Protein AF-A0A1F4XL28-F1 (afdb_monomer)

Solvent-accessible surface area (backbone atoms only — not comparable to full-atom values): 35900 Å² total; per-residue (Å²): 128,84,72,78,76,81,76,81,87,69,87,81,71,89,65,94,45,48,61,24,63,60,79,40,39,64,68,40,48,54,50,43,50,29,46,75,72,56,77,37,76,48,52,82,63,50,72,69,51,48,52,51,51,51,53,54,46,41,58,53,28,54,57,49,46,64,37,65,68,54,76,74,50,69,48,63,41,37,51,60,40,48,75,36,76,66,34,37,52,51,46,43,65,73,35,75,89,52,84,80,59,91,47,69,70,58,39,51,46,51,54,60,74,44,35,66,55,76,45,34,90,59,34,36,58,56,47,45,69,28,75,68,30,42,56,49,46,35,70,75,51,44,90,73,50,69,87,51,74,85,48,41,66,60,53,48,62,77,39,38,86,76,40,56,69,45,42,60,53,50,55,34,46,52,21,48,51,47,50,53,52,56,52,56,72,39,43,45,72,44,90,88,66,49,71,46,64,91,71,56,79,71,70,48,66,50,63,44,70,47,42,48,59,48,47,42,52,32,55,51,46,47,52,52,52,49,51,52,46,52,53,53,52,56,57,56,72,76,44,80,89,43,57,65,55,50,51,52,47,54,53,47,49,53,50,47,53,35,44,53,34,56,55,41,72,51,44,39,61,56,48,41,51,51,50,46,29,73,72,63,38,68,84,74,48,53,74,45,48,48,55,52,56,75,71,53,84,56,77,90,47,50,60,62,44,39,25,53,34,29,22,56,50,64,12,19,35,79,70,83,80,92,46,60,42,68,74,30,70,69,56,51,54,50,28,48,48,39,54,70,52,46,39,54,52,47,53,67,37,34,57,56,27,18,41,77,65,50,28,29,55,63,44,41,65,66,48,63,40,52,40,66,60,52,40,52,52,45,44,50,45,30,47,76,73,74,36,45,39,91,64,56,49,90,74,66,60,92,81,56,94,40,47,51,97,86,68,23,33,36,54,33,78,32,85,92,42,88,56,70,48,75,37,79,63,41,28,34,38,40,34,25,55,66,62,34,28,47,61,53,45,41,31,44,55,36,29,17,47,41,53,8,47,49,37,10,50,56,34,33,67,67,50,81,54,50,45,40,74,77,79,34,41,58,61,16,68,31,25,60,44,20,27,17,53,49,40,23,33,51,47,36,32,73,72,42,48,34,70,69,79,76,67,36,30,58,55,45,18,50,51,36,20,43,74,26,36,46,58,64,48,12,20,40,35,23,33,62,54,50,45,60,45,53,59,68,67,33,94,57,56,84,39,74,66,46,44,51,50,52,52,50,42,50,57,48,17,52,62,58,39,50,58,42,38,54,70,59,73,67,57,38,82,87,53,65,46,54,50,52,47,37,64,71,73,53,32,58,46,31,16,55,49,40,43,54,54,25,51,77,68,77,44,51,59,62,30,22,32,36,29,30,33,64,70,54,50,40,51,31,36,39,60,66,58,52,65,75,87,75,49,58,68,71,86,55,57,58,53,60,55,42,69,75,52,46,75,82,28,40,50,78,75,80,69,84,83,83,83,129

Structure (mmCIF, N/CA/C/O backbone):
data_AF-A0A1F4XL28-F1
#
_entry.id   AF-A0A1F4XL28-F1
#
loop_
_atom_site.group_PDB
_atom_site.id
_atom_site.type_symbol
_atom_site.label_atom_id
_atom_site.label_alt_id
_atom_site.label_comp_id
_atom_site.label_asym_id
_atom_site.label_entity_id
_atom_site.label_seq_id
_atom_site.pdbx_PDB_ins_code
_atom_site.Cartn_x
_atom_site.Cartn_y
_atom_site.Cartn_z
_atom_site.occupancy
_atom_site.B_iso_or_equiv
_atom_site.auth_seq_id
_atom_site.auth_comp_id
_atom_site.auth_asym_id
_atom_site.auth_atom_id
_atom_site.pdbx_PDB_model_num
ATOM 1 N N . MET A 1 1 ? 12.780 -13.747 19.399 1.00 48.53 1 MET A N 1
ATOM 2 C CA . MET A 1 1 ? 13.390 -12.441 19.099 1.00 48.53 1 MET A CA 1
ATOM 3 C C . MET A 1 1 ? 13.447 -11.708 20.423 1.00 48.53 1 MET A C 1
ATOM 5 O O . MET A 1 1 ? 12.408 -11.658 21.068 1.00 48.53 1 MET A O 1
ATOM 9 N N . GLU A 1 2 ? 14.612 -11.254 20.888 1.00 44.59 2 GLU A N 1
ATOM 10 C CA . GLU A 1 2 ? 14.605 -10.318 22.018 1.00 44.59 2 GLU A CA 1
ATOM 11 C C . GLU A 1 2 ? 13.928 -9.043 21.521 1.00 44.59 2 GLU A C 1
ATOM 13 O O . GLU A 1 2 ? 14.351 -8.456 20.524 1.00 44.59 2 GLU A O 1
ATOM 18 N N . ILE A 1 3 ? 12.801 -8.701 22.144 1.00 50.91 3 ILE A N 1
ATOM 19 C CA . ILE A 1 3 ? 12.078 -7.468 21.850 1.00 50.91 3 ILE A CA 1
ATOM 20 C C . ILE A 1 3 ? 13.065 -6.336 22.134 1.00 50.91 3 ILE A C 1
ATOM 22 O O . ILE A 1 3 ? 13.660 -6.340 23.217 1.00 50.91 3 ILE A O 1
ATOM 26 N N . PRO A 1 4 ? 13.280 -5.391 21.202 1.00 51.88 4 PRO A N 1
ATOM 27 C CA . PRO A 1 4 ? 14.125 -4.243 21.481 1.00 51.88 4 PRO A CA 1
ATOM 28 C C . PRO A 1 4 ? 13.659 -3.589 22.784 1.00 51.88 4 PRO A C 1
ATOM 30 O O . PRO A 1 4 ? 12.471 -3.296 22.936 1.00 51.88 4 PRO A O 1
ATOM 33 N N . SER A 1 5 ? 14.572 -3.407 23.742 1.00 48.22 5 SER A N 1
ATOM 34 C CA . SER A 1 5 ? 14.223 -2.816 25.033 1.00 48.22 5 SER A CA 1
ATOM 35 C C . SER A 1 5 ? 13.508 -1.477 24.821 1.00 48.22 5 SER A C 1
ATOM 37 O O . SER A 1 5 ? 13.985 -0.665 24.022 1.00 48.22 5 SER A O 1
ATOM 39 N N . PRO A 1 6 ? 12.383 -1.220 25.514 1.00 50.22 6 PRO A N 1
ATOM 40 C CA . PRO A 1 6 ? 11.655 0.030 25.364 1.00 50.22 6 PRO A CA 1
ATOM 41 C C . PRO A 1 6 ? 12.573 1.214 25.686 1.00 50.22 6 PRO A C 1
ATOM 43 O O . PRO A 1 6 ? 13.260 1.231 26.710 1.00 50.22 6 PRO A O 1
ATOM 46 N N . ILE A 1 7 ? 12.595 2.203 24.792 1.00 54.12 7 ILE A N 1
ATOM 47 C CA . ILE A 1 7 ? 13.389 3.422 24.966 1.00 54.12 7 ILE A CA 1
ATOM 48 C C . ILE A 1 7 ? 12.857 4.172 26.209 1.00 54.12 7 ILE A C 1
ATOM 50 O O . ILE A 1 7 ? 11.637 4.314 26.349 1.00 54.12 7 ILE A O 1
ATOM 54 N N . PRO A 1 8 ? 13.723 4.660 27.123 1.00 48.41 8 PRO A N 1
ATOM 55 C CA . PRO A 1 8 ? 13.300 5.390 28.320 1.00 48.41 8 PRO A CA 1
ATOM 56 C C . PRO A 1 8 ? 12.377 6.575 27.993 1.00 48.41 8 PRO A C 1
ATOM 58 O O . PRO A 1 8 ? 12.681 7.381 27.112 1.00 48.41 8 PRO A O 1
ATOM 61 N N . LYS A 1 9 ? 11.259 6.713 28.723 1.00 48.59 9 LYS A N 1
ATOM 62 C CA . LYS A 1 9 ? 10.288 7.802 28.514 1.00 48.59 9 LYS A CA 1
ATOM 63 C C . LYS A 1 9 ? 10.898 9.151 28.933 1.00 48.59 9 LYS A C 1
ATOM 65 O O . LYS A 1 9 ? 11.085 9.406 30.120 1.00 48.59 9 LYS A O 1
ATOM 70 N N . SER A 1 10 ? 11.184 10.034 27.976 1.00 50.66 10 SER A N 1
ATOM 71 C CA . SER A 1 10 ? 11.461 11.453 28.248 1.00 50.66 10 SER A CA 1
ATOM 72 C C . SER A 1 10 ? 10.157 12.213 28.546 1.00 50.66 10 SER A C 1
ATOM 74 O O . SER A 1 10 ? 9.120 11.827 28.002 1.00 50.66 10 SER A O 1
ATOM 76 N N . PRO A 1 11 ? 10.165 13.307 29.335 1.00 50.28 11 PRO A N 1
ATOM 77 C CA . PRO A 1 11 ? 8.967 14.119 29.566 1.00 50.28 11 PRO A CA 1
ATOM 78 C C . PRO A 1 11 ? 8.371 14.616 28.237 1.00 50.28 11 PRO A C 1
ATOM 80 O O . PRO A 1 11 ? 9.048 15.285 27.454 1.00 50.28 11 PRO A O 1
ATOM 83 N N . GLU A 1 12 ? 7.111 14.259 27.967 1.00 52.47 12 GLU A N 1
ATOM 84 C CA . GLU A 1 12 ? 6.448 14.538 26.690 1.00 52.47 12 GLU A CA 1
ATOM 85 C C . GLU A 1 12 ? 6.161 16.036 26.529 1.00 52.47 12 GLU A C 1
ATOM 87 O O . GLU A 1 12 ? 5.214 16.582 27.097 1.00 52.47 12 GLU A O 1
ATOM 92 N N . LYS A 1 13 ? 6.943 16.715 25.685 1.00 58.25 13 LYS A N 1
ATOM 93 C CA . LYS A 1 13 ? 6.445 17.917 25.009 1.00 58.25 13 LYS A CA 1
ATOM 94 C C . LYS A 1 13 ? 5.361 17.485 24.019 1.00 58.25 13 LYS A C 1
ATOM 96 O O . LYS A 1 13 ? 5.543 16.511 23.291 1.00 58.25 13 LYS A O 1
ATOM 101 N N . LEU A 1 14 ? 4.247 18.217 23.974 1.00 59.97 14 LEU A N 1
ATOM 102 C CA . LEU A 1 14 ? 3.181 18.019 22.986 1.00 59.97 14 LEU A CA 1
ATOM 103 C C . LEU A 1 14 ? 3.763 18.116 21.565 1.00 59.97 14 LEU A C 1
ATOM 105 O O . LEU A 1 14 ? 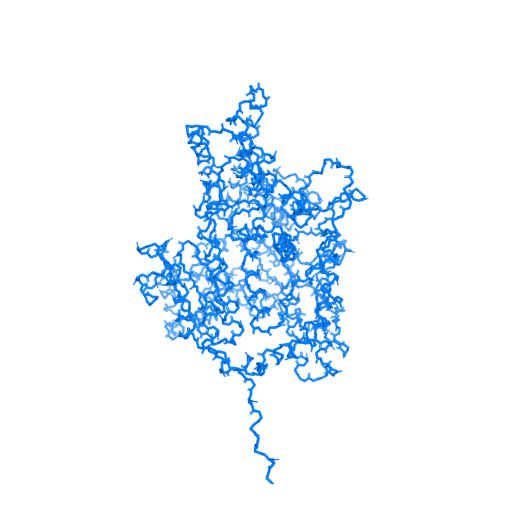4.039 19.208 21.072 1.00 59.97 14 LEU A O 1
ATOM 109 N N . SER A 1 15 ? 3.950 16.965 20.917 1.00 74.25 15 SER A N 1
ATOM 110 C CA . SER A 1 15 ? 4.387 16.887 19.524 1.00 74.25 15 SER A CA 1
ATOM 111 C C . SER A 1 15 ? 3.245 17.286 18.592 1.00 74.25 15 SER A C 1
ATOM 113 O O . SER A 1 15 ? 2.101 16.864 18.767 1.00 74.25 15 SER A O 1
ATOM 115 N N . PHE A 1 16 ? 3.555 18.077 17.564 1.00 81.44 16 PHE A N 1
ATOM 116 C CA . PHE A 1 16 ? 2.593 18.411 16.511 1.00 81.44 16 PHE A CA 1
ATOM 117 C C . PHE A 1 16 ? 2.283 17.210 15.599 1.00 81.44 16 PHE A C 1
ATOM 119 O O . PHE A 1 16 ? 1.210 17.151 14.997 1.00 81.44 16 PHE A O 1
ATOM 126 N N . TYR A 1 17 ? 3.216 16.258 15.490 1.00 89.56 17 TYR A N 1
ATOM 127 C CA . TYR A 1 17 ? 3.076 15.057 14.666 1.00 89.56 17 TYR A CA 1
ATOM 128 C C . TYR A 1 17 ? 2.793 13.830 15.534 1.00 89.56 17 TYR A C 1
ATOM 130 O O . TYR A 1 17 ? 3.357 13.727 16.629 1.00 89.56 17 TYR A O 1
ATOM 138 N N . PRO A 1 18 ? 1.980 12.869 15.063 1.00 90.19 18 PRO A N 1
ATOM 139 C CA . PRO A 1 18 ? 1.772 11.636 15.810 1.00 90.19 18 PRO A CA 1
ATOM 140 C C . PRO A 1 18 ? 3.051 10.787 15.789 1.00 90.19 18 PRO A C 1
ATOM 142 O O . PRO A 1 18 ? 3.706 10.705 14.746 1.00 90.19 18 PRO A O 1
ATOM 145 N N . LYS A 1 19 ? 3.370 10.113 16.901 1.00 91.31 19 LYS A N 1
ATOM 146 C CA . LYS A 1 19 ? 4.449 9.105 16.967 1.00 91.31 19 LYS A CA 1
ATOM 147 C C . LYS A 1 19 ? 4.226 8.020 15.915 1.00 91.31 19 LYS A C 1
ATOM 149 O O . LYS A 1 19 ? 3.070 7.746 15.589 1.00 91.31 19 LYS A O 1
ATOM 154 N N . ARG A 1 20 ? 5.275 7.397 15.372 1.00 91.94 20 ARG A N 1
ATOM 155 C CA . ARG A 1 20 ? 5.093 6.228 14.487 1.00 91.94 20 ARG A CA 1
ATOM 156 C C . ARG A 1 20 ? 4.450 5.063 15.231 1.00 91.94 20 ARG A C 1
ATOM 158 O O . ARG A 1 20 ? 4.524 5.005 16.457 1.00 91.94 20 ARG A O 1
ATOM 165 N N . GLN A 1 21 ? 3.844 4.124 14.501 1.00 91.88 21 GLN A N 1
ATOM 166 C CA . GLN A 1 21 ? 3.223 2.958 15.138 1.00 91.88 21 GLN A CA 1
ATOM 167 C C . GLN A 1 21 ? 4.287 2.093 15.819 1.00 91.88 21 GLN A C 1
ATOM 169 O O . GLN A 1 21 ? 4.078 1.685 16.955 1.00 91.88 21 GLN A O 1
ATOM 174 N N . ALA A 1 22 ? 5.457 1.915 15.195 1.00 92.00 22 ALA A N 1
ATOM 175 C CA . ALA A 1 22 ? 6.585 1.221 15.825 1.00 92.00 22 ALA A CA 1
ATOM 176 C C . ALA A 1 22 ? 7.078 1.878 17.130 1.00 92.00 22 ALA A C 1
ATOM 178 O O . ALA A 1 22 ? 7.536 1.170 18.019 1.00 92.00 22 ALA A O 1
ATOM 179 N N . ASP A 1 23 ? 6.964 3.204 17.268 1.00 91.06 23 ASP A N 1
ATOM 180 C CA . ASP A 1 23 ? 7.424 3.921 18.468 1.00 91.06 23 ASP A CA 1
ATOM 181 C C . ASP A 1 23 ? 6.335 3.984 19.560 1.00 91.06 23 ASP A C 1
ATOM 183 O O . ASP A 1 23 ? 6.637 4.086 20.747 1.00 91.06 23 ASP A O 1
ATOM 187 N N . ALA A 1 24 ? 5.056 3.940 19.170 1.00 91.69 24 ALA A N 1
ATOM 188 C CA . ALA A 1 24 ? 3.898 4.033 20.067 1.00 91.69 24 ALA A CA 1
ATOM 189 C C . ALA A 1 24 ? 3.266 2.673 20.420 1.00 91.69 24 ALA A C 1
ATOM 191 O O . ALA A 1 24 ? 2.279 2.627 21.162 1.00 91.69 24 ALA A O 1
ATOM 192 N N . VAL A 1 25 ? 3.797 1.572 19.876 1.00 94.25 25 VAL A N 1
ATOM 193 C CA . VAL A 1 25 ? 3.201 0.234 20.001 1.00 94.25 25 VAL A CA 1
ATOM 194 C C . VAL A 1 25 ? 3.043 -0.189 21.458 1.00 94.25 25 VAL A C 1
ATOM 196 O O . VAL A 1 25 ? 1.953 -0.609 21.838 1.00 94.25 25 VAL A O 1
ATOM 199 N N . GLN A 1 26 ? 4.071 0.005 22.293 1.00 94.75 26 GLN A N 1
ATOM 200 C CA . GLN A 1 26 ? 4.015 -0.383 23.704 1.00 94.75 26 GLN A CA 1
ATOM 201 C C . GLN A 1 26 ? 2.953 0.417 24.467 1.00 94.75 26 GLN A C 1
ATOM 203 O O . GLN A 1 26 ? 2.123 -0.175 25.145 1.00 94.75 26 GLN A O 1
ATOM 208 N N . ASP A 1 27 ? 2.908 1.744 24.289 1.00 94.62 27 ASP A N 1
ATOM 209 C CA . ASP A 1 27 ? 1.905 2.601 24.942 1.00 94.62 27 ASP A CA 1
ATOM 210 C C . ASP A 1 27 ? 0.467 2.195 24.555 1.00 94.62 27 ASP A C 1
ATOM 212 O O . ASP A 1 27 ? -0.469 2.350 25.341 1.00 94.62 27 ASP A O 1
ATOM 216 N N . SER A 1 28 ? 0.273 1.700 23.330 1.00 95.94 28 SER A N 1
ATOM 217 C CA . SER A 1 28 ? -1.033 1.235 22.851 1.00 95.94 28 SER A CA 1
ATOM 218 C C . SER A 1 28 ? -1.387 -0.147 23.396 1.00 95.94 28 SER A C 1
ATOM 220 O O . SER A 1 28 ? -2.526 -0.370 23.806 1.00 95.94 28 SER A O 1
ATOM 222 N N . ILE A 1 29 ? -0.413 -1.060 23.440 1.00 96.88 29 ILE A N 1
ATOM 223 C CA . ILE A 1 29 ? -0.558 -2.389 24.041 1.00 96.88 29 ILE A CA 1
ATOM 224 C C . ILE A 1 29 ? -0.896 -2.274 25.522 1.00 96.88 29 ILE A C 1
ATOM 226 O O . ILE A 1 29 ? -1.853 -2.904 25.957 1.00 96.88 29 ILE A O 1
ATOM 230 N N . ASP A 1 30 ? -0.191 -1.427 26.273 1.00 97.31 30 ASP A N 1
ATOM 231 C CA . ASP A 1 30 ? -0.439 -1.231 27.704 1.00 97.31 30 ASP A CA 1
ATOM 232 C C . ASP A 1 30 ? -1.899 -0.816 27.958 1.00 97.31 30 ASP A C 1
ATOM 234 O O . ASP A 1 30 ? -2.553 -1.342 28.859 1.00 97.31 30 ASP A O 1
ATOM 238 N N . LYS A 1 31 ? -2.452 0.068 27.115 1.00 97.69 31 LYS A N 1
ATOM 239 C CA . LYS A 1 31 ? -3.867 0.479 27.181 1.00 97.69 31 LYS A CA 1
ATOM 240 C C . LYS A 1 31 ? -4.824 -0.656 26.823 1.00 97.69 31 LYS A C 1
ATOM 242 O O . LYS A 1 31 ? -5.835 -0.837 27.495 1.00 97.69 31 LYS A O 1
ATOM 247 N N . ILE A 1 32 ? -4.521 -1.429 25.781 1.00 97.31 32 ILE A N 1
ATOM 248 C CA . ILE A 1 32 ? -5.330 -2.591 25.378 1.00 97.31 32 ILE A CA 1
ATOM 249 C C . ILE A 1 32 ? -5.346 -3.648 26.490 1.00 97.31 32 ILE A C 1
ATOM 251 O O . ILE A 1 32 ? -6.406 -4.186 26.819 1.00 97.31 32 ILE A O 1
ATOM 255 N N . VAL A 1 33 ? -4.195 -3.924 27.105 1.00 97.25 33 VAL A N 1
ATOM 256 C CA . VAL A 1 33 ? -4.074 -4.838 28.247 1.00 97.25 33 VAL A CA 1
ATOM 257 C C . VAL A 1 33 ? -4.858 -4.295 29.439 1.00 97.25 33 VAL A C 1
ATOM 259 O O . VAL A 1 33 ? -5.650 -5.030 30.023 1.00 97.25 33 VAL A O 1
ATOM 262 N N . ALA A 1 34 ? -4.727 -3.008 29.767 1.00 97.62 34 ALA A N 1
ATOM 263 C CA . ALA A 1 34 ? -5.477 -2.401 30.864 1.00 97.62 34 ALA A CA 1
ATOM 264 C C . ALA A 1 34 ? -7.000 -2.503 30.657 1.00 97.62 34 ALA A C 1
ATOM 266 O O . ALA A 1 34 ? -7.719 -2.864 31.588 1.00 97.62 34 ALA A O 1
ATOM 267 N N . LEU A 1 35 ? -7.489 -2.255 29.438 1.00 96.88 35 LEU A N 1
ATOM 268 C CA . LEU A 1 35 ? -8.908 -2.379 29.085 1.00 96.88 35 LEU A CA 1
ATOM 269 C C . LEU A 1 35 ? -9.397 -3.837 29.103 1.00 96.88 35 LEU A C 1
ATOM 271 O O . LEU A 1 35 ? -10.484 -4.113 29.604 1.00 96.88 35 LEU A O 1
ATOM 275 N N . SER A 1 36 ? -8.609 -4.783 28.581 1.00 94.56 36 SER A N 1
ATOM 276 C CA . SER A 1 36 ? -8.991 -6.208 28.515 1.00 94.56 36 SER A CA 1
ATOM 277 C C . SER A 1 36 ? -8.938 -6.924 29.867 1.00 94.56 36 SER A C 1
ATOM 279 O O . SER A 1 36 ? -9.720 -7.841 30.104 1.00 94.56 36 SER A O 1
ATOM 281 N N . THR A 1 37 ? -8.054 -6.493 30.768 1.00 95.00 37 THR A N 1
ATOM 282 C CA . THR A 1 37 ? -7.928 -7.030 32.136 1.00 95.00 37 THR A CA 1
ATOM 283 C C . THR A 1 37 ? -8.831 -6.319 33.147 1.00 95.00 37 THR A C 1
ATOM 285 O O . THR A 1 37 ? -8.890 -6.718 34.309 1.00 95.00 37 THR A O 1
ATOM 288 N N . GLY A 1 38 ? -9.548 -5.271 32.726 1.00 94.69 38 GLY A N 1
ATOM 289 C CA . GLY A 1 38 ? -10.447 -4.492 33.581 1.00 94.69 38 GLY A CA 1
ATOM 290 C C . GLY A 1 38 ? -9.748 -3.508 34.526 1.00 94.69 38 GLY A C 1
ATOM 291 O O . GLY A 1 38 ? -10.413 -2.936 35.394 1.00 94.69 38 GLY A O 1
ATOM 292 N N . VAL A 1 39 ? -8.437 -3.288 34.366 1.00 97.06 39 VAL A N 1
ATOM 293 C CA . VAL A 1 39 ? -7.681 -2.237 35.072 1.00 97.06 39 VAL A CA 1
ATOM 294 C C . VAL A 1 39 ? -8.198 -0.853 34.673 1.00 97.06 39 VAL A C 1
ATOM 296 O O . VAL A 1 39 ? -8.433 -0.007 35.534 1.00 97.06 39 VAL A O 1
ATOM 299 N N . GLU A 1 40 ? -8.433 -0.636 33.378 1.00 96.38 40 GLU A N 1
ATOM 300 C CA . GLU A 1 40 ? -9.186 0.506 32.861 1.00 96.38 40 GLU A CA 1
ATOM 301 C C . GLU A 1 40 ? -10.587 0.029 32.466 1.00 96.38 40 GLU A C 1
ATOM 303 O O . GLU A 1 40 ? -10.747 -0.995 31.804 1.00 96.38 40 GLU A O 1
ATOM 308 N N . ARG A 1 41 ? -11.627 0.755 32.889 1.00 95.00 41 ARG A N 1
ATOM 309 C CA . ARG A 1 41 ? -13.013 0.390 32.572 1.00 95.00 41 ARG A CA 1
ATOM 310 C C . ARG A 1 41 ? -13.439 1.034 31.248 1.00 95.00 41 ARG A C 1
ATOM 312 O O . ARG A 1 41 ? -13.306 2.254 31.124 1.00 95.00 41 ARG A O 1
ATOM 319 N N . PRO A 1 42 ? -14.006 0.267 30.297 1.00 95.81 42 PRO A N 1
ATOM 320 C CA . PRO A 1 42 ? -14.685 0.835 29.138 1.00 95.81 42 PRO A CA 1
ATOM 321 C C . PRO A 1 42 ? -15.822 1.776 29.552 1.00 95.81 42 PRO A C 1
ATOM 323 O O . PRO A 1 42 ? -16.394 1.632 30.642 1.00 95.81 42 PRO A O 1
ATOM 326 N N . LEU A 1 43 ? -16.180 2.698 28.656 1.00 96.44 43 LEU A N 1
ATOM 327 C CA . LEU A 1 43 ? -17.336 3.570 28.837 1.00 96.44 43 LEU A CA 1
ATOM 328 C C . LEU A 1 43 ? -18.607 2.729 28.996 1.00 96.44 43 LEU A C 1
ATOM 330 O O . LEU A 1 43 ? -18.841 1.777 28.247 1.00 96.44 43 LEU A O 1
ATOM 334 N N . GLN A 1 44 ? -19.433 3.090 29.973 1.00 96.56 44 GLN A N 1
ATOM 335 C CA . GLN A 1 44 ? -20.662 2.363 30.292 1.00 96.56 44 GLN A CA 1
ATOM 336 C C . GLN A 1 44 ? -21.828 2.951 29.496 1.00 96.56 44 GLN A C 1
ATOM 338 O O . GLN A 1 44 ? -22.650 3.689 30.029 1.00 96.56 44 GLN A O 1
ATOM 343 N N . LEU A 1 45 ? -21.859 2.652 28.196 1.00 96.31 45 LEU A N 1
ATOM 344 C CA . LEU A 1 45 ? -22.934 3.075 27.300 1.00 96.31 45 LEU A CA 1
ATOM 345 C C . LEU A 1 45 ? -24.106 2.092 27.371 1.00 96.31 45 LEU A C 1
ATOM 347 O O . LEU A 1 45 ? -23.924 0.886 27.173 1.00 96.31 45 LEU A O 1
ATOM 351 N N . SER A 1 46 ? -25.312 2.610 27.587 1.00 96.38 46 SER A N 1
ATOM 352 C CA . SER A 1 46 ? -26.551 1.857 27.371 1.00 96.38 46 SER A CA 1
ATOM 353 C C . SER A 1 46 ? -26.711 1.465 25.897 1.00 96.38 46 SER A C 1
ATOM 355 O O . SER A 1 46 ? -26.126 2.085 25.010 1.00 96.38 46 SER A O 1
ATOM 357 N N . GLU A 1 47 ? -27.538 0.459 25.603 1.00 95.69 47 GLU A N 1
ATOM 358 C CA . GLU A 1 47 ? -27.811 0.062 24.211 1.00 95.69 47 GLU A CA 1
ATOM 359 C C . GLU A 1 47 ? -28.403 1.218 23.386 1.00 95.69 47 GLU A C 1
ATOM 361 O O . GLU A 1 47 ? -28.022 1.414 22.234 1.00 95.69 47 GLU A O 1
ATOM 366 N N . THR A 1 48 ? -29.245 2.058 23.998 1.00 97.50 48 THR A N 1
ATOM 367 C CA . THR A 1 48 ? -29.771 3.277 23.365 1.00 97.50 48 THR A CA 1
ATOM 368 C C . THR A 1 48 ? -28.661 4.275 23.030 1.00 97.50 48 THR A C 1
ATOM 370 O O . THR A 1 48 ? -28.656 4.850 21.944 1.00 97.50 48 THR A O 1
ATOM 373 N N . GLU A 1 49 ? -27.699 4.482 23.934 1.00 97.12 49 GLU A N 1
ATOM 374 C CA . GLU A 1 49 ? -26.555 5.366 23.679 1.00 97.12 49 GLU A CA 1
ATOM 375 C C . GLU A 1 49 ? -25.619 4.794 22.611 1.00 97.12 49 GLU A C 1
ATOM 377 O O . GLU A 1 49 ? -25.116 5.553 21.783 1.00 97.12 49 GLU A O 1
ATOM 382 N N . LYS A 1 50 ? -25.406 3.472 22.577 1.00 96.44 50 LYS A N 1
ATOM 383 C CA . LYS A 1 50 ? -24.638 2.816 21.506 1.00 96.44 50 LYS A CA 1
ATOM 384 C C . LYS A 1 50 ? -25.305 3.019 20.149 1.00 96.44 50 LYS A C 1
ATOM 386 O O . LYS A 1 50 ? -24.628 3.424 19.209 1.00 96.44 50 LYS A O 1
ATOM 391 N N . GLU A 1 51 ? -26.615 2.809 20.055 1.00 96.94 51 GLU A N 1
ATOM 392 C CA . GLU A 1 51 ? -27.369 3.020 18.814 1.00 96.94 51 GLU A CA 1
ATOM 393 C C . GLU A 1 51 ? -27.329 4.488 18.367 1.00 96.94 51 GLU A C 1
ATOM 395 O O . GLU A 1 51 ? -27.132 4.790 17.186 1.00 96.94 51 GLU A O 1
ATOM 400 N N . GLN A 1 52 ? -27.432 5.421 19.318 1.00 97.50 52 GLN A N 1
ATOM 401 C CA . GLN A 1 52 ? -27.284 6.848 19.047 1.00 97.50 52 GLN A CA 1
ATOM 402 C C . GLN A 1 52 ? -25.895 7.177 18.489 1.00 97.50 52 GLN A C 1
ATOM 404 O O . GLN A 1 52 ? -25.777 7.871 17.478 1.00 97.50 52 GLN A O 1
ATOM 409 N N . VAL A 1 53 ? -24.848 6.643 19.117 1.00 96.94 53 VAL A N 1
ATOM 410 C CA . VAL A 1 53 ? -23.465 6.798 18.667 1.00 96.94 53 VAL A CA 1
ATOM 411 C C . VAL A 1 53 ? -23.274 6.250 17.248 1.00 96.94 53 VAL A C 1
ATOM 413 O O . VAL A 1 53 ? -22.666 6.920 16.414 1.00 96.94 53 VAL A O 1
ATOM 416 N N . LEU A 1 54 ? -23.809 5.065 16.950 1.00 97.50 54 LEU A N 1
ATOM 417 C CA . LEU A 1 54 ? -23.707 4.449 15.624 1.00 97.50 54 LEU A CA 1
ATOM 418 C C . LEU A 1 54 ? -24.494 5.220 14.562 1.00 97.50 54 LEU A C 1
ATOM 420 O O . LEU A 1 54 ? -24.027 5.367 13.434 1.00 97.50 54 LEU A O 1
ATOM 424 N N . THR A 1 55 ? -25.657 5.763 14.913 1.00 98.06 55 THR A N 1
ATOM 425 C CA . THR A 1 55 ? -26.448 6.610 14.010 1.00 98.06 55 THR A CA 1
ATOM 426 C C . THR A 1 55 ? -25.684 7.879 13.628 1.00 98.06 55 THR A C 1
ATOM 428 O O . THR A 1 55 ? -25.612 8.235 12.449 1.00 98.06 55 THR A O 1
ATOM 431 N N . GLU A 1 56 ? -25.075 8.551 14.605 1.00 97.31 56 GLU A N 1
ATOM 432 C CA . GLU A 1 56 ? -24.261 9.750 14.374 1.00 97.31 56 GLU A CA 1
ATOM 433 C C . GLU A 1 56 ? -22.996 9.439 13.569 1.00 97.31 56 GLU A C 1
ATOM 435 O O . GLU A 1 56 ? -22.663 10.159 12.621 1.00 97.31 56 GLU A O 1
ATOM 440 N N . GLU A 1 57 ? -22.318 8.339 13.900 1.00 97.38 57 GLU A N 1
ATOM 441 C CA . GLU A 1 57 ? -21.143 7.868 13.171 1.00 97.38 57 GLU A CA 1
ATOM 442 C C . GLU A 1 57 ? -21.481 7.560 11.708 1.00 97.38 57 GLU A C 1
ATOM 444 O O . GLU A 1 57 ? -20.762 8.011 10.815 1.00 97.38 57 GLU A O 1
ATOM 449 N N . ASN A 1 58 ? -22.612 6.901 11.443 1.00 98.12 58 ASN A N 1
ATOM 450 C CA . ASN A 1 58 ? -23.073 6.602 10.089 1.00 98.12 58 ASN A CA 1
ATOM 451 C C . ASN A 1 58 ? -23.301 7.871 9.258 1.00 98.12 58 ASN A C 1
ATOM 453 O O . ASN A 1 58 ? -22.853 7.944 8.111 1.00 98.12 58 ASN A O 1
ATOM 457 N N . GLN A 1 59 ? -23.948 8.892 9.829 1.00 98.12 59 GLN A N 1
ATOM 458 C CA . GLN A 1 59 ? -24.179 10.168 9.141 1.00 98.12 59 GLN A CA 1
ATOM 459 C C . GLN A 1 59 ? -22.865 10.877 8.794 1.00 98.12 59 GLN A C 1
ATOM 461 O O . GLN A 1 59 ? -22.724 11.451 7.708 1.00 98.12 59 GLN A O 1
ATOM 466 N N . LEU A 1 60 ? -21.892 10.850 9.708 1.00 97.69 60 LEU A N 1
ATOM 467 C CA . LEU A 1 60 ? -20.578 11.434 9.466 1.00 97.69 60 LEU A CA 1
ATOM 468 C C . LEU A 1 60 ? -19.797 10.636 8.412 1.00 97.69 60 LEU A C 1
ATOM 470 O O . LEU A 1 60 ? -19.200 11.227 7.505 1.00 97.69 60 LEU A O 1
ATOM 474 N N . GLY A 1 61 ? -19.870 9.307 8.485 1.00 97.94 61 GLY A N 1
ATOM 475 C CA . GLY A 1 61 ? -19.297 8.378 7.520 1.00 97.94 61 GLY A CA 1
ATOM 476 C C . GLY A 1 61 ? -19.823 8.610 6.109 1.00 97.94 61 GLY A C 1
ATOM 477 O O . GLY A 1 61 ? -19.030 8.770 5.187 1.00 97.94 61 GLY A O 1
ATOM 478 N N . GLU A 1 62 ? -21.137 8.738 5.925 1.00 98.31 62 GLU A N 1
ATOM 479 C CA . GLU A 1 62 ? -21.745 9.014 4.616 1.00 98.31 62 GLU A CA 1
ATOM 480 C C . GLU A 1 62 ? -21.261 10.324 3.994 1.00 98.31 62 GLU A C 1
ATOM 482 O O . GLU A 1 62 ? -20.988 10.393 2.791 1.00 98.31 62 GLU A O 1
ATOM 487 N N . LYS A 1 63 ? -21.142 11.380 4.804 1.00 98.25 63 LYS A N 1
ATOM 488 C CA . LYS A 1 63 ? -20.612 12.661 4.332 1.00 98.25 63 LYS A CA 1
ATOM 489 C C . LYS A 1 63 ? -19.152 12.531 3.908 1.00 98.25 63 LYS A C 1
ATOM 491 O O . LYS A 1 63 ? -18.782 13.045 2.853 1.00 98.25 63 LYS A O 1
ATOM 496 N N . LEU A 1 64 ? -18.338 11.837 4.704 1.00 98.12 64 LEU A N 1
ATOM 497 C CA . LEU A 1 64 ? -16.931 11.615 4.387 1.00 98.12 64 LEU A CA 1
ATOM 498 C C . LEU A 1 64 ? -16.765 10.763 3.125 1.00 98.12 64 LEU A C 1
ATOM 500 O O . LEU A 1 64 ? -15.962 11.113 2.263 1.00 98.12 64 LEU A O 1
ATOM 504 N N . GLU A 1 65 ? -17.545 9.692 2.978 1.00 97.69 65 GLU A N 1
ATOM 505 C CA . GLU A 1 65 ? -17.515 8.803 1.814 1.00 97.69 65 GLU A CA 1
ATOM 506 C C . GLU A 1 65 ? -17.825 9.538 0.509 1.00 97.69 65 GLU A C 1
ATOM 508 O O . GLU A 1 65 ? -17.106 9.352 -0.471 1.00 97.69 65 GLU A O 1
ATOM 513 N N . LYS A 1 66 ? -18.827 10.429 0.504 1.00 98.00 66 LYS A N 1
ATOM 514 C CA . LYS A 1 66 ? -19.164 11.253 -0.673 1.00 98.00 66 LYS A CA 1
ATOM 515 C C . LYS A 1 66 ? -17.967 12.063 -1.174 1.00 98.00 66 LYS A C 1
ATOM 517 O O . LYS A 1 66 ? -17.774 12.184 -2.381 1.00 98.00 66 LYS A O 1
ATOM 522 N N . VAL A 1 67 ? -17.161 12.606 -0.259 1.00 98.06 67 VAL A N 1
ATOM 523 C CA . VAL A 1 67 ? -15.941 13.352 -0.603 1.00 98.06 67 VAL A CA 1
ATOM 524 C C . VAL A 1 67 ? -14.806 12.393 -0.975 1.00 98.06 67 VAL A C 1
ATOM 526 O O . VAL A 1 67 ? -14.092 12.622 -1.951 1.00 98.06 67 VAL A O 1
ATOM 529 N N . PHE A 1 68 ? -14.650 11.295 -0.234 1.00 96.88 68 PHE A N 1
ATOM 530 C CA . PHE A 1 68 ? -13.611 10.289 -0.449 1.00 96.88 68 PHE A CA 1
ATOM 531 C C . PHE A 1 68 ? -13.692 9.637 -1.836 1.00 96.88 68 PHE A C 1
ATOM 533 O O . PHE A 1 68 ? -12.657 9.479 -2.493 1.00 96.88 68 PHE A O 1
ATOM 540 N N . ASP A 1 69 ? -14.907 9.352 -2.310 1.00 96.50 69 ASP A N 1
ATOM 541 C CA . ASP A 1 69 ? -15.198 8.717 -3.601 1.00 96.50 69 ASP A CA 1
ATOM 542 C C . ASP A 1 69 ? -14.873 9.584 -4.822 1.00 96.50 69 ASP A C 1
ATOM 544 O O . ASP A 1 69 ? -14.824 9.076 -5.948 1.00 96.50 69 ASP A O 1
ATOM 548 N N . LEU A 1 70 ? -14.622 10.882 -4.629 1.00 96.38 70 LEU A N 1
ATOM 549 C CA . LEU A 1 70 ? -14.157 11.758 -5.699 1.00 96.38 70 LEU A CA 1
ATOM 550 C C . LEU A 1 70 ? -12.772 11.290 -6.168 1.00 96.38 70 LEU A C 1
ATOM 552 O O . LEU A 1 70 ? -11.766 11.456 -5.473 1.00 96.38 70 LEU A O 1
ATOM 556 N N . LYS A 1 71 ? -12.712 10.676 -7.351 1.00 93.88 71 LYS A N 1
ATOM 557 C CA . LYS A 1 71 ? -11.468 10.152 -7.926 1.00 93.88 71 LYS A CA 1
ATOM 558 C C . LYS A 1 71 ? -10.635 11.284 -8.504 1.00 93.88 71 LYS A C 1
ATOM 560 O O . LYS A 1 71 ? -11.079 11.970 -9.419 1.00 93.88 71 LYS A O 1
ATOM 565 N N . ILE A 1 72 ? -9.425 11.450 -7.992 1.00 91.56 72 ILE A N 1
ATOM 566 C CA . ILE A 1 72 ? -8.430 12.344 -8.580 1.00 91.56 72 ILE A CA 1
ATOM 567 C C . ILE A 1 72 ? -7.607 11.529 -9.565 1.00 91.56 72 ILE A C 1
ATOM 569 O O . ILE A 1 72 ? -7.162 10.430 -9.237 1.00 91.56 72 ILE A O 1
ATOM 573 N N . ASN A 1 73 ? -7.435 12.068 -10.766 1.00 90.56 73 ASN A N 1
ATOM 574 C CA . ASN A 1 73 ? -6.671 11.437 -11.824 1.00 90.56 73 ASN A CA 1
ATOM 575 C C . ASN A 1 73 ? -5.481 12.330 -12.158 1.00 90.56 73 ASN A C 1
ATOM 577 O O . ASN A 1 73 ? -5.644 13.520 -12.426 1.00 90.56 73 ASN A O 1
ATOM 581 N N . ASN A 1 74 ? -4.299 11.737 -12.189 1.00 91.38 74 ASN A N 1
ATOM 582 C CA . ASN A 1 74 ? -3.084 12.366 -12.672 1.00 91.38 74 ASN A CA 1
ATOM 583 C C . ASN A 1 74 ? -2.320 11.366 -13.547 1.00 91.38 74 ASN A C 1
ATOM 585 O O . ASN A 1 74 ? -2.554 10.155 -13.494 1.00 91.38 74 ASN A O 1
ATOM 589 N N . VAL A 1 75 ? -1.408 11.878 -14.364 1.00 90.81 75 VAL A N 1
ATOM 590 C CA . VAL A 1 75 ? -0.466 11.057 -15.120 1.00 90.81 75 VAL A CA 1
ATOM 591 C C . VAL A 1 75 ? 0.932 11.637 -14.984 1.00 90.81 75 VAL A C 1
ATOM 593 O O . VAL A 1 75 ? 1.148 12.816 -15.245 1.00 90.81 75 VAL A O 1
ATOM 596 N N . THR A 1 76 ? 1.882 10.804 -14.567 1.00 90.81 76 THR A N 1
ATOM 597 C CA . THR A 1 76 ? 3.309 11.135 -14.589 1.00 90.81 76 THR A CA 1
ATOM 598 C C . THR A 1 76 ? 3.924 10.554 -15.852 1.00 90.81 76 THR A C 1
ATOM 600 O O . THR A 1 76 ? 3.820 9.348 -16.077 1.00 90.81 76 THR A O 1
ATOM 603 N N . LEU A 1 77 ? 4.555 11.406 -16.653 1.00 92.25 77 LEU A N 1
ATOM 604 C CA . LEU A 1 77 ? 5.238 11.059 -17.893 1.00 92.25 77 LEU A CA 1
ATOM 605 C C . LEU A 1 77 ? 6.739 11.314 -17.748 1.00 92.25 77 LEU A C 1
ATOM 607 O O . LEU A 1 77 ? 7.151 12.286 -17.109 1.00 92.25 77 LEU A O 1
ATOM 611 N N . TYR A 1 78 ? 7.540 10.454 -18.370 1.00 92.00 78 TYR A N 1
ATOM 612 C CA . TYR A 1 78 ? 8.997 10.578 -18.429 1.00 92.00 78 TYR A CA 1
ATOM 613 C C . TYR A 1 78 ? 9.388 11.221 -19.759 1.00 92.00 78 TYR A C 1
ATOM 615 O O . TYR A 1 78 ? 9.209 10.623 -20.818 1.00 92.00 78 TYR A O 1
ATOM 623 N N . VAL A 1 79 ? 9.843 12.471 -19.700 1.00 93.06 79 VAL A N 1
ATOM 624 C CA . VAL A 1 79 ? 9.871 13.403 -20.834 1.00 93.06 79 VAL A CA 1
ATOM 625 C C . VAL A 1 79 ? 10.892 12.987 -21.890 1.00 93.06 79 VAL A C 1
ATOM 627 O O . VAL A 1 79 ? 10.605 13.093 -23.080 1.00 93.06 79 VAL A O 1
ATOM 630 N N . ASP A 1 80 ? 12.032 12.433 -21.477 1.00 91.75 80 ASP A N 1
ATOM 631 C CA . ASP A 1 80 ? 13.090 11.953 -22.374 1.00 91.75 80 ASP A CA 1
ATOM 632 C C . ASP A 1 80 ? 12.595 10.905 -23.380 1.00 91.75 80 ASP A C 1
ATOM 634 O O . ASP A 1 80 ? 13.086 10.848 -24.507 1.00 91.75 80 ASP A O 1
ATOM 638 N N . PHE A 1 81 ? 11.562 10.127 -23.030 1.00 94.69 81 PHE A N 1
ATOM 639 C CA . PHE A 1 81 ? 10.950 9.182 -23.965 1.00 94.69 81 PHE A CA 1
ATOM 640 C C . PHE A 1 81 ? 10.468 9.878 -25.245 1.00 94.69 81 PHE A C 1
ATOM 642 O O . PHE A 1 81 ? 10.637 9.335 -26.337 1.00 94.69 81 PHE A O 1
ATOM 649 N N . PHE A 1 82 ? 9.930 11.096 -25.138 1.00 94.75 82 PHE A N 1
ATOM 650 C CA . PHE A 1 82 ? 9.422 11.863 -26.280 1.00 94.75 82 PHE A CA 1
ATOM 651 C C . PHE A 1 82 ? 10.523 12.417 -27.186 1.00 94.75 82 PHE A C 1
ATOM 653 O O . PHE A 1 82 ? 10.224 12.876 -28.283 1.00 94.75 82 PHE A O 1
ATOM 660 N N . LEU A 1 83 ? 11.789 12.334 -26.773 1.00 93.69 83 LEU A N 1
ATOM 661 C CA . LEU A 1 83 ? 12.937 12.663 -27.618 1.00 93.69 83 LEU A CA 1
ATOM 662 C C . LEU A 1 83 ? 13.399 11.474 -28.471 1.00 93.69 83 LEU A C 1
ATOM 664 O O . LEU A 1 83 ? 14.126 11.668 -29.449 1.00 93.69 83 LEU A O 1
ATOM 668 N N . THR A 1 84 ? 12.960 10.254 -28.145 1.00 94.44 84 THR A N 1
ATOM 669 C CA . THR A 1 84 ? 13.248 9.055 -28.943 1.00 94.44 84 THR A CA 1
ATOM 670 C C . THR A 1 84 ? 12.455 9.055 -30.257 1.00 94.44 84 THR A C 1
ATOM 672 O O . THR A 1 84 ? 11.384 9.663 -30.318 1.00 94.44 84 THR A O 1
ATOM 675 N N . PRO A 1 85 ? 12.897 8.330 -31.303 1.00 94.81 85 PRO A N 1
ATOM 676 C CA . PRO A 1 85 ? 12.122 8.198 -32.541 1.00 94.81 85 PRO A CA 1
ATOM 677 C C . PRO A 1 85 ? 10.697 7.677 -32.307 1.00 94.81 85 PRO A C 1
ATOM 679 O O . PRO A 1 85 ? 9.747 8.168 -32.909 1.00 94.81 85 PRO A O 1
ATOM 682 N N . GLN A 1 86 ? 10.539 6.717 -31.390 1.00 93.00 86 GLN A N 1
ATOM 683 C CA . GLN A 1 86 ? 9.234 6.164 -31.038 1.00 93.00 86 GLN A CA 1
ATOM 684 C C . GLN A 1 86 ? 8.347 7.204 -30.343 1.00 93.00 86 GLN A C 1
ATOM 686 O O . GLN A 1 86 ? 7.183 7.360 -30.707 1.00 93.00 86 GLN A O 1
ATOM 691 N N . GLY A 1 87 ? 8.884 7.921 -29.355 1.00 93.62 87 GLY A N 1
ATOM 692 C CA . GLY A 1 87 ? 8.138 8.943 -28.628 1.00 93.62 87 GLY A CA 1
ATOM 693 C C . GLY A 1 87 ? 7.749 10.129 -29.508 1.00 93.62 87 GLY A C 1
ATOM 694 O O . GLY A 1 87 ? 6.601 10.562 -29.443 1.00 93.62 87 GLY A O 1
ATOM 695 N N . LYS A 1 88 ? 8.652 10.596 -30.383 1.00 94.50 88 LYS A N 1
ATOM 696 C CA . LYS A 1 88 ? 8.356 11.645 -31.374 1.00 94.50 88 LYS A CA 1
ATOM 697 C C . LYS A 1 88 ? 7.212 11.242 -32.292 1.00 94.50 88 LYS A C 1
ATOM 699 O O . LYS A 1 88 ? 6.251 11.990 -32.401 1.00 94.50 88 LYS A O 1
ATOM 704 N N . LYS A 1 89 ? 7.259 10.023 -32.838 1.00 93.81 89 LYS A N 1
ATOM 705 C CA . LYS A 1 89 ? 6.192 9.493 -33.693 1.00 93.81 89 LYS A CA 1
ATOM 706 C C . LYS A 1 89 ? 4.831 9.489 -32.990 1.00 93.81 89 LYS A C 1
ATOM 708 O O . LYS A 1 89 ? 3.838 9.907 -33.570 1.00 93.81 89 LYS A O 1
ATOM 713 N N . ILE A 1 90 ? 4.779 9.062 -31.725 1.00 91.62 90 ILE A N 1
ATOM 714 C CA . ILE A 1 90 ? 3.533 9.107 -30.943 1.00 91.62 90 ILE A CA 1
ATOM 715 C C . ILE A 1 90 ? 3.048 10.552 -30.769 1.00 91.62 90 ILE A C 1
ATOM 717 O O . ILE A 1 90 ? 1.856 10.813 -30.894 1.00 91.62 90 ILE A O 1
ATOM 721 N N . MET A 1 91 ? 3.951 11.490 -30.475 1.00 93.44 91 MET A N 1
ATOM 722 C CA . MET A 1 91 ? 3.602 12.902 -30.295 1.00 93.44 91 MET A CA 1
ATOM 723 C C . MET A 1 91 ? 3.097 13.542 -31.592 1.00 93.44 91 MET A C 1
ATOM 725 O O . MET A 1 91 ? 2.106 14.260 -31.545 1.00 93.44 91 MET A O 1
ATOM 729 N N . GLU A 1 92 ? 3.725 13.255 -32.731 1.00 94.06 92 GLU A N 1
ATOM 730 C CA . GLU A 1 92 ? 3.305 13.723 -34.060 1.00 94.06 92 GLU A CA 1
ATOM 731 C C . GLU A 1 92 ? 1.915 13.187 -34.430 1.00 94.06 92 GLU A C 1
ATOM 733 O O . GLU A 1 92 ? 1.069 13.929 -34.918 1.00 94.06 92 GLU A O 1
ATOM 738 N N . GLU A 1 93 ? 1.636 11.914 -34.137 1.00 92.25 93 GLU A N 1
ATOM 739 C CA . GLU A 1 93 ? 0.328 11.306 -34.409 1.00 92.25 93 GLU A CA 1
ATOM 740 C C . GLU A 1 93 ? -0.764 11.794 -33.431 1.00 92.25 93 GLU A C 1
ATOM 742 O O . GLU A 1 93 ? -1.926 11.934 -33.817 1.00 92.25 93 GLU A O 1
ATOM 747 N N . LEU A 1 94 ? -0.420 12.087 -32.169 1.00 89.44 94 LEU A N 1
ATOM 748 C CA . LEU A 1 94 ? -1.359 12.646 -31.182 1.00 89.44 94 LEU A CA 1
ATOM 749 C C . LEU A 1 94 ? -1.606 14.150 -31.371 1.00 89.44 94 LEU A C 1
ATOM 751 O O . LEU A 1 94 ? -2.689 14.641 -31.034 1.00 89.44 94 LEU A O 1
ATOM 755 N N . PHE A 1 95 ? -0.609 14.880 -31.869 1.00 92.44 95 PHE A N 1
ATOM 756 C CA . PHE A 1 95 ? -0.601 16.336 -31.997 1.00 92.44 95 PHE A CA 1
ATOM 757 C C . PHE A 1 95 ? -0.113 16.766 -33.394 1.00 92.44 95 PHE A C 1
ATOM 759 O O . PHE A 1 95 ? 0.904 17.450 -33.495 1.00 92.44 95 PHE A O 1
ATOM 766 N N . PRO A 1 96 ? -0.844 16.424 -34.472 1.00 91.44 96 PRO A N 1
ATOM 767 C CA . PRO A 1 96 ? -0.383 16.640 -35.851 1.00 91.44 96 PRO A CA 1
ATOM 768 C C . PRO A 1 96 ? -0.174 18.115 -36.220 1.00 91.44 96 PRO A C 1
ATOM 770 O O . PRO A 1 96 ? 0.577 18.423 -37.136 1.00 91.44 96 PRO A O 1
ATOM 773 N N . GLU A 1 97 ? -0.821 19.026 -35.492 1.00 93.38 97 GLU A N 1
ATOM 774 C CA . GLU A 1 97 ? -0.731 20.479 -35.693 1.00 93.38 97 GLU A CA 1
ATOM 775 C C . GLU A 1 97 ? 0.411 21.138 -34.897 1.00 93.38 97 GLU A C 1
ATOM 777 O O . GLU A 1 97 ? 0.596 22.352 -34.959 1.00 93.38 97 GLU A O 1
ATOM 782 N N . GLU A 1 98 ? 1.143 20.380 -34.076 1.00 93.12 98 GLU A N 1
ATOM 783 C CA . GLU A 1 98 ? 2.172 20.925 -33.189 1.00 93.12 98 GLU A CA 1
ATOM 784 C C . GLU A 1 98 ? 3.574 20.587 -33.694 1.00 93.12 98 GLU A C 1
ATOM 786 O O . GLU A 1 98 ? 3.879 19.454 -34.063 1.00 93.12 98 GLU A O 1
ATOM 791 N N . VAL A 1 99 ? 4.475 21.565 -33.625 1.00 93.56 99 VAL A N 1
ATOM 792 C CA . VAL A 1 99 ? 5.906 21.315 -33.807 1.00 93.56 99 VAL A CA 1
ATOM 793 C C . VAL A 1 99 ? 6.438 20.710 -32.516 1.00 93.56 99 VAL A C 1
ATOM 795 O O . VAL A 1 99 ? 6.462 21.386 -31.488 1.00 93.56 99 VAL A O 1
ATOM 798 N N . ILE A 1 100 ? 6.863 19.445 -32.559 1.00 94.75 100 ILE A N 1
ATOM 799 C CA . ILE A 1 100 ? 7.374 18.742 -31.378 1.00 94.75 100 ILE A CA 1
ATOM 800 C C . ILE A 1 100 ? 8.742 19.324 -30.987 1.00 94.75 100 ILE A C 1
ATOM 802 O O . ILE A 1 100 ? 9.705 19.171 -31.746 1.00 94.75 100 ILE A O 1
ATOM 806 N N . PRO A 1 101 ? 8.867 19.983 -29.819 1.00 95.12 101 PRO A N 1
ATOM 807 C CA . PRO A 1 101 ? 10.127 20.584 -29.412 1.00 95.12 101 PRO A CA 1
ATOM 808 C C . PRO A 1 101 ? 11.204 19.520 -29.181 1.00 95.12 101 PRO A C 1
ATOM 810 O O . PRO A 1 101 ? 10.931 18.425 -28.693 1.00 95.12 101 PRO A O 1
ATOM 813 N N . SER A 1 102 ? 12.453 19.859 -29.492 1.00 93.69 102 SER A N 1
ATOM 814 C CA . SER A 1 102 ? 13.620 19.047 -29.122 1.00 93.69 102 SER A CA 1
ATOM 815 C C . SER A 1 102 ? 14.150 19.361 -27.721 1.00 93.69 102 SER A C 1
ATOM 817 O O . SER A 1 102 ? 15.013 18.645 -27.222 1.00 93.69 102 SER A O 1
ATOM 819 N N . ASP A 1 103 ? 13.668 20.444 -27.111 1.00 94.69 103 ASP A N 1
ATOM 820 C CA . ASP A 1 103 ? 14.036 20.883 -25.769 1.00 94.69 103 ASP A CA 1
ATOM 821 C C . ASP A 1 103 ? 13.067 20.317 -24.715 1.00 94.69 103 ASP A C 1
ATOM 823 O O . ASP A 1 103 ? 11.849 20.306 -24.906 1.00 94.69 103 ASP A O 1
ATOM 827 N N . ILE A 1 104 ? 13.612 19.850 -23.587 1.00 92.38 104 ILE A N 1
ATOM 828 C CA . ILE A 1 104 ? 12.837 19.211 -22.512 1.00 92.38 104 ILE A CA 1
ATOM 829 C C . ILE A 1 104 ? 11.870 20.197 -21.847 1.00 92.38 104 ILE A C 1
ATOM 831 O O . ILE A 1 104 ? 10.741 19.818 -21.521 1.00 92.38 104 ILE A O 1
ATOM 835 N N . LEU A 1 105 ? 12.284 21.446 -21.618 1.00 93.31 105 LEU A N 1
ATOM 836 C CA . LEU A 1 105 ? 11.445 22.448 -20.965 1.00 93.31 105 LEU A CA 1
ATOM 837 C C . LEU A 1 105 ? 10.251 22.808 -21.856 1.00 93.31 105 LEU A C 1
ATOM 839 O O . LEU A 1 105 ? 9.112 22.835 -21.379 1.00 93.31 105 LEU A O 1
ATOM 843 N N . GLU A 1 106 ? 10.488 23.012 -23.148 1.00 95.75 106 GLU A N 1
ATOM 844 C CA . GLU A 1 106 ? 9.421 23.274 -24.117 1.00 95.75 106 GLU A CA 1
ATOM 845 C C . GLU A 1 106 ? 8.501 22.057 -24.310 1.00 95.75 106 GLU A C 1
ATOM 847 O O . GLU A 1 106 ? 7.279 22.217 -24.371 1.00 95.75 106 GLU A O 1
ATOM 852 N N . LEU A 1 107 ? 9.033 20.828 -24.280 1.00 95.44 107 LEU A N 1
ATOM 853 C CA . LEU A 1 107 ? 8.210 19.611 -24.258 1.00 95.44 107 LEU A CA 1
ATOM 854 C C . LEU A 1 107 ? 7.303 19.539 -23.025 1.00 95.44 107 LEU A C 1
ATOM 856 O O . LEU A 1 107 ? 6.117 19.228 -23.154 1.00 95.44 107 LEU A O 1
ATOM 860 N N . LYS A 1 108 ? 7.817 19.855 -21.829 1.00 94.94 108 LYS A N 1
ATOM 861 C CA . LYS A 1 108 ? 7.000 19.902 -20.602 1.00 94.94 108 LYS A CA 1
ATOM 862 C C . LYS A 1 108 ? 5.856 20.907 -20.738 1.00 94.94 108 LYS A C 1
ATOM 864 O O . LYS A 1 108 ? 4.717 20.578 -20.400 1.00 94.94 108 LYS A O 1
ATOM 869 N N . LYS A 1 109 ? 6.133 22.107 -21.259 1.00 95.56 109 LYS A N 1
ATOM 870 C CA . LYS A 1 109 ? 5.108 23.134 -21.509 1.00 95.56 109 LYS A CA 1
ATOM 871 C C . LYS A 1 109 ? 4.065 22.658 -22.519 1.00 95.56 109 LYS A C 1
ATOM 873 O O . LYS A 1 109 ? 2.872 22.831 -22.266 1.00 95.56 109 LYS A O 1
ATOM 878 N N . LEU A 1 110 ? 4.487 22.021 -23.615 1.00 95.38 110 LEU A N 1
ATOM 879 C CA . LEU A 1 110 ? 3.577 21.449 -24.610 1.00 95.38 110 LEU A CA 1
ATOM 880 C C . LEU A 1 110 ? 2.651 20.402 -23.975 1.00 95.38 110 LEU A C 1
ATOM 882 O O . LEU A 1 110 ? 1.432 20.498 -24.115 1.00 95.38 110 LEU A O 1
ATOM 886 N N . LEU A 1 111 ? 3.203 19.448 -23.222 1.00 94.94 111 LEU A N 1
ATOM 887 C CA . LEU A 1 111 ? 2.425 18.401 -22.551 1.00 94.94 111 LEU A CA 1
ATOM 888 C C . LEU A 1 111 ? 1.394 18.984 -21.571 1.00 94.94 111 LEU A C 1
ATOM 890 O O . LEU A 1 111 ? 0.240 18.556 -21.565 1.00 94.94 111 LEU A O 1
ATOM 894 N N . LEU A 1 112 ? 1.772 20.002 -20.792 1.00 94.69 112 LEU A N 1
ATOM 895 C CA . LEU A 1 112 ? 0.850 20.693 -19.885 1.00 94.69 112 LEU A CA 1
ATOM 896 C C . LEU A 1 112 ? -0.232 21.485 -20.639 1.00 94.69 112 LEU A C 1
ATOM 898 O O . LEU A 1 112 ? -1.398 21.448 -20.248 1.00 94.69 112 LEU A O 1
ATOM 902 N N . LYS A 1 113 ? 0.111 22.150 -21.751 1.00 93.75 113 LYS A N 1
ATOM 903 C CA . LYS A 1 113 ? -0.860 22.838 -22.625 1.00 93.75 113 LYS A CA 1
ATOM 904 C C . LYS A 1 113 ? -1.870 21.856 -23.231 1.00 93.75 113 LYS A C 1
ATOM 906 O O . LYS A 1 113 ? -3.026 22.215 -23.444 1.00 93.75 113 LYS A O 1
ATOM 911 N N . LYS A 1 114 ? -1.455 20.610 -23.476 1.00 93.75 114 LYS A N 1
ATOM 912 C CA . LYS A 1 114 ? -2.297 19.522 -24.000 1.00 93.75 114 LYS A CA 1
ATOM 913 C C . LYS A 1 114 ? -2.970 18.667 -22.914 1.00 93.75 114 LYS A C 1
ATOM 915 O O . LYS A 1 114 ? -3.552 17.635 -23.239 1.00 93.75 114 LYS A O 1
ATOM 920 N N . GLN A 1 115 ? -2.982 19.106 -21.651 1.00 92.88 115 GLN A N 1
ATOM 921 C CA . GLN A 1 115 ? -3.655 18.431 -20.525 1.00 92.88 115 GLN A CA 1
ATOM 922 C C . GLN A 1 115 ? -5.088 17.974 -20.841 1.00 92.88 115 GLN A C 1
ATOM 924 O O . GLN A 1 115 ? -5.470 16.866 -20.468 1.00 92.88 115 GLN A O 1
ATOM 929 N N . SER A 1 116 ? -5.876 18.790 -21.550 1.00 88.56 116 SER A N 1
ATOM 930 C CA . SER A 1 116 ? -7.262 18.456 -21.908 1.00 88.56 116 SER A CA 1
ATOM 931 C C . SER A 1 116 ? -7.378 17.225 -22.808 1.00 88.56 116 SER A C 1
ATOM 933 O O . SER A 1 116 ? -8.381 16.524 -22.731 1.00 88.56 116 SER A O 1
ATOM 935 N N . ILE A 1 117 ? -6.357 16.922 -23.616 1.00 87.69 117 ILE A N 1
ATOM 936 C CA . ILE A 1 117 ? -6.329 15.731 -24.473 1.00 87.69 117 ILE A CA 1
ATOM 937 C C . ILE A 1 117 ? -6.088 14.475 -23.637 1.00 87.69 117 ILE A C 1
ATOM 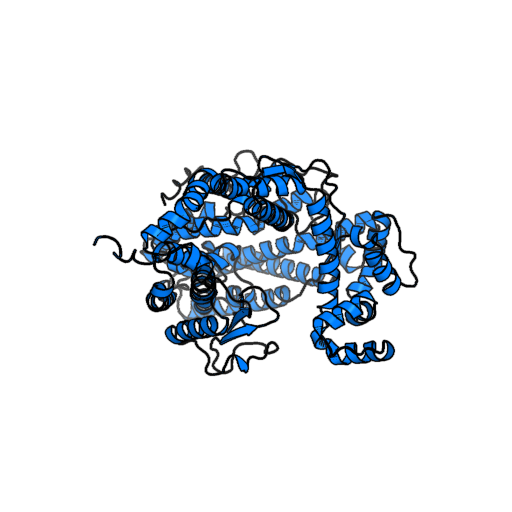939 O O . ILE A 1 117 ? -6.717 13.456 -23.889 1.00 87.69 117 ILE A O 1
ATOM 943 N N . PHE A 1 118 ? -5.236 14.541 -22.611 1.00 87.06 118 PHE A N 1
ATOM 944 C CA . PHE A 1 118 ? -5.033 13.419 -21.685 1.00 87.06 118 PHE A CA 1
ATOM 945 C C . PHE A 1 118 ? -6.238 13.196 -20.761 1.00 87.06 118 PHE A C 1
ATOM 947 O O . PHE A 1 118 ? -6.492 12.073 -20.331 1.00 87.06 118 PHE A O 1
ATOM 954 N N . ALA A 1 119 ? -6.982 14.263 -20.456 1.00 85.38 119 ALA A N 1
ATOM 955 C CA . ALA A 1 119 ? -8.230 14.206 -19.697 1.00 85.38 119 ALA A CA 1
ATOM 956 C C . ALA A 1 119 ? -9.444 13.799 -20.555 1.00 85.38 119 ALA A C 1
ATOM 958 O O . ALA A 1 119 ? -10.515 13.514 -20.012 1.00 85.38 119 ALA A O 1
ATOM 959 N N . ASP A 1 120 ? -9.287 13.788 -21.881 1.00 84.56 120 ASP A N 1
ATOM 960 C CA . ASP A 1 120 ? -10.337 13.451 -22.829 1.00 84.56 120 ASP A CA 1
ATOM 961 C C . ASP A 1 120 ? -10.801 12.009 -22.603 1.00 84.56 120 ASP A C 1
ATOM 963 O O . ASP A 1 120 ? -10.006 11.064 -22.563 1.00 84.56 120 ASP A O 1
ATOM 967 N N . LYS A 1 121 ? -12.120 11.825 -22.491 1.00 79.25 121 LYS A N 1
ATOM 968 C CA . LYS A 1 121 ? -12.713 10.492 -22.365 1.00 79.25 121 LYS A CA 1
ATOM 969 C C . LYS A 1 121 ? -12.394 9.624 -23.578 1.00 79.25 121 LYS A C 1
ATOM 971 O O . LYS A 1 121 ? -12.359 8.409 -23.403 1.00 79.25 121 LYS A O 1
ATOM 976 N N . ASP A 1 122 ? -12.108 10.231 -24.730 1.00 82.94 122 ASP A N 1
ATOM 977 C CA . ASP A 1 122 ? -11.743 9.579 -25.987 1.00 82.94 122 ASP A CA 1
ATOM 978 C C . ASP A 1 122 ? -10.228 9.538 -26.248 1.00 82.94 122 ASP A C 1
ATOM 980 O O . ASP A 1 122 ? -9.804 9.152 -27.341 1.00 82.94 122 ASP A O 1
ATOM 984 N N . PHE A 1 123 ? -9.381 9.850 -25.252 1.00 85.31 123 PHE A N 1
ATOM 985 C CA . PHE A 1 123 ? -7.922 9.698 -25.374 1.00 85.31 123 PHE A CA 1
ATOM 986 C C . PHE A 1 123 ? -7.530 8.302 -25.870 1.00 85.31 123 PHE A C 1
ATOM 988 O O . PHE A 1 123 ? -6.636 8.161 -26.700 1.00 85.31 123 PHE A O 1
ATOM 995 N N . TYR A 1 124 ? -8.243 7.264 -25.422 1.00 81.88 124 TYR A N 1
ATOM 996 C CA . TYR A 1 124 ? -7.987 5.896 -25.861 1.00 81.88 124 TYR A CA 1
ATOM 997 C C . TYR A 1 124 ? -8.183 5.705 -27.369 1.00 81.88 124 TYR A C 1
ATOM 999 O O . TYR A 1 124 ? -7.412 4.966 -27.974 1.00 81.88 124 TYR A O 1
ATOM 1007 N N . ARG A 1 125 ? -9.145 6.400 -27.997 1.00 85.75 125 ARG A N 1
ATOM 1008 C CA . ARG A 1 125 ? -9.339 6.351 -29.454 1.00 85.75 125 ARG A CA 1
ATOM 1009 C C . ARG A 1 125 ? -8.156 6.972 -30.177 1.00 85.75 125 ARG A C 1
ATOM 1011 O O . ARG A 1 125 ? -7.621 6.361 -31.097 1.00 85.75 125 ARG A O 1
ATOM 1018 N N . LYS A 1 126 ? -7.714 8.142 -29.713 1.00 85.38 126 LYS A N 1
ATOM 1019 C CA . LYS A 1 126 ? -6.559 8.858 -30.271 1.00 85.38 126 LYS A CA 1
ATOM 1020 C C . LYS A 1 126 ? -5.286 8.019 -30.141 1.00 85.38 126 LYS A C 1
ATOM 1022 O O . LYS A 1 126 ? -4.647 7.732 -31.145 1.00 85.38 126 LYS A O 1
ATOM 1027 N N . TYR A 1 127 ? -4.978 7.535 -28.936 1.00 87.06 127 TYR A N 1
ATOM 1028 C CA . TYR A 1 127 ? -3.783 6.728 -28.684 1.00 87.06 127 TYR A CA 1
ATOM 1029 C C . TYR A 1 127 ? -3.789 5.412 -29.462 1.00 87.06 127 TYR A C 1
ATOM 1031 O O . TYR A 1 127 ? -2.816 5.115 -30.142 1.00 87.06 127 TYR A O 1
ATOM 1039 N N . PHE A 1 128 ? -4.865 4.625 -29.428 1.00 86.88 128 PHE A N 1
ATOM 1040 C CA . PHE A 1 128 ? -4.874 3.334 -30.123 1.00 86.88 128 PHE A CA 1
ATOM 1041 C C . PHE A 1 128 ? -4.973 3.440 -31.653 1.00 86.88 128 PHE A C 1
ATOM 1043 O O . PHE A 1 128 ? -4.743 2.445 -32.335 1.00 86.88 128 PHE A O 1
ATOM 1050 N N . SER A 1 129 ? -5.246 4.633 -32.190 1.00 86.38 129 SER A N 1
ATOM 1051 C CA . SER A 1 129 ? -5.138 4.910 -33.628 1.00 86.38 129 SER A CA 1
ATOM 1052 C C . SER A 1 129 ? -3.697 5.192 -34.074 1.00 86.38 129 SER A C 1
ATOM 1054 O O . SER A 1 129 ? -3.409 5.048 -35.259 1.00 86.38 129 SER A O 1
ATOM 1056 N N . THR A 1 130 ? -2.790 5.541 -33.150 1.00 88.31 130 THR A N 1
ATOM 1057 C CA . THR A 1 130 ? -1.348 5.709 -33.427 1.00 88.31 130 THR A CA 1
ATOM 1058 C C . THR A 1 130 ? -0.720 4.390 -33.871 1.00 88.31 130 THR A C 1
ATOM 1060 O O . THR A 1 130 ? -1.161 3.322 -33.441 1.00 88.31 130 THR A O 1
ATOM 1063 N N . THR A 1 131 ? 0.352 4.427 -34.663 1.00 87.44 131 THR A N 1
ATOM 1064 C CA . THR A 1 131 ? 1.044 3.203 -35.103 1.00 87.44 131 THR A CA 1
ATOM 1065 C C . THR A 1 131 ? 1.465 2.349 -33.900 1.00 87.44 131 THR A C 1
ATOM 1067 O O . THR A 1 131 ? 1.249 1.139 -33.875 1.00 87.44 131 THR A O 1
ATOM 1070 N N . VAL A 1 132 ? 2.015 2.986 -32.861 1.00 86.88 132 VAL A N 1
ATOM 1071 C CA . VAL A 1 132 ? 2.440 2.293 -31.633 1.00 86.88 132 VAL A CA 1
ATOM 1072 C C . VAL A 1 132 ? 1.235 1.739 -30.870 1.00 86.88 132 VAL A C 1
ATOM 1074 O O . VAL A 1 132 ? 1.264 0.604 -30.395 1.00 86.88 132 VAL A O 1
ATOM 1077 N N . GLY A 1 133 ? 0.148 2.505 -30.780 1.00 85.94 133 GLY A N 1
ATOM 1078 C CA . GLY A 1 133 ? -1.096 2.059 -30.162 1.00 85.94 133 GLY A CA 1
ATOM 1079 C C . GLY A 1 133 ? -1.685 0.828 -30.854 1.00 85.94 133 GLY A C 1
ATOM 1080 O O . GLY A 1 133 ? -2.104 -0.111 -30.177 1.00 85.94 133 GLY A O 1
ATOM 1081 N N . GLN A 1 134 ? -1.640 0.766 -32.183 1.00 88.12 134 GLN A N 1
ATOM 1082 C CA . GLN A 1 134 ? -2.097 -0.398 -32.945 1.00 88.12 134 GLN A CA 1
ATOM 1083 C C . GLN A 1 134 ? -1.255 -1.652 -32.652 1.00 88.12 134 GLN A C 1
ATOM 1085 O O . GLN A 1 134 ? -1.802 -2.745 -32.498 1.00 88.12 134 GLN A O 1
ATOM 1090 N N . GLU A 1 135 ? 0.066 -1.522 -32.489 1.00 88.06 135 GLU A N 1
ATOM 1091 C CA . GLU A 1 135 ? 0.921 -2.637 -32.051 1.00 88.06 135 GLU A CA 1
ATOM 1092 C C . GLU A 1 135 ? 0.550 -3.134 -30.645 1.00 88.06 135 GLU A C 1
ATOM 1094 O O . GLU A 1 135 ? 0.574 -4.339 -30.370 1.00 88.06 135 GLU A O 1
ATOM 1099 N N . LYS A 1 136 ? 0.171 -2.222 -29.742 1.00 86.00 136 LYS A N 1
ATOM 1100 C CA . LYS A 1 136 ? -0.318 -2.578 -28.402 1.00 86.00 136 LYS A CA 1
ATOM 1101 C C . LYS A 1 136 ? -1.678 -3.255 -28.447 1.00 86.00 136 LYS A C 1
ATOM 1103 O O . LYS A 1 136 ? -1.858 -4.257 -27.757 1.00 86.00 136 LYS A O 1
ATOM 1108 N N . LEU A 1 137 ? -2.603 -2.776 -29.280 1.00 85.56 137 LEU A N 1
ATOM 1109 C CA . LEU A 1 137 ? -3.878 -3.456 -29.511 1.00 85.56 137 LEU A CA 1
ATOM 1110 C C . LEU A 1 137 ? -3.642 -4.902 -29.943 1.00 85.56 137 LEU A C 1
ATOM 1112 O O . LEU A 1 137 ? -4.240 -5.806 -29.362 1.00 85.56 137 LEU A O 1
ATOM 1116 N N . LYS A 1 138 ? -2.728 -5.136 -30.894 1.00 87.69 138 LYS A N 1
ATOM 1117 C CA . LYS A 1 138 ? -2.381 -6.491 -31.358 1.00 87.69 138 LYS A CA 1
ATOM 1118 C C . LYS A 1 138 ? -1.857 -7.369 -30.222 1.00 87.69 138 LYS A C 1
ATOM 1120 O O . LYS A 1 138 ? -2.214 -8.536 -30.138 1.00 87.69 138 LYS A O 1
ATOM 1125 N N . LYS A 1 139 ? -1.080 -6.821 -29.283 1.00 85.06 139 LYS A N 1
ATOM 1126 C CA . LYS A 1 139 ? -0.646 -7.566 -28.085 1.00 85.06 139 LYS A CA 1
ATOM 1127 C C . LYS A 1 139 ? -1.800 -7.869 -27.124 1.00 85.06 139 LYS A C 1
ATOM 1129 O O . LYS A 1 139 ? -1.840 -8.957 -26.558 1.00 85.06 139 LYS A O 1
ATOM 1134 N N . LEU A 1 140 ? -2.721 -6.924 -26.941 1.00 82.19 140 LEU A N 1
ATOM 1135 C CA . LEU A 1 140 ? -3.847 -7.054 -26.011 1.00 82.19 140 LEU A CA 1
ATOM 1136 C C . LEU A 1 140 ? -4.926 -8.022 -26.513 1.00 82.19 140 LEU A C 1
ATOM 1138 O O . LEU A 1 140 ? -5.479 -8.782 -25.723 1.00 82.19 140 LEU A O 1
ATOM 1142 N N . PHE A 1 141 ? -5.219 -8.001 -27.812 1.00 82.88 141 PHE A N 1
ATOM 1143 C CA . PHE A 1 141 ? -6.329 -8.747 -28.416 1.00 82.88 141 PHE A CA 1
ATOM 1144 C C . PHE A 1 141 ? -5.873 -9.881 -29.341 1.00 82.88 141 PHE A C 1
ATOM 1146 O O . PHE A 1 141 ? -6.720 -10.608 -29.864 1.00 82.88 141 PHE A O 1
ATOM 1153 N N . LYS A 1 142 ? -4.555 -10.074 -29.496 1.00 86.25 142 LYS A N 1
ATOM 1154 C CA . LYS A 1 142 ? -3.946 -11.084 -30.373 1.00 86.25 142 LYS A CA 1
ATOM 1155 C C . LYS A 1 142 ? -4.528 -10.967 -31.790 1.00 86.25 142 LYS A C 1
ATOM 1157 O O . LYS A 1 142 ? -4.633 -9.862 -32.322 1.00 86.25 142 LYS A O 1
ATOM 1162 N N . ASP A 1 143 ? -4.974 -12.081 -32.358 1.00 82.88 143 ASP A N 1
ATOM 1163 C CA . ASP A 1 143 ? -5.464 -12.190 -33.737 1.00 82.88 143 ASP A CA 1
ATOM 1164 C C . ASP A 1 143 ? -6.845 -11.548 -33.967 1.00 82.88 143 ASP A C 1
ATOM 1166 O O . ASP A 1 143 ? -7.378 -11.600 -35.069 1.00 82.88 143 ASP A O 1
ATOM 1170 N N . LYS A 1 144 ? -7.454 -10.940 -32.937 1.00 86.56 144 LYS A N 1
ATOM 1171 C CA . LYS A 1 144 ? -8.776 -10.299 -33.042 1.00 86.56 144 LYS A CA 1
ATOM 1172 C C . LYS A 1 144 ? -8.724 -8.857 -33.550 1.00 86.56 144 LYS A C 1
ATOM 1174 O O . LYS A 1 144 ? -9.779 -8.272 -33.772 1.00 86.56 144 LYS A O 1
ATOM 1179 N N . VAL A 1 145 ? -7.537 -8.260 -33.672 1.00 86.94 145 VAL A N 1
ATOM 1180 C CA . VAL A 1 145 ? -7.393 -6.885 -34.173 1.00 86.94 145 VAL A CA 1
ATOM 1181 C C . VAL A 1 145 ? -7.425 -6.893 -35.700 1.00 86.94 145 VAL A C 1
ATOM 1183 O O . VAL A 1 145 ? -6.636 -7.634 -36.291 1.00 86.94 145 VAL A O 1
ATOM 1186 N N . PRO A 1 146 ? -8.263 -6.061 -36.344 1.00 86.62 146 PRO A N 1
ATOM 1187 C CA . PRO A 1 146 ? -8.272 -5.938 -37.794 1.00 86.62 146 PRO A CA 1
ATOM 1188 C C . PRO A 1 146 ? -6.890 -5.624 -38.364 1.00 86.62 146 PRO A C 1
ATOM 1190 O O . PRO A 1 146 ? -6.121 -4.839 -37.800 1.00 86.62 146 PRO A O 1
ATOM 1193 N N . THR A 1 147 ? -6.573 -6.238 -39.502 1.00 86.31 147 THR A N 1
ATOM 1194 C CA . THR A 1 147 ? -5.357 -5.925 -40.260 1.00 86.31 147 THR A CA 1
ATOM 1195 C C . THR A 1 147 ? -5.515 -4.665 -41.103 1.00 86.31 147 THR A C 1
ATOM 1197 O O . THR A 1 147 ? -4.515 -4.001 -41.366 1.00 86.31 147 THR A O 1
ATOM 1200 N N . ASP A 1 148 ? -6.745 -4.335 -41.511 1.00 87.44 148 ASP A N 1
ATOM 1201 C CA . ASP A 1 148 ? -7.055 -3.095 -42.219 1.00 87.44 148 ASP A CA 1
ATOM 1202 C C . ASP A 1 148 ? -7.126 -1.920 -41.233 1.00 87.44 148 ASP A C 1
ATOM 1204 O O . ASP A 1 148 ? -7.918 -1.916 -40.287 1.00 87.44 148 ASP A O 1
ATOM 1208 N N . VAL A 1 149 ? -6.301 -0.900 -41.477 1.00 83.50 149 VAL A N 1
ATOM 1209 C CA . VAL A 1 149 ? -6.243 0.328 -40.677 1.00 83.50 149 VAL A CA 1
ATOM 1210 C C . VAL A 1 149 ? -7.588 1.063 -40.684 1.00 83.50 149 VAL A C 1
ATOM 1212 O O . VAL A 1 149 ? -7.944 1.682 -39.679 1.00 83.50 149 VAL A O 1
ATOM 1215 N N . ALA A 1 150 ? -8.371 0.954 -41.764 1.00 85.94 150 ALA A N 1
ATOM 1216 C CA . ALA A 1 150 ? -9.691 1.576 -41.867 1.00 85.94 150 ALA A CA 1
ATOM 1217 C C . ALA A 1 150 ? -10.722 0.975 -40.890 1.00 85.94 150 ALA A C 1
ATOM 1219 O O . ALA A 1 150 ? -11.659 1.663 -40.483 1.00 85.94 150 ALA A O 1
ATOM 1220 N N . GLU A 1 151 ? -10.537 -0.277 -40.461 1.00 88.12 151 GLU A N 1
ATOM 1221 C CA . GLU A 1 151 ? -11.447 -0.972 -39.541 1.00 88.12 151 GLU A CA 1
ATOM 1222 C C . GLU A 1 151 ? -11.101 -0.744 -38.057 1.00 88.12 151 GLU A C 1
ATOM 1224 O O . GLU A 1 151 ? -11.922 -0.994 -37.166 1.00 88.12 151 GLU A O 1
ATOM 1229 N N . ILE A 1 152 ? -9.903 -0.225 -37.765 1.00 85.19 152 ILE A N 1
ATOM 1230 C CA . ILE A 1 152 ? -9.404 -0.017 -36.397 1.00 85.19 152 ILE A CA 1
ATOM 1231 C C . ILE A 1 152 ? -10.298 0.925 -35.570 1.00 85.19 152 ILE A C 1
ATOM 1233 O O . ILE A 1 152 ? -10.593 0.576 -34.423 1.00 85.19 152 ILE A O 1
ATOM 1237 N N . PRO A 1 153 ? -10.799 2.067 -36.086 1.00 86.62 153 PRO A N 1
ATOM 1238 C CA . PRO A 1 153 ? -11.711 2.923 -35.325 1.00 86.62 153 PRO A CA 1
ATOM 1239 C C . PRO A 1 153 ? -12.988 2.196 -34.879 1.00 86.62 153 PRO A C 1
ATOM 1241 O O . PRO A 1 153 ? -13.407 2.328 -33.726 1.00 86.62 153 PRO A O 1
ATOM 1244 N N . THR A 1 154 ? -13.572 1.376 -35.758 1.00 87.38 154 THR A N 1
ATOM 1245 C CA . THR A 1 154 ? -14.765 0.566 -35.460 1.00 87.38 154 THR A CA 1
ATOM 1246 C C . THR A 1 154 ? -14.458 -0.501 -34.412 1.00 87.38 154 THR A C 1
ATOM 1248 O O . THR A 1 154 ? -15.244 -0.707 -33.480 1.00 87.38 154 THR A O 1
ATOM 1251 N N . PHE A 1 155 ? -13.286 -1.137 -34.501 1.00 88.38 155 PHE A N 1
ATOM 1252 C CA . PHE A 1 155 ? -12.823 -2.093 -33.497 1.00 88.38 155 PHE A CA 1
ATOM 1253 C C . PHE A 1 155 ? -12.628 -1.439 -32.124 1.00 88.38 155 PHE A C 1
ATOM 1255 O O . PHE A 1 155 ? -13.089 -1.976 -31.114 1.00 88.38 155 PHE A O 1
ATOM 1262 N N . ILE A 1 156 ? -11.995 -0.263 -32.074 1.00 86.25 156 ILE A N 1
ATOM 1263 C CA . ILE A 1 156 ? -11.801 0.502 -30.836 1.00 86.25 156 ILE A CA 1
ATOM 1264 C C . ILE A 1 156 ? -13.153 0.872 -30.217 1.00 86.25 156 ILE A C 1
ATOM 1266 O O . ILE A 1 156 ? -13.334 0.696 -29.012 1.00 86.25 156 ILE A O 1
ATOM 1270 N N . ALA A 1 157 ? -14.108 1.350 -31.022 1.00 84.62 157 ALA A N 1
ATOM 1271 C CA . ALA A 1 157 ? -15.449 1.695 -30.551 1.00 84.62 157 ALA A CA 1
ATOM 1272 C C . ALA A 1 157 ? -16.178 0.471 -29.971 1.00 84.62 157 ALA A C 1
ATOM 1274 O O . ALA A 1 157 ? -16.736 0.540 -28.876 1.00 84.62 157 ALA A O 1
ATOM 1275 N N . SER A 1 158 ? -16.087 -0.675 -30.650 1.00 86.12 158 SER A N 1
ATOM 1276 C CA . SER A 1 158 ? -16.699 -1.937 -30.207 1.00 86.12 158 SER A CA 1
ATOM 1277 C C . SER A 1 158 ? -16.075 -2.491 -28.918 1.00 86.12 158 SER A C 1
ATOM 1279 O O . SER A 1 158 ? -16.718 -3.244 -28.190 1.00 86.12 158 SER A O 1
ATOM 1281 N N . ASN A 1 159 ? -14.838 -2.093 -28.601 1.00 83.62 159 ASN A N 1
ATOM 1282 C CA . ASN A 1 159 ? -14.100 -2.521 -27.411 1.00 83.62 159 ASN A CA 1
ATOM 1283 C C . ASN A 1 159 ? -13.900 -1.395 -26.379 1.00 83.62 159 ASN A C 1
ATOM 1285 O O . ASN A 1 159 ? -13.078 -1.545 -25.469 1.00 83.62 159 ASN A O 1
ATOM 1289 N N . GLU A 1 160 ? -14.653 -0.288 -26.462 1.00 81.94 160 GLU A N 1
ATOM 1290 C CA . GLU A 1 160 ? -14.460 0.905 -25.618 1.00 81.94 160 GLU A CA 1
ATOM 1291 C C . GLU A 1 160 ? -14.342 0.550 -24.129 1.00 81.94 160 GLU A C 1
ATOM 1293 O O . GLU A 1 160 ? -13.400 0.977 -23.462 1.00 81.94 160 GLU A O 1
ATOM 1298 N N . LYS A 1 161 ? -15.259 -0.274 -23.606 1.00 78.50 161 LYS A N 1
ATOM 1299 C CA . LYS A 1 161 ? -15.294 -0.636 -22.179 1.00 78.50 161 LYS A CA 1
ATOM 1300 C C . LYS A 1 161 ? -13.983 -1.275 -21.699 1.00 78.50 161 LYS A C 1
ATOM 1302 O O . LYS A 1 161 ? -13.605 -1.076 -20.549 1.00 78.50 161 LYS A O 1
ATOM 1307 N N . GLN A 1 162 ? -13.294 -2.021 -22.565 1.00 77.31 162 GLN A N 1
ATOM 1308 C CA . GLN A 1 162 ? -12.029 -2.682 -22.238 1.00 77.31 162 GLN A CA 1
ATOM 1309 C C . GLN A 1 162 ? -10.811 -1.773 -22.431 1.00 77.31 162 GLN A C 1
ATOM 1311 O O . GLN A 1 162 ? -9.797 -1.988 -21.770 1.00 77.31 162 GLN A O 1
ATOM 1316 N N . LEU A 1 163 ? -10.890 -0.799 -23.341 1.00 76.56 163 LEU A N 1
ATOM 1317 C CA . LEU A 1 163 ? -9.785 0.097 -23.706 1.00 76.56 163 LEU A CA 1
ATOM 1318 C C . LEU A 1 163 ? -9.737 1.372 -22.857 1.00 76.56 163 LEU A C 1
ATOM 1320 O O . LEU A 1 163 ? -8.669 1.965 -22.674 1.00 76.56 163 LEU A O 1
ATOM 1324 N N . LYS A 1 164 ? -10.885 1.796 -22.326 1.00 77.44 164 LYS A N 1
ATOM 1325 C CA . LYS A 1 164 ? -11.014 2.983 -21.481 1.00 77.44 164 LYS A CA 1
ATOM 1326 C C . LYS A 1 164 ? -10.150 2.843 -20.226 1.00 77.44 164 LYS A C 1
ATOM 1328 O O . LYS A 1 164 ? -10.197 1.831 -19.535 1.00 77.44 164 LYS A O 1
ATOM 1333 N N . GLY A 1 165 ? -9.333 3.857 -19.947 1.00 73.12 165 GLY A N 1
ATOM 1334 C CA . GLY A 1 165 ? -8.327 3.827 -18.876 1.00 73.12 165 GLY A CA 1
ATOM 1335 C C . GLY A 1 165 ? -7.021 3.127 -19.273 1.00 73.12 165 GLY A C 1
ATOM 1336 O O . GLY A 1 165 ? -5.955 3.689 -19.042 1.00 73.12 165 GLY A O 1
ATOM 1337 N N . LYS A 1 166 ? -7.084 1.987 -19.983 1.00 80.00 166 LYS A N 1
ATOM 1338 C CA . LYS A 1 166 ? -5.885 1.227 -20.392 1.00 80.00 166 LYS A CA 1
ATOM 1339 C C . LYS A 1 166 ? -4.942 2.004 -21.302 1.00 80.00 166 LYS A C 1
ATOM 1341 O O . LYS A 1 166 ? -3.737 1.842 -21.187 1.00 80.00 166 LYS A O 1
ATOM 1346 N N . ALA A 1 167 ? -5.467 2.836 -22.203 1.00 82.38 167 ALA A N 1
ATOM 1347 C CA . ALA A 1 167 ? -4.623 3.617 -23.111 1.00 82.38 167 ALA A CA 1
ATOM 1348 C C . ALA A 1 167 ? -3.632 4.517 -22.364 1.00 82.38 167 ALA A C 1
ATOM 1350 O O . ALA A 1 167 ? -2.456 4.570 -22.708 1.00 82.38 167 ALA A O 1
ATOM 1351 N N . LEU A 1 168 ? -4.108 5.207 -21.326 1.00 84.31 168 LEU A N 1
ATOM 1352 C CA . LEU A 1 168 ? -3.267 6.090 -20.530 1.00 84.31 168 LEU A CA 1
ATOM 1353 C C . LEU A 1 168 ? -2.265 5.289 -19.689 1.00 84.31 168 LEU A C 1
ATOM 1355 O O . LEU A 1 168 ? -1.112 5.699 -19.576 1.00 84.31 168 LEU A O 1
ATOM 1359 N N . ASP A 1 169 ? -2.680 4.139 -19.152 1.00 85.81 169 ASP A N 1
ATOM 1360 C CA . ASP A 1 169 ? -1.801 3.238 -18.402 1.00 85.81 169 ASP A CA 1
ATOM 1361 C C . ASP A 1 169 ? -0.695 2.633 -19.284 1.00 85.81 169 ASP A C 1
ATOM 1363 O O . ASP A 1 169 ? 0.462 2.594 -18.866 1.00 85.81 169 ASP A O 1
ATOM 1367 N N . GLU A 1 170 ? -1.014 2.215 -20.513 1.00 86.31 170 GLU A N 1
ATOM 1368 C CA . GLU A 1 170 ? -0.041 1.731 -21.504 1.00 86.31 170 GLU A CA 1
ATOM 1369 C C . GLU A 1 170 ? 0.925 2.841 -21.922 1.00 86.31 170 GLU A C 1
ATOM 1371 O O . GLU A 1 170 ? 2.141 2.650 -21.873 1.00 86.31 170 GLU A O 1
ATOM 1376 N N . PHE A 1 171 ? 0.395 4.020 -22.259 1.00 86.44 171 PHE A N 1
ATOM 1377 C CA . PHE A 1 171 ? 1.195 5.187 -22.625 1.00 86.44 171 PHE A CA 1
ATOM 1378 C C . PHE A 1 171 ? 2.166 5.581 -21.501 1.00 86.44 171 PHE A C 1
ATOM 1380 O O . PHE A 1 171 ? 3.370 5.726 -21.725 1.00 86.44 171 PHE A O 1
ATOM 1387 N N . LYS A 1 172 ? 1.675 5.660 -20.259 1.00 89.38 172 LYS A N 1
ATOM 1388 C CA . LYS A 1 172 ? 2.500 5.869 -19.063 1.00 89.38 172 LYS A CA 1
ATOM 1389 C C . LYS A 1 172 ? 3.533 4.753 -18.894 1.00 89.38 172 LYS A C 1
ATOM 1391 O O . LYS A 1 172 ? 4.698 5.035 -18.615 1.00 89.38 172 LYS A O 1
ATOM 1396 N N . GLY A 1 173 ? 3.120 3.500 -19.063 1.00 89.00 173 GLY A N 1
ATOM 1397 C CA . GLY A 1 173 ? 3.971 2.323 -18.927 1.00 89.00 173 GLY A CA 1
ATOM 1398 C C . GLY A 1 173 ? 5.156 2.324 -19.890 1.00 89.00 173 GLY A C 1
ATOM 1399 O O . GLY A 1 173 ? 6.254 1.940 -19.492 1.00 89.00 173 GLY A O 1
ATOM 1400 N N . ASP A 1 174 ? 4.969 2.797 -21.121 1.00 88.00 174 ASP A N 1
ATOM 1401 C CA . ASP A 1 174 ? 6.050 2.902 -22.105 1.00 88.00 174 ASP A CA 1
ATOM 1402 C C . ASP A 1 174 ? 7.077 3.967 -21.708 1.00 88.00 174 ASP A C 1
ATOM 1404 O O . ASP A 1 174 ? 8.279 3.683 -21.691 1.00 88.00 174 ASP A O 1
ATOM 1408 N N . THR A 1 175 ? 6.616 5.146 -21.273 1.00 91.88 175 THR A N 1
ATOM 1409 C CA . THR A 1 175 ? 7.520 6.194 -20.765 1.00 91.88 175 THR A CA 1
ATOM 1410 C C . THR A 1 175 ? 8.313 5.712 -19.539 1.00 91.88 175 THR A C 1
ATOM 1412 O O . THR A 1 175 ? 9.517 5.949 -19.444 1.00 91.88 175 THR A O 1
ATOM 1415 N N . LEU A 1 176 ? 7.673 4.958 -18.632 1.00 89.88 176 LEU A N 1
ATOM 1416 C CA . LEU A 1 176 ? 8.302 4.388 -17.436 1.00 89.88 176 LEU A CA 1
ATOM 1417 C C . LEU A 1 176 ? 9.345 3.315 -17.774 1.00 89.88 176 LEU A C 1
ATOM 1419 O O . LEU A 1 176 ? 10.442 3.332 -17.221 1.00 89.88 176 LEU A O 1
ATOM 1423 N N . LYS A 1 177 ? 9.030 2.395 -18.691 1.00 90.19 177 LYS A N 1
ATOM 1424 C CA . LYS A 1 177 ? 9.969 1.346 -19.122 1.00 90.19 177 LYS A CA 1
ATOM 1425 C C . LYS A 1 177 ? 11.214 1.936 -19.768 1.00 90.19 177 LYS A C 1
ATOM 1427 O O . LYS A 1 177 ? 12.315 1.457 -19.506 1.00 90.19 177 LYS A O 1
ATOM 1432 N N . HIS A 1 178 ? 11.039 2.969 -20.593 1.00 89.88 178 HIS A N 1
ATOM 1433 C CA . HIS A 1 178 ? 12.164 3.691 -21.171 1.00 89.88 178 HIS A CA 1
ATOM 1434 C C . HIS A 1 178 ? 13.041 4.297 -20.071 1.00 89.88 178 HIS A C 1
ATOM 1436 O O . HIS A 1 178 ? 14.239 4.030 -20.042 1.00 89.88 178 HIS A O 1
ATOM 1442 N N . TYR A 1 179 ? 12.436 5.007 -19.113 1.00 89.44 179 TYR A N 1
ATOM 1443 C CA . TYR A 1 179 ? 13.151 5.548 -17.956 1.00 89.44 179 TYR A CA 1
ATOM 1444 C C . TYR A 1 179 ? 13.960 4.477 -17.210 1.00 89.44 179 TYR A C 1
ATOM 1446 O O . TYR A 1 179 ? 15.143 4.676 -16.935 1.00 89.44 179 TYR A O 1
ATOM 1454 N N . ASP A 1 180 ? 13.335 3.344 -16.875 1.00 89.25 180 ASP A N 1
ATOM 1455 C CA . ASP A 1 180 ? 13.983 2.276 -16.104 1.00 89.25 180 ASP A CA 1
ATOM 1456 C C . ASP A 1 180 ? 15.165 1.664 -16.842 1.00 89.25 180 ASP A C 1
ATOM 1458 O O . ASP A 1 180 ? 16.230 1.472 -16.255 1.00 89.25 180 ASP A O 1
ATOM 1462 N N . SER A 1 181 ? 14.998 1.425 -18.141 1.00 89.44 181 SER A N 1
ATOM 1463 C CA . SER A 1 181 ? 16.072 0.962 -19.014 1.00 89.44 181 SER A CA 1
ATOM 1464 C C . SER A 1 181 ? 17.234 1.957 -19.052 1.00 89.44 181 SER A C 1
ATOM 1466 O O . SER A 1 181 ? 18.387 1.555 -18.915 1.00 89.44 181 SER A O 1
ATOM 1468 N N . GLU A 1 182 ? 16.960 3.251 -19.225 1.00 88.88 182 GLU A N 1
ATOM 1469 C CA . GLU A 1 182 ? 18.014 4.265 -19.327 1.00 88.88 182 GLU A CA 1
ATOM 1470 C C . GLU A 1 182 ? 18.772 4.461 -18.012 1.00 88.88 182 GLU A C 1
ATOM 1472 O O . GLU A 1 182 ? 19.998 4.549 -18.029 1.00 88.88 182 GLU A O 1
ATOM 1477 N N . ILE A 1 183 ? 18.089 4.458 -16.863 1.00 89.56 183 ILE A N 1
ATOM 1478 C CA . ILE A 1 183 ? 18.777 4.474 -15.565 1.00 89.56 183 ILE A CA 1
ATOM 1479 C C . ILE A 1 183 ? 19.610 3.203 -15.378 1.00 89.56 183 ILE A C 1
ATOM 1481 O O . ILE A 1 183 ? 20.780 3.297 -15.017 1.00 89.56 183 ILE A O 1
ATOM 1485 N N . ALA A 1 184 ? 19.053 2.020 -15.654 1.00 90.69 184 ALA A N 1
ATOM 1486 C CA . ALA A 1 184 ? 19.764 0.757 -15.459 1.00 90.69 184 ALA A CA 1
ATOM 1487 C C . ALA A 1 184 ? 21.046 0.647 -16.303 1.00 90.69 184 ALA A C 1
ATOM 1489 O O . ALA A 1 184 ? 22.020 0.061 -15.833 1.00 90.69 184 ALA A O 1
ATOM 1490 N N . LYS A 1 185 ? 21.064 1.232 -17.511 1.00 89.25 185 LYS A N 1
ATOM 1491 C CA . LYS A 1 185 ? 22.257 1.316 -18.375 1.00 89.25 185 LYS A CA 1
ATOM 1492 C C . LYS A 1 185 ? 23.341 2.242 -17.821 1.00 89.25 185 LYS A C 1
ATOM 1494 O O . LYS A 1 185 ? 24.516 1.988 -18.054 1.00 89.25 185 LYS A O 1
ATOM 1499 N N . LYS A 1 186 ? 22.954 3.312 -17.119 1.00 87.69 186 LYS A N 1
ATOM 1500 C CA . LYS A 1 186 ? 23.887 4.295 -16.535 1.00 87.69 186 LYS A CA 1
ATOM 1501 C C . LYS A 1 186 ? 24.496 3.835 -15.211 1.00 87.69 186 LYS A C 1
ATOM 1503 O O . LYS A 1 186 ? 25.486 4.405 -14.768 1.00 87.69 186 LYS A O 1
ATOM 1508 N N . LEU A 1 187 ? 23.894 2.840 -14.562 1.00 91.62 187 LEU A N 1
ATOM 1509 C CA . LEU A 1 187 ? 24.370 2.291 -13.298 1.00 91.62 187 LEU A CA 1
ATOM 1510 C C . LEU A 1 187 ? 25.211 1.035 -13.543 1.00 91.62 187 LEU A C 1
ATOM 1512 O O . LEU A 1 187 ? 24.723 0.047 -14.102 1.00 91.62 187 LEU A O 1
ATOM 1516 N N . ALA A 1 188 ? 26.461 1.066 -13.086 1.00 92.25 188 ALA A N 1
ATOM 1517 C CA . ALA A 1 188 ? 27.399 -0.044 -13.218 1.00 92.25 188 ALA A CA 1
ATOM 1518 C C . ALA A 1 188 ? 27.564 -0.787 -11.888 1.00 92.25 188 ALA A C 1
ATOM 1520 O O . ALA A 1 188 ? 27.682 -0.164 -10.833 1.00 92.25 188 ALA A O 1
ATOM 1521 N N . VAL A 1 189 ? 27.591 -2.120 -11.949 1.00 94.50 189 VAL A N 1
ATOM 1522 C CA . VAL A 1 189 ? 27.968 -2.973 -10.816 1.00 94.50 189 VAL A CA 1
ATOM 1523 C C . VAL A 1 189 ? 29.474 -3.220 -10.896 1.00 94.50 189 VAL A C 1
ATOM 1525 O O . VAL A 1 189 ? 29.969 -3.732 -11.900 1.00 94.50 189 VAL A O 1
ATOM 1528 N N . ASN A 1 190 ? 30.199 -2.820 -9.856 1.00 94.31 190 ASN A N 1
ATOM 1529 C CA . ASN A 1 190 ? 31.645 -2.979 -9.743 1.00 94.31 190 ASN A CA 1
ATOM 1530 C C . ASN A 1 190 ? 32.031 -4.449 -9.502 1.00 94.31 190 ASN A C 1
ATOM 1532 O O . ASN A 1 190 ? 31.191 -5.291 -9.187 1.00 94.31 190 ASN A O 1
ATOM 1536 N N . ALA A 1 191 ? 33.326 -4.766 -9.614 1.00 92.69 191 ALA A N 1
ATOM 1537 C CA . ALA A 1 191 ? 33.835 -6.126 -9.400 1.00 92.69 191 ALA A CA 1
ATOM 1538 C C . ALA A 1 191 ? 33.602 -6.651 -7.969 1.00 92.69 191 ALA A C 1
ATOM 1540 O O . ALA A 1 191 ? 33.427 -7.850 -7.776 1.00 92.69 191 ALA A O 1
ATOM 1541 N N . ASP A 1 192 ? 33.556 -5.755 -6.981 1.00 93.12 192 ASP A N 1
ATOM 1542 C CA . ASP A 1 192 ? 33.212 -6.058 -5.585 1.00 93.12 192 ASP A CA 1
ATOM 1543 C C . ASP A 1 192 ? 31.691 -6.130 -5.335 1.00 93.12 192 ASP A C 1
ATOM 1545 O O . ASP A 1 192 ? 31.240 -6.278 -4.199 1.00 93.12 192 ASP A O 1
ATOM 1549 N N . GLY A 1 193 ? 30.890 -6.004 -6.395 1.00 94.00 193 GLY A N 1
ATOM 1550 C CA . GLY A 1 193 ? 29.437 -6.013 -6.356 1.00 94.00 193 GLY A CA 1
ATOM 1551 C C . GLY A 1 193 ? 28.797 -4.682 -5.971 1.00 94.00 193 GLY A C 1
ATOM 1552 O O . GLY A 1 193 ? 27.574 -4.595 -6.043 1.00 94.00 193 GLY A O 1
ATOM 1553 N N . THR A 1 194 ? 29.557 -3.648 -5.590 1.00 95.69 194 THR A N 1
ATOM 1554 C CA . THR A 1 194 ? 29.007 -2.324 -5.237 1.00 95.69 194 THR A CA 1
ATOM 1555 C C . THR A 1 194 ? 28.445 -1.587 -6.456 1.00 95.69 194 THR A C 1
ATOM 1557 O O . THR A 1 194 ? 28.782 -1.895 -7.599 1.00 95.69 194 THR A O 1
ATOM 1560 N N . LEU A 1 195 ? 27.566 -0.604 -6.229 1.00 95.06 195 LEU A N 1
ATOM 1561 C CA . LEU A 1 195 ? 26.909 0.142 -7.307 1.00 95.06 195 LEU A CA 1
ATOM 1562 C C . LEU A 1 195 ? 27.585 1.501 -7.549 1.00 95.06 195 LEU A C 1
ATOM 1564 O O . LEU A 1 195 ? 27.655 2.346 -6.648 1.00 95.06 195 LEU A O 1
ATOM 1568 N N . SER A 1 196 ? 28.034 1.741 -8.781 1.00 93.81 196 SER A N 1
ATOM 1569 C CA . SER A 1 196 ? 28.517 3.045 -9.241 1.00 93.81 196 SER A CA 1
ATOM 1570 C C . SER A 1 196 ? 27.380 3.892 -9.817 1.00 93.81 196 SER A C 1
ATOM 1572 O O . SER A 1 196 ? 26.548 3.398 -10.581 1.00 93.81 196 SER A O 1
ATOM 1574 N N . ILE A 1 197 ? 27.365 5.181 -9.458 1.00 90.44 197 ILE A N 1
ATOM 1575 C CA . ILE A 1 197 ? 26.340 6.165 -9.853 1.00 90.44 197 ILE A CA 1
ATOM 1576 C C . ILE A 1 197 ? 26.920 7.391 -10.588 1.00 90.44 197 ILE A C 1
ATOM 1578 O O . ILE A 1 197 ? 26.218 8.385 -10.754 1.00 90.44 197 ILE A O 1
ATOM 1582 N N . THR A 1 198 ? 28.194 7.354 -10.998 1.00 79.44 198 THR A N 1
ATOM 1583 C CA . THR A 1 198 ? 28.969 8.523 -11.471 1.00 79.44 198 THR A CA 1
ATOM 1584 C C . THR A 1 198 ? 28.425 9.198 -12.731 1.00 79.44 198 THR A C 1
ATOM 1586 O O . THR A 1 198 ? 28.561 10.409 -12.862 1.00 79.44 198 THR A O 1
ATOM 1589 N N . ASP A 1 199 ? 27.761 8.453 -13.617 1.00 67.88 199 ASP A N 1
ATOM 1590 C CA . ASP A 1 199 ? 27.343 8.934 -14.947 1.00 67.88 199 ASP A CA 1
ATOM 1591 C C . ASP A 1 199 ? 25.815 9.092 -15.089 1.00 67.88 199 ASP A C 1
ATOM 1593 O O . ASP A 1 199 ? 25.254 9.229 -16.183 1.00 67.88 199 ASP A O 1
ATOM 1597 N N . GLY A 1 200 ? 25.095 9.050 -13.967 1.00 68.00 200 GLY A N 1
ATOM 1598 C CA . GLY A 1 200 ? 23.640 9.035 -13.958 1.00 68.00 200 GLY A CA 1
ATOM 1599 C C . GLY A 1 200 ? 23.011 10.428 -13.958 1.00 68.00 200 GLY A C 1
ATOM 1600 O O . GLY A 1 200 ? 22.717 10.968 -12.899 1.00 68.00 200 GLY A O 1
ATOM 1601 N N . LYS A 1 201 ? 22.682 10.986 -15.132 1.00 77.75 201 LYS A N 1
ATOM 1602 C CA . LYS A 1 201 ? 21.647 12.038 -15.191 1.00 77.75 201 LYS A CA 1
ATOM 1603 C C . LYS A 1 201 ? 20.271 11.397 -15.027 1.00 77.75 201 LYS A C 1
ATOM 1605 O O . LYS A 1 201 ? 19.925 10.500 -15.811 1.00 77.75 201 LYS A O 1
ATOM 1610 N N . ILE A 1 202 ? 19.503 11.873 -14.052 1.00 82.19 202 ILE A N 1
ATOM 1611 C CA . ILE A 1 202 ? 18.123 11.447 -13.822 1.00 82.19 202 ILE A CA 1
ATOM 1612 C C . ILE A 1 202 ? 17.247 12.012 -14.961 1.00 82.19 202 ILE A C 1
ATOM 1614 O O . ILE A 1 202 ? 17.308 13.214 -15.236 1.00 82.19 202 ILE A O 1
ATOM 1618 N N . PRO A 1 203 ? 16.496 11.167 -15.693 1.00 80.81 203 PRO A N 1
ATOM 1619 C CA . PRO A 1 203 ? 15.597 11.640 -16.735 1.00 80.81 203 PRO A CA 1
ATOM 1620 C C . PRO A 1 203 ? 14.468 12.502 -16.165 1.00 80.81 203 PRO A C 1
ATOM 1622 O O . PRO A 1 203 ? 13.960 12.262 -15.067 1.00 80.81 203 PRO A O 1
ATOM 1625 N N . ASP A 1 204 ? 14.044 13.482 -16.950 1.00 85.88 204 ASP A N 1
ATOM 1626 C CA . ASP A 1 204 ? 13.032 14.454 -16.578 1.00 85.88 204 ASP A CA 1
ATOM 1627 C C . ASP A 1 204 ? 11.630 13.849 -16.509 1.00 85.88 204 ASP A C 1
ATOM 1629 O O . ASP A 1 204 ? 11.207 13.051 -17.345 1.00 85.88 204 ASP A O 1
ATOM 1633 N N . THR A 1 205 ? 10.861 14.292 -15.516 1.00 89.31 205 THR A N 1
ATOM 1634 C CA . THR A 1 205 ? 9.451 13.925 -15.361 1.00 89.31 205 THR A CA 1
ATOM 1635 C C . THR A 1 205 ? 8.541 15.136 -15.447 1.00 89.31 205 THR A C 1
ATOM 1637 O O . THR A 1 205 ? 8.948 16.266 -15.168 1.00 89.31 205 THR A O 1
ATOM 1640 N N . ILE A 1 206 ? 7.282 14.886 -15.791 1.00 91.31 206 ILE A N 1
ATOM 1641 C CA . ILE A 1 206 ? 6.186 15.832 -15.596 1.00 91.31 206 ILE A CA 1
ATOM 1642 C C . ILE A 1 206 ? 4.950 15.092 -15.094 1.00 91.31 206 ILE A C 1
ATOM 1644 O O . ILE A 1 206 ? 4.632 14.015 -15.590 1.00 91.31 206 ILE A O 1
ATOM 1648 N N . THR A 1 207 ? 4.250 15.660 -14.111 1.00 91.44 207 THR A N 1
ATOM 1649 C CA . THR A 1 207 ? 2.945 15.147 -13.672 1.00 91.44 207 THR A CA 1
ATOM 1650 C C . THR A 1 207 ? 1.842 16.113 -14.071 1.00 91.44 207 THR A C 1
ATOM 1652 O O . THR A 1 207 ? 1.913 17.305 -13.783 1.00 91.44 207 THR A O 1
ATOM 1655 N N . ILE A 1 208 ? 0.825 15.581 -14.741 1.00 9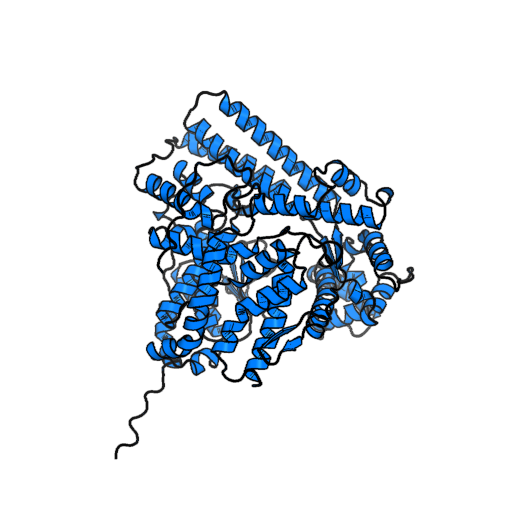1.00 208 ILE A N 1
ATOM 1656 C CA . ILE A 1 208 ? -0.311 16.321 -15.283 1.00 91.00 208 ILE A CA 1
ATOM 1657 C C . ILE A 1 208 ? -1.553 15.910 -14.490 1.00 91.00 208 ILE A C 1
ATOM 1659 O O . ILE A 1 208 ? -1.964 14.750 -14.542 1.00 91.00 208 ILE A O 1
ATOM 1663 N N . GLY A 1 209 ? -2.158 16.848 -13.759 1.00 91.81 209 GLY A N 1
ATOM 1664 C CA . GLY A 1 209 ? -3.465 16.631 -13.132 1.00 91.81 209 GLY A CA 1
ATOM 1665 C C . GLY A 1 209 ? -4.557 16.627 -14.200 1.00 91.81 209 GLY A C 1
ATOM 1666 O O . GLY A 1 209 ? -4.590 17.515 -15.036 1.00 91.81 209 GLY A O 1
ATOM 1667 N N . LEU A 1 210 ? -5.453 15.647 -14.223 1.00 91.38 210 LEU A N 1
ATOM 1668 C CA . LEU A 1 210 ? -6.423 15.487 -15.319 1.00 91.38 210 LEU A CA 1
ATOM 1669 C C . LEU A 1 210 ? -7.806 16.059 -14.991 1.00 91.38 210 LEU A C 1
ATOM 1671 O O . LEU A 1 210 ? -8.599 16.308 -15.893 1.00 91.38 210 LEU A O 1
ATOM 1675 N N . ASN A 1 211 ? -8.116 16.279 -13.714 1.00 93.81 211 ASN A N 1
ATOM 1676 C CA . ASN A 1 211 ? -9.428 16.759 -13.277 1.00 93.81 211 ASN A CA 1
ATOM 1677 C C . ASN A 1 211 ? -9.353 17.736 -12.085 1.00 93.81 211 ASN A C 1
ATOM 1679 O O . ASN A 1 211 ? -9.871 17.440 -11.002 1.00 93.81 211 ASN A O 1
ATOM 1683 N N . PRO A 1 212 ? -8.758 18.929 -12.267 1.00 93.44 212 PRO A N 1
ATOM 1684 C CA . PRO A 1 212 ? -8.536 19.881 -11.176 1.00 93.44 212 PRO A CA 1
ATOM 1685 C C . PRO A 1 212 ? -9.828 20.367 -10.495 1.00 93.44 212 PRO A C 1
ATOM 1687 O O . PRO A 1 212 ? -9.813 20.611 -9.291 1.00 93.44 212 PRO A O 1
ATOM 1690 N N . ASP A 1 213 ? -10.970 20.411 -11.192 1.00 95.25 213 ASP A N 1
ATOM 1691 C CA . ASP A 1 213 ? -12.278 20.680 -10.567 1.00 95.25 213 ASP A CA 1
ATOM 1692 C C . ASP A 1 213 ? -12.648 19.636 -9.504 1.00 95.25 213 ASP A C 1
ATOM 1694 O O . ASP A 1 213 ? -13.228 19.953 -8.466 1.00 95.25 213 ASP A O 1
ATOM 1698 N N . THR A 1 214 ? -12.319 18.365 -9.755 1.00 95.50 214 THR A N 1
ATOM 1699 C CA . THR A 1 214 ? -12.582 17.277 -8.804 1.00 95.50 214 THR A CA 1
ATOM 1700 C C . THR A 1 214 ? -11.639 17.370 -7.609 1.00 95.50 214 THR A C 1
ATOM 1702 O O . THR A 1 214 ? -12.088 17.183 -6.479 1.00 95.50 214 THR A O 1
ATOM 1705 N N . VAL A 1 215 ? -10.368 17.724 -7.837 1.00 94.06 215 VAL A N 1
ATOM 1706 C CA . VAL A 1 215 ? -9.394 18.003 -6.765 1.00 94.06 215 VAL A CA 1
ATOM 1707 C C . VAL A 1 215 ? -9.902 19.130 -5.862 1.00 94.06 215 VAL A C 1
ATOM 1709 O O . VAL A 1 215 ? -9.936 18.969 -4.642 1.00 94.06 215 VAL A O 1
ATOM 1712 N N . LEU A 1 216 ? -10.366 20.237 -6.452 1.00 94.31 216 LEU A N 1
ATOM 1713 C CA . LEU A 1 216 ? -10.913 21.382 -5.723 1.00 94.31 216 LEU A CA 1
ATOM 1714 C C . LEU A 1 216 ? -12.131 20.999 -4.879 1.00 94.31 216 LEU A C 1
ATOM 1716 O O . LEU A 1 216 ? -12.128 21.240 -3.670 1.00 94.31 216 LEU A O 1
ATOM 1720 N N . LYS A 1 217 ? -13.129 20.338 -5.483 1.00 96.44 217 LYS A N 1
ATOM 1721 C CA . LYS A 1 217 ? -14.326 19.856 -4.771 1.00 96.44 217 LYS A CA 1
ATOM 1722 C C . LYS A 1 217 ? -13.964 18.927 -3.613 1.00 96.44 217 LYS A C 1
ATOM 1724 O O . LYS A 1 217 ? -14.517 19.057 -2.523 1.00 96.44 217 LYS A O 1
ATOM 1729 N N . LYS A 1 218 ? -13.008 18.017 -3.827 1.00 96.06 218 LYS A N 1
ATOM 1730 C CA . LYS A 1 218 ? -12.544 17.084 -2.796 1.00 96.06 218 LYS A CA 1
ATOM 1731 C C . LYS A 1 218 ? -11.877 17.814 -1.630 1.00 96.06 218 LYS A C 1
ATOM 1733 O O . LYS A 1 218 ? -12.208 17.569 -0.471 1.00 96.06 218 LYS A O 1
ATOM 1738 N N . TYR A 1 219 ? -10.984 18.754 -1.928 1.00 93.38 219 TYR A N 1
ATOM 1739 C CA . TYR A 1 219 ? -10.286 19.546 -0.918 1.00 93.38 219 TYR A CA 1
ATOM 1740 C C . TYR A 1 219 ? -11.241 20.433 -0.102 1.00 93.38 219 TYR A C 1
ATOM 1742 O O . TYR A 1 219 ? -11.145 20.477 1.127 1.00 93.38 219 TYR A O 1
ATOM 1750 N N . GLN A 1 22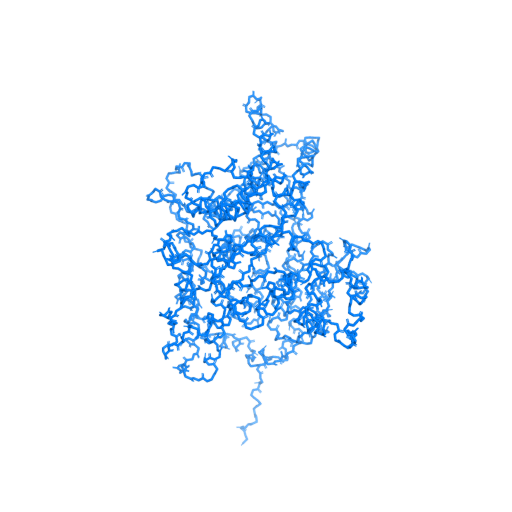0 ? -12.190 21.102 -0.764 1.00 94.19 220 GLN A N 1
ATOM 1751 C CA . GLN A 1 220 ? -13.226 21.905 -0.105 1.00 94.19 220 GLN A CA 1
ATOM 1752 C C . GLN A 1 220 ? -14.106 21.041 0.805 1.00 94.19 220 GLN A C 1
ATOM 1754 O O . GLN A 1 220 ? -14.229 21.354 1.990 1.00 94.19 220 GLN A O 1
ATOM 1759 N N . GLY A 1 221 ? -14.595 19.901 0.305 1.00 96.69 221 GLY A N 1
ATOM 1760 C CA . GLY A 1 221 ? -15.416 18.974 1.085 1.00 96.69 221 GLY A CA 1
ATOM 1761 C C . GLY A 1 221 ? -14.722 18.488 2.362 1.00 96.69 221 GLY A C 1
ATOM 1762 O O . GLY A 1 221 ? -15.316 18.500 3.440 1.00 96.69 221 GLY A O 1
ATOM 1763 N N . TYR A 1 222 ? -13.431 18.144 2.300 1.00 96.56 222 TYR A N 1
ATOM 1764 C CA . TYR A 1 222 ? -12.691 17.770 3.509 1.00 96.56 222 TYR A CA 1
ATOM 1765 C C . TYR A 1 222 ? -12.519 18.934 4.493 1.00 96.56 222 TYR A C 1
ATOM 1767 O O . TYR A 1 222 ? -12.617 18.731 5.706 1.00 96.56 222 TYR A O 1
ATOM 1775 N N . ARG A 1 223 ? -12.274 20.160 4.013 1.00 94.62 223 ARG A N 1
ATOM 1776 C CA . ARG A 1 223 ? -12.144 21.342 4.886 1.00 94.62 223 ARG A CA 1
ATOM 1777 C C . ARG A 1 223 ? -13.457 21.692 5.581 1.00 94.62 223 ARG A C 1
ATOM 1779 O O . ARG A 1 223 ? -13.426 22.059 6.758 1.00 94.62 223 ARG A O 1
ATOM 1786 N N . GLU A 1 224 ? -14.577 21.563 4.884 1.00 97.00 224 GLU A N 1
ATOM 1787 C CA . GLU A 1 224 ? -15.916 21.765 5.438 1.00 97.00 224 GLU A CA 1
ATOM 1788 C C . GLU A 1 224 ? -16.210 20.751 6.546 1.00 97.00 224 GLU A C 1
ATOM 1790 O O . GLU A 1 224 ? -16.518 21.156 7.670 1.00 97.00 224 GLU A O 1
ATOM 1795 N N . LEU A 1 225 ? -15.994 19.455 6.288 1.00 98.12 225 LEU A N 1
ATOM 1796 C CA . LEU A 1 225 ? -16.181 18.399 7.291 1.00 98.12 225 LEU A CA 1
ATOM 1797 C C . LEU A 1 225 ? -15.271 18.586 8.506 1.00 98.12 225 LEU A C 1
ATOM 1799 O O . LEU A 1 225 ? -15.721 18.497 9.648 1.00 98.12 225 LEU A O 1
ATOM 1803 N N . ARG A 1 226 ? -14.000 18.931 8.279 1.00 97.69 226 ARG A N 1
ATOM 1804 C CA . ARG A 1 226 ? -13.056 19.261 9.355 1.00 97.69 226 ARG A CA 1
ATOM 1805 C C . ARG A 1 226 ? -13.568 20.413 10.225 1.00 97.69 226 ARG A C 1
ATOM 1807 O O . ARG A 1 226 ? -13.418 20.375 11.445 1.00 97.69 226 ARG A O 1
ATOM 1814 N N . SER A 1 227 ? -14.117 21.457 9.604 1.00 97.38 227 SER A N 1
ATOM 1815 C CA . SER A 1 227 ? -14.668 22.624 10.302 1.00 97.38 227 SER A CA 1
ATOM 1816 C C . SER A 1 227 ? -15.907 22.250 11.116 1.00 97.38 227 SER A C 1
ATOM 1818 O O . SER A 1 227 ? -15.993 22.623 12.287 1.00 97.38 227 SER A O 1
ATOM 1820 N N . GLN A 1 228 ? -16.815 21.458 10.533 1.00 97.94 228 GLN A N 1
ATOM 1821 C CA . GLN A 1 228 ? -17.990 20.912 11.215 1.00 97.94 228 GLN A CA 1
ATOM 1822 C C . GLN A 1 228 ? -17.586 20.135 12.478 1.00 97.94 228 GLN A C 1
ATOM 1824 O O . GLN A 1 228 ? -17.996 20.506 13.576 1.00 97.94 228 GLN A O 1
ATOM 1829 N N . ILE A 1 229 ? -16.701 19.144 12.346 1.00 98.00 229 ILE A N 1
ATOM 1830 C CA . ILE A 1 229 ? -16.255 18.307 13.472 1.00 98.00 229 ILE A CA 1
ATOM 1831 C C . ILE A 1 229 ? -15.595 19.143 14.575 1.00 98.00 229 ILE A C 1
ATOM 1833 O O . ILE A 1 229 ? -15.827 18.913 15.759 1.00 98.00 229 ILE A O 1
ATOM 1837 N N . LYS A 1 230 ? -14.778 20.144 14.220 1.00 97.50 230 LYS A N 1
ATOM 1838 C CA . LYS A 1 230 ? -14.155 21.034 15.215 1.00 97.50 230 LYS A CA 1
ATOM 1839 C C . LYS A 1 230 ? -15.184 21.843 16.004 1.00 97.50 230 LYS A C 1
ATOM 1841 O O . LYS A 1 230 ? -14.997 22.037 17.205 1.00 97.50 230 LYS A O 1
ATOM 1846 N N . LYS A 1 231 ? -16.240 22.332 15.346 1.00 97.12 231 LYS A N 1
ATOM 1847 C CA . LYS A 1 231 ? -17.333 23.051 16.017 1.00 97.12 231 LYS A CA 1
ATOM 1848 C C . LYS A 1 231 ? -18.075 22.126 16.979 1.00 97.12 231 LYS A C 1
ATOM 1850 O O . LYS A 1 231 ? -18.261 22.498 18.134 1.00 97.12 231 LYS A O 1
ATOM 1855 N N . GLU A 1 232 ? -18.403 20.914 16.537 1.00 96.62 232 GLU A N 1
ATOM 1856 C CA . GLU A 1 232 ? -19.060 19.898 17.369 1.00 96.62 232 GLU A CA 1
ATOM 1857 C C . GLU A 1 232 ? -18.196 19.516 18.583 1.00 96.62 232 GLU A C 1
ATOM 1859 O O . GLU A 1 232 ? -18.664 19.594 19.718 1.00 96.62 232 GLU A O 1
ATOM 1864 N N . LEU A 1 233 ? -16.900 19.244 18.391 1.00 96.12 233 LEU A N 1
ATOM 1865 C CA . LEU A 1 233 ? -15.960 18.984 19.491 1.00 96.12 233 LEU A CA 1
ATOM 1866 C C . LEU A 1 233 ? -15.899 20.126 20.509 1.00 96.12 233 LEU A C 1
ATOM 1868 O O . LEU A 1 233 ? -15.825 19.877 21.709 1.00 96.12 233 LEU A O 1
ATOM 1872 N N . ASN A 1 234 ? -15.909 21.380 20.054 1.00 94.88 234 ASN A N 1
ATOM 1873 C CA . ASN A 1 234 ? -15.899 22.525 20.962 1.00 94.88 234 ASN A CA 1
ATOM 1874 C C . ASN A 1 234 ? -17.217 22.654 21.737 1.00 94.88 234 ASN A C 1
ATOM 1876 O O . ASN A 1 234 ? -17.171 22.994 22.914 1.00 94.88 234 ASN A O 1
ATOM 1880 N N . SER A 1 235 ? -18.357 22.329 21.120 1.00 94.56 235 SER A N 1
ATOM 1881 C CA . SER A 1 235 ? -19.656 22.322 21.806 1.00 94.56 235 SER A CA 1
ATOM 1882 C C . SER A 1 235 ? -19.741 21.256 22.908 1.00 94.56 235 SER A C 1
ATOM 1884 O O . SER A 1 235 ? -20.341 21.494 23.954 1.00 94.56 235 SER A O 1
ATOM 1886 N N . LEU A 1 236 ? -19.066 20.114 22.724 1.00 94.25 236 LEU A N 1
ATOM 1887 C CA . LEU A 1 236 ? -19.003 19.048 23.728 1.00 94.25 236 LEU A CA 1
ATOM 1888 C C . LEU A 1 236 ? -18.096 19.395 24.915 1.00 94.25 236 LEU A C 1
ATOM 1890 O O . LEU A 1 236 ? -18.348 18.923 26.016 1.00 94.25 236 LEU A O 1
ATOM 1894 N N . LYS A 1 237 ? -17.074 20.245 24.732 1.00 90.12 237 LYS A N 1
ATOM 1895 C CA . LYS A 1 237 ? -16.195 20.690 25.835 1.00 90.12 237 LYS A CA 1
ATOM 1896 C C . LYS A 1 237 ? -16.918 21.543 26.876 1.00 90.12 237 LYS A C 1
ATOM 1898 O O . LYS A 1 237 ? -16.484 21.581 28.020 1.00 90.12 237 LYS A O 1
ATOM 1903 N N . SER A 1 238 ? -17.963 22.259 26.468 1.00 82.44 238 SER A N 1
ATOM 1904 C CA . SER A 1 238 ? -18.788 23.084 27.356 1.00 82.44 238 SER A CA 1
ATOM 1905 C C . SER A 1 238 ? -19.942 22.322 28.009 1.00 82.44 238 SER A C 1
ATOM 1907 O O . SER A 1 238 ? -20.597 22.874 28.887 1.00 82.44 238 SER A O 1
ATOM 1909 N N . ALA A 1 239 ? -20.220 21.091 27.571 1.00 81.25 239 ALA A N 1
ATOM 1910 C CA . ALA A 1 239 ? -21.290 20.266 28.118 1.00 81.25 239 ALA A CA 1
ATOM 1911 C C . ALA A 1 239 ? -20.809 19.464 29.339 1.00 81.25 239 ALA A C 1
ATOM 1913 O O . ALA A 1 239 ? -19.619 19.179 29.482 1.00 81.25 239 ALA A O 1
ATOM 1914 N N . GLU A 1 240 ? -21.742 19.060 30.202 1.00 82.69 240 GLU A N 1
ATOM 1915 C CA . GLU A 1 240 ? -21.450 18.121 31.287 1.00 82.69 240 GLU A CA 1
ATOM 1916 C C . GLU A 1 240 ? -20.939 16.780 30.721 1.00 82.69 240 GLU A C 1
ATOM 1918 O O . GLU A 1 240 ? -21.420 16.273 29.699 1.00 82.69 240 GLU A O 1
ATOM 1923 N N . ALA A 1 241 ? -19.914 16.211 31.360 1.00 86.50 241 ALA A N 1
ATOM 1924 C CA . ALA A 1 241 ? -19.185 15.052 30.852 1.00 86.50 241 ALA A CA 1
ATOM 1925 C C . ALA A 1 241 ? -19.933 13.726 31.103 1.00 86.50 241 ALA A C 1
ATOM 1927 O O . ALA A 1 241 ? -19.519 12.926 31.944 1.00 86.50 241 ALA A O 1
ATOM 1928 N N . SER A 1 242 ? -21.015 13.476 30.360 1.00 94.38 242 SER A N 1
ATOM 1929 C CA . SER A 1 242 ? -21.674 12.165 30.292 1.00 94.38 242 SER A CA 1
ATOM 1930 C C . SER A 1 242 ? -20.840 11.118 29.535 1.00 94.38 242 SER A C 1
ATOM 1932 O O . SER A 1 242 ? -19.940 11.443 28.758 1.00 94.38 242 SER A O 1
ATOM 1934 N N . GLU A 1 243 ? -21.143 9.833 29.732 1.00 95.56 243 GLU A N 1
ATOM 1935 C CA . GLU A 1 243 ? -20.501 8.738 28.985 1.00 95.56 243 GLU A CA 1
ATOM 1936 C C . GLU A 1 243 ? -20.745 8.872 27.473 1.00 95.56 243 GLU A C 1
ATOM 1938 O O . GLU A 1 243 ? -19.807 8.766 26.679 1.00 95.56 243 GLU A O 1
ATOM 1943 N N . LEU A 1 244 ? -21.969 9.236 27.074 1.00 96.25 244 LEU A N 1
ATOM 1944 C CA . LEU A 1 244 ? -22.309 9.552 25.687 1.00 96.25 244 LEU A CA 1
ATOM 1945 C C . LEU A 1 244 ? -21.469 10.711 25.118 1.00 96.25 244 LEU A C 1
ATOM 1947 O O . LEU A 1 244 ? -20.982 10.622 23.988 1.00 96.25 244 LEU A O 1
ATOM 1951 N N . SER A 1 245 ? -21.258 11.801 25.870 1.00 96.06 245 SER A N 1
ATOM 1952 C CA . SER A 1 245 ? -20.468 12.940 25.374 1.00 96.06 245 SER A CA 1
ATOM 1953 C C . SER A 1 245 ? -18.977 12.602 25.239 1.00 96.06 245 SER A C 1
ATOM 1955 O O . SER A 1 245 ? -18.325 13.046 24.283 1.00 96.06 245 SER A O 1
ATOM 1957 N N . LYS A 1 246 ? -18.445 11.738 26.116 1.00 96.19 246 LYS A N 1
ATOM 1958 C CA . LYS A 1 246 ? -17.102 11.150 25.973 1.00 96.19 246 LYS A CA 1
ATOM 1959 C C . LYS A 1 246 ? -17.015 10.263 24.730 1.00 96.19 246 LYS A C 1
ATOM 1961 O O . LYS A 1 246 ? -16.080 10.432 23.948 1.00 96.19 246 LYS A O 1
ATOM 1966 N N . ALA A 1 247 ? -17.994 9.386 24.502 1.00 97.25 247 ALA A N 1
ATOM 1967 C CA . ALA A 1 247 ? -18.024 8.503 23.335 1.00 97.25 247 ALA A CA 1
ATOM 1968 C C . ALA A 1 247 ? -18.040 9.288 22.013 1.00 97.25 247 ALA A C 1
ATOM 1970 O O . ALA A 1 247 ? -17.201 9.059 21.138 1.00 97.25 247 ALA A O 1
ATOM 1971 N N . ARG A 1 248 ? -18.915 10.298 21.912 1.00 97.25 248 ARG A N 1
ATOM 1972 C CA . ARG A 1 248 ? -18.951 11.240 20.780 1.00 97.25 248 ARG A CA 1
ATOM 1973 C C . ARG A 1 248 ? -17.612 11.938 20.568 1.00 97.25 248 ARG A C 1
ATOM 1975 O O . ARG A 1 248 ? -17.144 12.061 19.439 1.00 97.25 248 ARG A O 1
ATOM 1982 N N . THR A 1 249 ? -16.973 12.374 21.652 1.00 96.88 249 THR A N 1
ATOM 1983 C CA . THR A 1 249 ? -15.665 13.034 21.588 1.00 96.88 249 THR A CA 1
ATOM 1984 C C . THR A 1 249 ? -14.599 12.122 20.979 1.00 96.88 249 THR A C 1
ATOM 1986 O O . THR A 1 249 ? -13.817 12.586 20.148 1.00 96.88 249 THR A O 1
ATOM 1989 N N . GLU A 1 250 ? -14.557 10.841 21.353 1.00 96.44 250 GLU A N 1
ATOM 1990 C CA . GLU A 1 250 ? -13.595 9.885 20.790 1.00 96.44 250 GLU A CA 1
ATOM 1991 C C . GLU A 1 250 ? -13.820 9.656 19.286 1.00 96.44 250 GLU A C 1
ATOM 1993 O O . GLU A 1 250 ? -12.868 9.693 18.502 1.00 96.44 250 GLU A O 1
ATOM 1998 N N . ILE A 1 251 ? -15.074 9.517 18.851 1.00 96.81 251 ILE A N 1
ATOM 1999 C CA . ILE A 1 251 ? -15.415 9.327 17.431 1.00 96.81 251 ILE A CA 1
ATOM 2000 C C . ILE A 1 251 ? -15.073 10.566 16.609 1.00 96.81 251 ILE A C 1
ATOM 2002 O O . ILE A 1 251 ? -14.409 10.468 15.575 1.00 96.81 251 ILE A O 1
ATOM 2006 N N . LEU A 1 252 ? -15.451 11.751 17.087 1.00 97.38 252 LEU A N 1
ATOM 2007 C CA . LEU A 1 252 ? -15.136 13.003 16.406 1.00 97.38 252 LEU A CA 1
ATOM 2008 C C . LEU A 1 252 ? -13.622 13.235 16.313 1.00 97.38 252 LEU A C 1
ATOM 2010 O O . LEU A 1 252 ? -13.141 13.709 15.284 1.00 97.38 252 LEU A O 1
ATOM 2014 N N . LYS A 1 253 ? -12.844 12.869 17.341 1.00 95.88 253 LYS A N 1
ATOM 2015 C CA . LYS A 1 253 ? -11.372 12.907 17.280 1.00 95.88 253 LYS A CA 1
ATOM 2016 C C . LYS A 1 253 ? -10.828 11.947 16.225 1.00 95.88 253 LYS A C 1
ATOM 2018 O O . LYS A 1 253 ? -9.967 12.348 15.444 1.00 95.88 253 LYS A O 1
ATOM 2023 N N . MET A 1 254 ? -11.345 10.723 16.169 1.00 95.31 254 MET A N 1
ATOM 2024 C CA . MET A 1 254 ? -10.946 9.720 15.181 1.00 95.31 254 MET A CA 1
ATOM 2025 C C . MET A 1 254 ? -11.172 10.217 13.746 1.00 95.31 254 MET A C 1
ATOM 2027 O O . MET A 1 254 ? -10.253 10.195 12.923 1.00 95.31 254 MET A O 1
ATOM 2031 N N . TYR A 1 255 ? -12.360 10.758 13.467 1.00 97.06 255 TYR A N 1
ATOM 2032 C CA . TYR A 1 255 ? -12.690 11.357 12.174 1.00 97.06 255 TYR A CA 1
ATOM 2033 C C . TYR A 1 255 ? -11.860 12.606 11.873 1.00 97.06 255 TYR A C 1
ATOM 2035 O O . TYR A 1 255 ? -11.392 12.774 10.746 1.00 97.06 255 TYR A O 1
ATOM 2043 N N . LEU A 1 256 ? -11.637 13.477 12.862 1.00 95.88 256 LEU A N 1
ATOM 2044 C CA . LEU A 1 256 ? -10.804 14.666 12.691 1.00 95.88 256 LEU A CA 1
ATOM 2045 C C . LEU A 1 256 ? -9.377 14.287 12.288 1.00 95.88 256 LEU A C 1
ATOM 2047 O O . LEU A 1 256 ? -8.828 14.896 11.367 1.00 95.88 256 LEU A O 1
ATOM 2051 N N . THR A 1 257 ? -8.789 13.291 12.954 1.00 93.50 257 THR A N 1
ATOM 2052 C CA . THR A 1 257 ? -7.471 12.749 12.604 1.00 93.50 257 THR A CA 1
ATOM 2053 C C . THR A 1 257 ? -7.477 12.234 11.171 1.00 93.50 257 THR A C 1
ATOM 2055 O O . THR A 1 257 ? -6.678 12.708 10.363 1.00 93.50 257 THR A O 1
ATOM 2058 N N . ARG A 1 258 ? -8.436 11.370 10.809 1.00 94.88 258 ARG A N 1
ATOM 2059 C CA . ARG A 1 258 ? -8.490 10.794 9.461 1.00 94.88 258 ARG A CA 1
ATOM 2060 C C . ARG A 1 258 ? -8.693 11.844 8.368 1.00 94.88 258 ARG A C 1
ATOM 2062 O O . ARG A 1 258 ? -8.042 11.788 7.333 1.00 94.88 258 ARG A O 1
ATOM 2069 N N . ILE A 1 259 ? -9.544 12.844 8.590 1.00 96.12 259 ILE A N 1
ATOM 2070 C CA . ILE A 1 259 ? -9.748 13.939 7.630 1.00 96.12 259 ILE A CA 1
ATOM 2071 C C . ILE A 1 259 ? -8.482 14.786 7.474 1.00 96.12 259 ILE A C 1
ATOM 2073 O O . ILE A 1 259 ? -8.163 15.197 6.361 1.00 96.12 259 ILE A O 1
ATOM 2077 N N . ASN A 1 260 ? -7.739 15.047 8.554 1.00 93.81 260 ASN A N 1
ATOM 2078 C CA . ASN A 1 260 ? -6.468 15.771 8.453 1.00 93.81 260 ASN A CA 1
ATOM 2079 C C . ASN A 1 260 ? -5.448 14.999 7.602 1.00 93.81 260 ASN A C 1
ATOM 2081 O O . ASN A 1 260 ? -4.769 15.613 6.780 1.00 93.81 260 ASN A O 1
ATOM 2085 N N . GLU A 1 261 ? -5.367 13.678 7.768 1.00 93.38 261 GLU A N 1
ATOM 2086 C CA . GLU A 1 261 ? -4.534 12.817 6.923 1.00 93.38 261 GLU A CA 1
ATOM 2087 C C . GLU A 1 261 ? -4.999 12.848 5.468 1.00 93.38 261 GLU A C 1
ATOM 2089 O O . GLU A 1 261 ? -4.186 13.089 4.587 1.00 93.38 261 GLU A O 1
ATOM 2094 N N . LEU A 1 262 ? -6.301 12.702 5.201 1.00 94.69 262 LEU A N 1
ATOM 2095 C CA . LEU A 1 262 ? -6.848 12.757 3.841 1.00 94.69 262 LEU A CA 1
ATOM 2096 C C . LEU A 1 262 ? -6.569 14.106 3.162 1.00 94.69 262 LEU A C 1
ATOM 2098 O O . LEU A 1 262 ? -6.279 14.150 1.970 1.00 94.69 262 LEU A O 1
ATOM 2102 N N . ILE A 1 263 ? -6.617 15.221 3.895 1.00 92.44 263 ILE A N 1
ATOM 2103 C CA . ILE A 1 263 ? -6.211 16.534 3.369 1.00 92.44 263 ILE A CA 1
ATOM 2104 C C . ILE A 1 263 ? -4.721 16.528 3.005 1.00 92.44 263 ILE A C 1
ATOM 2106 O O . ILE A 1 263 ? -4.356 17.001 1.929 1.00 92.44 263 ILE A O 1
ATOM 2110 N N . ALA A 1 264 ? -3.872 15.986 3.880 1.00 91.31 264 ALA A N 1
ATOM 2111 C CA . ALA A 1 264 ? -2.432 15.894 3.667 1.00 91.31 264 ALA A CA 1
ATOM 2112 C C . ALA A 1 264 ? -2.069 14.974 2.484 1.00 91.31 264 ALA A C 1
ATOM 2114 O O . ALA A 1 264 ? -1.218 15.335 1.675 1.00 91.31 264 ALA A O 1
ATOM 2115 N N . GLU A 1 265 ? -2.762 13.842 2.328 1.00 90.38 265 GLU A N 1
ATOM 2116 C CA . GLU A 1 265 ? -2.601 12.887 1.220 1.00 90.38 265 GLU A CA 1
ATOM 2117 C C . GLU A 1 265 ? -2.883 13.530 -0.152 1.00 90.38 265 GLU A C 1
ATOM 2119 O O . GLU A 1 265 ? -2.311 13.106 -1.152 1.00 90.38 265 GLU A O 1
ATOM 2124 N N . ASN A 1 266 ? -3.724 14.572 -0.213 1.00 89.38 266 ASN A N 1
ATOM 2125 C CA . ASN A 1 266 ? -4.033 15.302 -1.452 1.00 89.38 266 ASN A CA 1
ATOM 2126 C C . ASN A 1 266 ? -3.094 16.487 -1.727 1.00 89.38 266 ASN A C 1
ATOM 2128 O O . ASN A 1 266 ? -3.192 17.116 -2.779 1.00 89.38 266 ASN A O 1
ATOM 2132 N N . TYR A 1 267 ? -2.177 16.812 -0.814 1.00 87.88 267 TYR A N 1
ATOM 2133 C CA . TYR A 1 267 ? -1.261 17.939 -0.994 1.00 87.88 267 TYR A CA 1
ATOM 2134 C C . TYR A 1 267 ? -0.299 17.804 -2.196 1.00 87.88 267 TYR A C 1
ATOM 2136 O O . TYR A 1 267 ? -0.015 18.831 -2.818 1.00 87.88 267 TYR A O 1
ATOM 2144 N N . PRO A 1 268 ? 0.176 16.602 -2.595 1.00 87.12 268 PRO A N 1
ATOM 2145 C CA . PRO A 1 268 ? 0.982 16.444 -3.810 1.00 87.12 268 PRO A CA 1
ATOM 2146 C C . PRO A 1 268 ? 0.313 16.986 -5.082 1.00 87.12 268 PRO A C 1
ATOM 2148 O O . PRO A 1 268 ? 0.991 17.539 -5.943 1.00 87.12 268 PRO A O 1
ATOM 2151 N N . GLU A 1 269 ? -1.018 16.931 -5.181 1.00 88.56 269 GLU A N 1
ATOM 2152 C CA . GLU A 1 269 ? -1.740 17.517 -6.320 1.00 88.56 269 GLU A CA 1
ATOM 2153 C C . GLU A 1 269 ? -1.533 19.029 -6.404 1.00 88.56 269 GLU A C 1
ATOM 2155 O O . GLU A 1 269 ? -1.314 19.593 -7.474 1.00 88.56 269 GLU A O 1
ATOM 2160 N N . LEU A 1 270 ? -1.528 19.694 -5.252 1.00 86.38 270 LEU A N 1
ATOM 2161 C CA . LEU A 1 270 ? -1.329 21.136 -5.165 1.00 86.38 270 LEU A CA 1
ATOM 2162 C C . LEU A 1 270 ? 0.110 21.531 -5.530 1.00 86.38 270 LEU A C 1
ATOM 2164 O O . LEU A 1 270 ? 0.340 22.598 -6.112 1.00 86.38 270 LEU A O 1
ATOM 2168 N N . TYR A 1 271 ? 1.077 20.652 -5.245 1.00 86.31 271 TYR A N 1
ATOM 2169 C CA . TYR A 1 271 ? 2.451 20.801 -5.720 1.00 86.31 271 TYR A CA 1
ATOM 2170 C C . TYR A 1 271 ? 2.523 20.779 -7.248 1.00 86.31 271 TYR A C 1
ATOM 2172 O O . TYR A 1 271 ? 3.140 21.673 -7.829 1.00 86.31 271 TYR A O 1
ATOM 2180 N N . TYR A 1 272 ? 1.858 19.825 -7.905 1.00 88.25 272 TYR A N 1
ATOM 2181 C CA . TYR A 1 272 ? 1.873 19.732 -9.367 1.00 88.25 272 TYR A CA 1
ATOM 2182 C C . TYR A 1 272 ? 1.276 20.970 -10.034 1.00 88.25 272 TYR A C 1
ATOM 2184 O O . TYR A 1 272 ? 1.835 21.474 -11.008 1.00 88.25 272 TYR A O 1
ATOM 2192 N N . ILE A 1 273 ? 0.204 21.529 -9.469 1.00 90.31 273 ILE A N 1
ATOM 2193 C CA . ILE A 1 273 ? -0.384 22.775 -9.976 1.00 90.31 273 ILE A CA 1
ATOM 2194 C C . ILE A 1 273 ? 0.584 23.951 -9.769 1.00 90.31 273 ILE A C 1
ATOM 2196 O O . ILE A 1 273 ? 0.772 24.764 -10.672 1.00 90.31 273 ILE A O 1
ATOM 2200 N N . THR A 1 274 ? 1.266 24.020 -8.621 1.00 88.44 274 THR A N 1
ATOM 2201 C CA . THR A 1 274 ? 2.286 25.055 -8.362 1.00 88.44 274 THR A CA 1
ATOM 2202 C C . THR A 1 274 ? 3.452 24.948 -9.350 1.00 88.44 274 THR A C 1
ATOM 2204 O O . THR A 1 274 ? 3.911 25.960 -9.877 1.00 88.44 274 THR A O 1
ATOM 2207 N N . LYS A 1 275 ? 3.908 23.729 -9.661 1.00 87.50 275 LYS A N 1
ATOM 2208 C CA . LYS A 1 275 ? 4.936 23.480 -10.682 1.00 87.50 275 LYS A CA 1
ATOM 2209 C C . LYS A 1 275 ? 4.472 23.870 -12.077 1.00 87.50 275 LYS A C 1
ATOM 2211 O O . LYS A 1 275 ? 5.215 24.534 -12.795 1.00 87.50 275 LYS A O 1
ATOM 2216 N N . LYS A 1 276 ? 3.232 23.543 -12.439 1.00 92.12 276 LYS A N 1
ATOM 2217 C CA . LYS A 1 276 ? 2.618 24.013 -13.684 1.00 92.12 276 LYS A CA 1
ATOM 2218 C C . LYS A 1 276 ? 2.634 25.543 -13.760 1.00 92.12 276 LYS A C 1
ATOM 2220 O O . LYS A 1 276 ? 3.041 26.084 -14.782 1.00 92.12 276 LYS A O 1
ATOM 2225 N N . ALA A 1 277 ? 2.280 26.232 -12.675 1.00 92.38 277 ALA A N 1
ATOM 2226 C CA . ALA A 1 277 ? 2.314 27.692 -12.599 1.00 92.38 277 ALA A CA 1
ATOM 2227 C C . ALA A 1 277 ? 3.730 28.261 -12.789 1.00 92.38 277 ALA A C 1
ATOM 2229 O O . ALA A 1 277 ? 3.897 29.264 -13.472 1.00 92.38 277 ALA A O 1
ATOM 2230 N N . GLN A 1 278 ? 4.752 27.610 -12.221 1.00 90.12 278 GLN A N 1
ATOM 2231 C CA . GLN A 1 278 ? 6.158 27.996 -12.405 1.00 90.12 278 GLN A CA 1
ATOM 2232 C C . GLN A 1 278 ? 6.632 27.810 -13.853 1.00 90.12 278 GLN A C 1
ATOM 2234 O O . GLN A 1 278 ? 7.405 28.622 -14.348 1.00 90.12 278 GLN A O 1
ATOM 2239 N N . LEU A 1 279 ? 6.174 26.752 -14.529 1.00 92.06 279 LEU A N 1
ATOM 2240 C CA . LEU A 1 279 ? 6.584 26.422 -15.897 1.00 92.06 279 LEU A CA 1
ATOM 2241 C C . LEU A 1 279 ? 5.841 27.232 -16.967 1.00 92.06 279 LEU A C 1
ATOM 2243 O O . LEU A 1 279 ? 6.431 27.577 -17.990 1.00 92.06 279 LEU A O 1
ATOM 2247 N N . MET A 1 280 ? 4.547 27.489 -16.760 1.00 94.25 280 MET A N 1
ATOM 2248 C CA . MET A 1 280 ? 3.661 28.095 -17.760 1.00 94.25 280 MET A CA 1
ATOM 2249 C C . MET A 1 280 ? 3.228 29.524 -17.431 1.00 94.25 280 MET A C 1
ATOM 2251 O O . MET A 1 280 ? 2.665 30.174 -18.299 1.00 94.25 280 MET A O 1
ATOM 2255 N N . GLY A 1 281 ? 3.437 30.001 -16.205 1.00 93.94 281 GLY A N 1
ATOM 2256 C CA . GLY A 1 281 ? 2.849 31.244 -15.705 1.00 93.94 281 GLY A CA 1
ATOM 2257 C C . GLY A 1 281 ? 1.456 31.032 -15.077 1.00 93.94 281 GLY A C 1
ATOM 2258 O O . GLY A 1 281 ? 0.674 30.195 -15.547 1.00 93.94 281 GLY A O 1
ATOM 2259 N N . PRO A 1 282 ? 1.118 31.753 -13.988 1.00 92.19 282 PRO A N 1
ATOM 2260 C CA . PRO A 1 282 ? -0.160 31.611 -13.282 1.00 92.19 282 PRO A CA 1
ATOM 2261 C C . PRO A 1 282 ? -1.382 31.975 -14.141 1.00 92.19 282 PRO A C 1
ATOM 2263 O O . PRO A 1 282 ? -2.475 31.453 -13.920 1.00 92.19 282 PRO A O 1
ATOM 2266 N N . GLU A 1 283 ? -1.226 32.845 -15.136 1.00 93.50 283 GLU A N 1
ATOM 2267 C CA . GLU A 1 283 ? -2.271 33.247 -16.076 1.00 93.50 283 GLU A CA 1
ATOM 2268 C C . GLU A 1 283 ? -2.780 32.075 -16.925 1.00 93.50 283 GLU A C 1
ATOM 2270 O O . GLU A 1 283 ? -3.984 32.013 -17.194 1.00 93.50 283 GLU A O 1
ATOM 2275 N N . ASN A 1 284 ? -1.902 31.111 -17.228 1.00 93.69 284 ASN A N 1
ATOM 2276 C CA . ASN A 1 284 ? -2.174 29.921 -18.039 1.00 93.69 284 ASN A CA 1
ATOM 2277 C C . ASN A 1 284 ? -2.773 28.747 -17.240 1.00 93.69 284 ASN A C 1
ATOM 2279 O O . ASN A 1 284 ? -2.980 27.656 -17.776 1.00 93.69 284 ASN A O 1
ATOM 2283 N N . LEU A 1 285 ? -3.065 28.955 -15.954 1.00 94.19 285 LEU A N 1
ATOM 2284 C CA . LEU A 1 285 ? -3.788 27.990 -15.133 1.00 94.19 285 LEU A CA 1
ATOM 2285 C C . LEU A 1 285 ? -5.299 28.042 -15.386 1.00 94.19 285 LEU A C 1
ATOM 2287 O O . LEU A 1 285 ? -5.887 29.106 -15.614 1.00 94.19 285 LEU A O 1
ATOM 2291 N N . LEU A 1 286 ? -5.942 26.885 -15.242 1.00 93.62 286 LEU A N 1
ATOM 2292 C CA . LEU A 1 286 ? -7.397 26.754 -15.226 1.00 93.62 286 LEU A CA 1
ATOM 2293 C C . LEU A 1 286 ? -7.994 27.467 -13.999 1.00 93.62 286 LEU A C 1
ATOM 2295 O O . LEU A 1 286 ? -7.333 27.635 -12.975 1.00 93.62 286 LEU A O 1
ATOM 2299 N N . GLY A 1 287 ? -9.270 27.858 -14.066 1.00 95.00 287 GLY A N 1
ATOM 2300 C CA . GLY A 1 287 ? -9.936 28.562 -12.958 1.00 95.00 287 GLY A CA 1
ATOM 2301 C C . GLY A 1 287 ? -9.885 27.791 -11.632 1.00 95.00 287 GLY A C 1
ATOM 2302 O O . GLY A 1 287 ? -9.554 28.359 -10.594 1.00 95.00 287 GLY A O 1
ATOM 2303 N N . SER A 1 288 ? -10.115 26.477 -11.674 1.00 94.31 288 SER A N 1
ATOM 2304 C CA . SER A 1 288 ? -10.002 25.595 -10.508 1.00 94.31 288 SER A CA 1
ATOM 2305 C C . SER A 1 288 ? -8.572 25.472 -9.976 1.00 94.31 288 SER A C 1
ATOM 2307 O O . SER A 1 288 ? -8.367 25.377 -8.771 1.00 94.31 288 SER A O 1
ATOM 2309 N N . GLU A 1 289 ? -7.573 25.488 -10.861 1.00 94.81 289 GLU A N 1
ATOM 2310 C CA . GLU A 1 289 ? -6.152 25.439 -10.500 1.00 94.81 289 GLU A CA 1
ATOM 2311 C C . GLU A 1 289 ? -5.715 26.725 -9.784 1.00 94.81 289 GLU A C 1
ATOM 2313 O O . GLU A 1 289 ? -5.025 26.654 -8.766 1.00 94.81 289 GLU A O 1
ATOM 2318 N N . LYS A 1 290 ? -6.182 27.889 -10.258 1.00 94.19 290 LYS A N 1
ATOM 2319 C CA . LYS A 1 290 ? -5.962 29.190 -9.602 1.00 94.19 290 LYS A CA 1
ATOM 2320 C C . LYS A 1 290 ? -6.527 29.191 -8.180 1.00 94.19 290 LYS A C 1
ATOM 2322 O O . LYS A 1 290 ? -5.790 29.463 -7.236 1.00 94.19 290 LYS A O 1
ATOM 2327 N N . GLN A 1 291 ? -7.783 28.768 -8.013 1.00 92.56 291 GLN A N 1
ATOM 2328 C CA . GLN A 1 291 ? -8.425 28.678 -6.693 1.00 92.56 291 GLN A CA 1
ATOM 2329 C C . GLN A 1 291 ? -7.702 27.716 -5.740 1.00 92.56 291 GLN A C 1
ATOM 2331 O O . GLN A 1 291 ? -7.571 27.992 -4.546 1.00 92.56 291 GLN A O 1
ATOM 2336 N N . LEU A 1 292 ? -7.213 26.584 -6.257 1.00 90.56 292 LEU A N 1
ATOM 2337 C CA . LEU A 1 292 ? -6.439 25.624 -5.470 1.00 90.56 292 LEU A CA 1
ATOM 2338 C C . LEU A 1 292 ? -5.140 26.241 -4.936 1.00 90.56 292 LEU A C 1
ATOM 2340 O O . LEU A 1 292 ? -4.811 26.015 -3.771 1.00 90.56 292 LEU A O 1
ATOM 2344 N N . ILE A 1 293 ? -4.433 27.041 -5.743 1.00 86.75 293 ILE A N 1
ATOM 2345 C CA . ILE A 1 293 ? -3.196 27.711 -5.318 1.00 86.75 293 ILE A CA 1
ATOM 2346 C C . ILE A 1 293 ? -3.464 28.887 -4.374 1.00 86.75 293 ILE A C 1
ATOM 2348 O O . ILE A 1 293 ? -2.727 29.057 -3.407 1.00 86.75 293 ILE A O 1
ATOM 2352 N N . GLU A 1 294 ? -4.505 29.687 -4.595 1.00 84.62 294 GLU A N 1
ATOM 2353 C CA . GLU A 1 294 ? -4.846 30.806 -3.698 1.00 84.62 294 GLU A CA 1
ATOM 2354 C C . GLU A 1 294 ? -5.120 30.332 -2.261 1.00 84.62 294 GLU A C 1
ATOM 2356 O O . GLU A 1 294 ? -4.783 31.008 -1.288 1.00 84.62 294 GLU A O 1
ATOM 2361 N N . GLY A 1 295 ? -5.678 29.127 -2.112 1.00 72.00 295 GLY A N 1
ATOM 2362 C CA . GLY A 1 295 ? -5.941 28.498 -0.820 1.00 72.00 295 GLY A CA 1
ATOM 2363 C C . GLY A 1 295 ? -4.745 27.792 -0.165 1.00 72.00 295 GLY A C 1
ATOM 2364 O O . GLY A 1 295 ? -4.928 27.203 0.911 1.00 72.00 295 GLY A O 1
ATOM 2365 N N . LEU A 1 296 ? -3.556 27.794 -0.786 1.00 72.69 296 LEU A N 1
ATOM 2366 C CA . LEU A 1 296 ? -2.378 27.063 -0.309 1.00 72.69 296 LEU A CA 1
ATOM 2367 C C . LEU A 1 296 ? -1.604 27.815 0.772 1.00 72.69 296 LEU A C 1
ATOM 2369 O O . LEU A 1 296 ? -1.006 28.865 0.551 1.00 72.69 296 LEU A O 1
ATOM 2373 N N . VAL A 1 297 ? -1.480 27.175 1.931 1.00 66.56 297 VAL A N 1
ATOM 2374 C CA . VAL A 1 297 ? -0.486 27.544 2.941 1.00 66.56 297 VAL A CA 1
ATOM 2375 C C . VAL A 1 297 ? 0.802 26.760 2.660 1.00 66.56 297 VAL A C 1
ATOM 2377 O O . VAL A 1 297 ? 0.752 25.547 2.461 1.00 66.56 297 VAL A O 1
ATOM 2380 N N . GLY A 1 298 ? 1.959 27.433 2.664 1.00 66.62 298 GLY A N 1
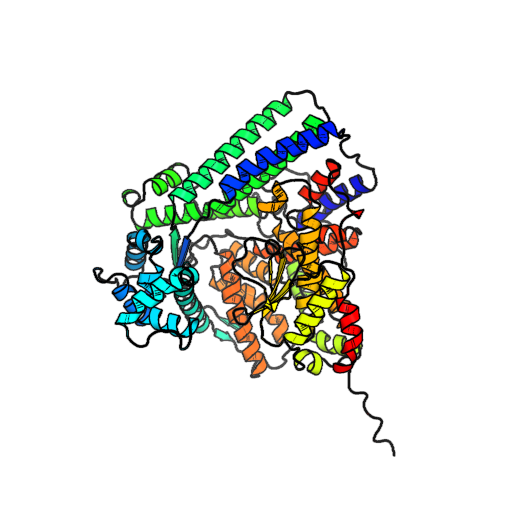ATOM 2381 C CA . GLY A 1 298 ? 3.278 26.781 2.566 1.00 66.62 298 GLY A CA 1
ATOM 2382 C C . GLY A 1 298 ? 3.897 26.671 1.164 1.00 66.62 298 GLY A C 1
ATOM 2383 O O . GLY A 1 298 ? 4.956 26.063 1.027 1.00 66.62 298 GLY A O 1
ATOM 2384 N N . SER A 1 299 ? 3.320 27.312 0.142 1.00 66.75 299 SER A N 1
ATOM 2385 C CA . SER A 1 299 ? 3.796 27.254 -1.256 1.00 66.75 299 SER A CA 1
ATOM 2386 C C . SER A 1 299 ? 5.243 27.731 -1.478 1.00 66.75 299 SER A C 1
ATOM 2388 O O . SER A 1 299 ? 5.862 27.364 -2.472 1.00 66.75 299 SER A O 1
ATOM 2390 N N . LYS A 1 300 ? 5.814 28.506 -0.542 1.00 71.00 300 LYS A N 1
ATOM 2391 C CA . LYS A 1 300 ? 7.191 29.028 -0.630 1.00 71.00 300 LYS A CA 1
ATOM 2392 C C . LYS A 1 300 ? 8.284 27.966 -0.439 1.00 71.00 300 LYS A C 1
ATOM 2394 O O . LYS A 1 300 ? 9.370 28.133 -0.976 1.00 71.00 300 LYS A O 1
ATOM 2399 N N . ASN A 1 301 ? 8.034 26.905 0.335 1.00 78.44 301 ASN A N 1
ATOM 2400 C CA . ASN A 1 301 ? 8.984 25.798 0.512 1.00 78.44 301 ASN A CA 1
ATOM 2401 C C . ASN A 1 301 ? 8.220 24.473 0.488 1.00 78.44 301 ASN A C 1
ATOM 2403 O O . ASN A 1 301 ? 7.722 23.987 1.510 1.00 78.44 301 ASN A O 1
ATOM 2407 N N . ILE A 1 302 ? 8.086 23.935 -0.719 1.00 78.19 302 ILE A N 1
ATOM 2408 C CA . ILE A 1 302 ? 7.219 22.792 -0.981 1.00 78.19 302 ILE A CA 1
ATOM 2409 C C . ILE A 1 302 ? 7.806 21.514 -0.380 1.00 78.19 302 ILE A C 1
ATOM 2411 O O . ILE A 1 302 ? 7.075 20.785 0.280 1.00 78.19 302 ILE A O 1
ATOM 2415 N N . ASP A 1 303 ? 9.112 21.277 -0.500 1.00 79.44 303 ASP A N 1
ATOM 2416 C CA . ASP A 1 303 ? 9.754 20.082 0.065 1.00 79.44 303 ASP A CA 1
ATOM 2417 C C . ASP A 1 303 ? 9.584 19.994 1.576 1.00 79.44 303 ASP A C 1
ATOM 2419 O O . ASP A 1 303 ? 9.200 18.952 2.111 1.00 79.44 303 ASP A O 1
ATOM 2423 N N . LYS A 1 304 ? 9.779 21.122 2.264 1.00 84.56 304 LYS A N 1
ATOM 2424 C CA . LYS A 1 304 ? 9.521 21.213 3.698 1.00 84.56 304 LYS A CA 1
ATOM 2425 C C . LYS A 1 304 ? 8.049 20.964 4.010 1.00 84.56 304 LYS A C 1
ATOM 2427 O O . LYS A 1 304 ? 7.745 20.291 4.989 1.00 84.56 304 LYS A O 1
ATOM 2432 N N . SER A 1 305 ? 7.131 21.493 3.204 1.00 85.50 305 SER A N 1
ATOM 2433 C CA . SER A 1 305 ? 5.692 21.288 3.401 1.00 85.50 305 SER A CA 1
ATOM 2434 C C . SER A 1 305 ? 5.298 19.822 3.201 1.00 85.50 305 SER A C 1
ATOM 2436 O O . SER A 1 305 ? 4.659 19.256 4.082 1.00 85.50 305 SER A O 1
ATOM 2438 N N . LEU A 1 306 ? 5.758 19.175 2.127 1.00 86.12 306 LEU A N 1
ATOM 2439 C CA . LEU A 1 306 ? 5.545 17.747 1.869 1.00 86.12 306 LEU A CA 1
ATOM 2440 C C . LEU A 1 306 ? 6.121 16.879 2.993 1.00 86.12 306 LEU A C 1
ATOM 2442 O O . LEU A 1 306 ? 5.427 15.994 3.476 1.00 86.12 306 LEU A O 1
ATOM 2446 N N . SER A 1 307 ? 7.318 17.190 3.497 1.00 88.88 307 SER A N 1
ATOM 2447 C CA . SER A 1 307 ? 7.883 16.497 4.665 1.00 88.88 307 SER A CA 1
ATOM 2448 C C . SER A 1 307 ? 7.027 16.660 5.925 1.00 88.88 307 SER A C 1
ATOM 2450 O O . SER A 1 307 ? 6.842 15.704 6.672 1.00 88.88 307 SER A O 1
ATOM 2452 N N . ARG A 1 308 ? 6.441 17.839 6.171 1.00 89.38 308 ARG A N 1
ATOM 2453 C CA . ARG A 1 308 ? 5.504 18.035 7.295 1.00 89.38 308 ARG A CA 1
ATOM 2454 C C . ARG A 1 308 ? 4.228 17.208 7.131 1.00 89.38 308 ARG A C 1
ATOM 2456 O O . ARG A 1 308 ? 3.742 16.652 8.113 1.00 89.38 308 ARG A O 1
ATOM 2463 N N . PHE A 1 309 ? 3.685 17.128 5.918 1.00 90.44 309 PHE A N 1
ATOM 2464 C CA . PHE A 1 309 ? 2.506 16.307 5.638 1.00 90.44 309 PHE A CA 1
ATOM 2465 C C . PHE A 1 309 ? 2.805 14.821 5.763 1.00 90.44 309 PHE A C 1
ATOM 2467 O O . PHE A 1 309 ? 2.013 14.100 6.359 1.00 90.44 309 PHE A O 1
ATOM 2474 N N . ASP A 1 310 ? 3.974 14.379 5.313 1.00 91.62 310 ASP A N 1
ATOM 2475 C CA . ASP A 1 310 ? 4.416 13.006 5.510 1.00 91.62 310 ASP A CA 1
ATOM 2476 C C . ASP A 1 310 ? 4.502 12.642 7.000 1.00 91.62 310 ASP A C 1
ATOM 2478 O O . ASP A 1 310 ? 3.943 11.631 7.417 1.00 91.62 310 ASP A O 1
ATOM 2482 N N . LYS A 1 311 ? 5.089 13.513 7.834 1.00 92.38 311 LYS A N 1
ATOM 2483 C CA . LYS A 1 311 ? 5.120 13.330 9.299 1.00 92.38 311 LYS A CA 1
ATOM 2484 C C . LYS A 1 311 ? 3.723 13.281 9.914 1.00 92.38 311 LYS A C 1
ATOM 2486 O O . LYS A 1 311 ? 3.499 12.552 10.874 1.00 92.38 311 LYS A O 1
ATOM 2491 N N . LEU A 1 312 ? 2.770 14.043 9.378 1.00 91.50 312 LEU A N 1
ATOM 2492 C CA . LEU A 1 312 ? 1.381 13.986 9.830 1.00 91.50 312 LEU A CA 1
ATOM 2493 C C . LEU A 1 312 ? 0.751 12.625 9.488 1.00 91.50 312 LEU A C 1
ATOM 2495 O O . LEU A 1 312 ? 0.167 11.990 10.366 1.00 91.50 312 LEU A O 1
ATOM 2499 N N . ILE A 1 313 ? 0.927 12.158 8.248 1.00 91.81 313 ILE A N 1
ATOM 2500 C CA . ILE A 1 313 ? 0.319 10.923 7.733 1.00 91.81 313 ILE A CA 1
ATOM 2501 C C . ILE A 1 313 ? 0.966 9.680 8.346 1.00 91.81 313 ILE A C 1
ATOM 2503 O O . ILE A 1 313 ? 0.252 8.811 8.829 1.00 91.81 313 ILE A O 1
ATOM 2507 N N . HIS A 1 314 ? 2.295 9.585 8.355 1.00 92.12 314 HIS A N 1
ATOM 2508 C CA . HIS A 1 314 ? 3.042 8.366 8.704 1.00 92.12 314 HIS A CA 1
ATOM 2509 C C . HIS A 1 314 ? 3.712 8.422 10.075 1.00 92.12 314 HIS A C 1
ATOM 2511 O O . HIS A 1 314 ? 3.954 7.389 10.693 1.00 92.12 314 HIS A O 1
ATOM 2517 N N . GLY A 1 315 ? 3.927 9.626 10.592 1.00 91.94 315 GLY A N 1
ATOM 2518 C CA . GLY A 1 315 ? 4.474 9.853 11.919 1.00 91.94 315 GLY A CA 1
ATOM 2519 C C . GLY A 1 315 ? 5.918 10.283 11.900 1.00 91.94 315 GLY A C 1
ATOM 2520 O O . GLY A 1 315 ? 6.583 10.314 10.863 1.00 91.94 315 GLY A O 1
ATOM 2521 N N . ALA A 1 316 ? 6.383 10.663 13.078 1.00 91.94 316 ALA A N 1
ATOM 2522 C CA . ALA A 1 316 ? 7.751 11.081 13.295 1.00 91.94 316 ALA A CA 1
ATOM 2523 C C . ALA A 1 316 ? 8.224 10.644 14.678 1.00 91.94 316 ALA A C 1
ATOM 2525 O O . ALA A 1 316 ? 7.405 10.401 15.568 1.00 91.94 316 ALA A O 1
ATOM 2526 N N . ASP A 1 317 ? 9.541 10.574 14.835 1.00 88.19 317 ASP A N 1
ATOM 2527 C CA . ASP A 1 317 ? 10.165 10.372 16.139 1.00 88.19 317 ASP A CA 1
ATOM 2528 C C . ASP A 1 317 ? 9.984 11.615 17.033 1.00 88.19 317 ASP A C 1
ATOM 2530 O O . ASP A 1 317 ? 9.600 12.710 16.583 1.00 88.19 317 ASP A O 1
ATOM 2534 N N . ILE A 1 318 ? 10.297 11.437 18.313 1.00 75.50 318 ILE A N 1
ATOM 2535 C CA . ILE A 1 318 ? 10.352 12.506 19.305 1.00 75.50 318 ILE A CA 1
ATOM 2536 C C . ILE A 1 318 ? 11.413 13.535 18.888 1.00 75.50 318 ILE A C 1
ATOM 2538 O O . ILE A 1 318 ? 12.439 13.225 18.283 1.00 75.50 318 ILE A O 1
ATOM 2542 N N . GLU A 1 319 ? 11.133 14.796 19.200 1.00 69.50 319 GLU A N 1
ATOM 2543 C CA . GLU A 1 319 ? 12.018 15.922 18.930 1.00 69.50 319 GLU A CA 1
ATOM 2544 C C . GLU A 1 319 ? 13.318 15.796 19.742 1.00 69.50 319 GLU A C 1
ATOM 2546 O O . GLU A 1 319 ? 13.321 16.004 20.955 1.00 69.50 319 GLU A O 1
ATOM 2551 N N . THR A 1 320 ? 14.433 15.471 19.083 1.00 60.41 320 THR A N 1
ATOM 2552 C CA . THR A 1 320 ? 15.758 15.394 19.729 1.00 60.41 320 THR A CA 1
ATOM 2553 C C . THR A 1 320 ? 16.581 16.674 19.545 1.00 60.41 320 THR A C 1
ATOM 2555 O O . THR A 1 320 ? 17.422 16.983 20.386 1.00 60.41 320 THR A O 1
ATOM 2558 N N . THR A 1 321 ? 16.318 17.460 18.490 1.00 60.91 321 THR A N 1
ATOM 2559 C CA . THR A 1 321 ? 17.121 18.647 18.107 1.00 60.91 321 THR A CA 1
ATOM 2560 C C . THR A 1 321 ? 16.303 19.837 17.575 1.00 60.91 321 THR A C 1
ATOM 2562 O O . THR A 1 321 ? 16.841 20.705 16.892 1.00 60.91 321 THR A O 1
ATOM 2565 N N . GLY A 1 322 ? 14.996 19.901 17.844 1.00 67.62 322 GLY A N 1
ATOM 2566 C CA . GLY A 1 322 ? 14.097 20.855 17.167 1.00 67.62 322 GLY A CA 1
ATOM 2567 C C . GLY A 1 322 ? 13.507 20.314 15.856 1.00 67.62 322 GLY A C 1
ATOM 2568 O O . GLY A 1 322 ? 12.686 20.959 15.200 1.00 67.62 322 GLY A O 1
ATOM 2569 N N . GLU A 1 323 ? 13.937 19.117 15.453 1.00 75.25 323 GLU A N 1
ATOM 2570 C CA . GLU A 1 323 ? 13.439 18.410 14.284 1.00 75.25 323 GLU A CA 1
ATOM 2571 C C . GLU A 1 323 ? 12.752 17.107 14.692 1.00 75.25 323 GLU A C 1
ATOM 2573 O O . GLU A 1 323 ? 13.217 16.374 15.559 1.00 75.25 323 GLU A O 1
ATOM 2578 N N . HIS A 1 324 ? 11.639 16.814 14.023 1.00 83.94 324 HIS A N 1
ATOM 2579 C CA . HIS A 1 324 ? 10.928 15.543 14.121 1.00 83.94 324 HIS A CA 1
ATOM 2580 C C . HIS A 1 324 ? 11.349 14.661 12.940 1.00 83.94 324 HIS A C 1
ATOM 2582 O O . HIS A 1 324 ? 10.853 14.899 11.828 1.00 83.94 324 HIS A O 1
ATOM 2588 N N . PRO A 1 325 ? 12.294 13.719 13.096 1.00 88.94 325 PRO A N 1
ATOM 2589 C CA . PRO A 1 325 ? 12.768 12.923 11.976 1.00 88.94 325 PRO A CA 1
ATOM 2590 C C . PRO A 1 325 ? 11.693 11.926 11.546 1.00 88.94 325 PRO A C 1
ATOM 2592 O O . PRO A 1 325 ? 10.989 11.330 12.360 1.00 88.94 325 PRO A O 1
ATOM 2595 N N . GLN A 1 326 ? 11.567 11.743 10.233 1.00 90.94 326 GLN A N 1
ATOM 2596 C CA . GLN A 1 326 ? 10.639 10.761 9.679 1.00 90.94 326 GLN A CA 1
ATOM 2597 C C . GLN A 1 326 ? 11.157 9.345 9.874 1.00 90.94 326 GLN A C 1
ATOM 2599 O O . GLN A 1 326 ? 10.349 8.448 9.940 1.00 90.94 326 GLN A O 1
ATOM 2604 N N . VAL A 1 327 ? 12.455 9.097 9.985 1.00 92.19 327 VAL A N 1
ATOM 2605 C CA . VAL A 1 327 ? 12.960 7.752 10.287 1.00 92.19 327 VAL A CA 1
ATOM 2606 C C . VAL A 1 327 ? 13.311 7.709 11.770 1.00 92.19 327 VAL A C 1
ATOM 2608 O O . VAL A 1 327 ? 14.270 8.370 12.172 1.00 92.19 327 VAL A O 1
ATOM 2611 N N . SER A 1 328 ? 12.527 6.975 12.564 1.00 91.19 328 SER A N 1
ATOM 2612 C CA . SER A 1 328 ? 12.730 6.897 14.012 1.00 91.19 328 SER A CA 1
ATOM 2613 C C . SER A 1 328 ? 13.942 6.058 14.391 1.00 91.19 328 SER A C 1
ATOM 2615 O O . SER A 1 328 ? 14.417 5.222 13.616 1.00 91.19 328 SER A O 1
ATOM 2617 N N . THR A 1 329 ? 14.443 6.276 15.603 1.00 90.44 329 THR A N 1
ATOM 2618 C CA . THR A 1 329 ? 15.556 5.508 16.175 1.00 90.44 329 THR A CA 1
ATOM 2619 C C . THR A 1 329 ? 15.241 4.012 16.192 1.00 90.44 329 THR A C 1
ATOM 2621 O O . THR A 1 329 ? 16.078 3.211 15.786 1.00 90.44 329 THR A O 1
ATOM 2624 N N . GLN A 1 330 ? 14.008 3.636 16.548 1.00 90.62 330 GLN A N 1
ATOM 2625 C CA . GLN A 1 330 ? 13.552 2.245 16.538 1.00 90.62 330 GLN A CA 1
ATOM 2626 C C . GLN A 1 330 ? 13.649 1.613 15.140 1.00 90.62 330 GLN A C 1
ATOM 2628 O O . GLN A 1 330 ? 14.155 0.496 14.992 1.00 90.62 330 GLN A O 1
ATOM 2633 N N . LEU A 1 331 ? 13.215 2.333 14.097 1.00 93.06 331 LEU A N 1
ATOM 2634 C CA . LEU A 1 331 ? 13.314 1.860 12.713 1.00 93.06 331 LEU A CA 1
ATOM 2635 C C . LEU A 1 331 ? 14.768 1.677 12.275 1.00 93.06 331 LEU A C 1
ATOM 2637 O O . LEU A 1 331 ? 15.092 0.667 11.651 1.00 93.06 331 LEU A O 1
ATOM 2641 N N . LYS A 1 332 ? 15.652 2.617 12.627 1.00 93.12 332 LYS A N 1
ATOM 2642 C CA . LYS A 1 332 ? 17.086 2.537 12.307 1.00 93.12 332 LYS A CA 1
ATOM 2643 C C . LYS A 1 332 ? 17.748 1.347 12.984 1.00 93.12 332 LYS A C 1
ATOM 2645 O O . LYS A 1 332 ? 18.392 0.550 12.309 1.00 93.12 332 LYS A O 1
ATOM 2650 N N . THR A 1 333 ? 17.541 1.192 14.289 1.00 91.31 333 THR A N 1
ATOM 2651 C CA . THR A 1 333 ? 18.100 0.082 15.069 1.00 91.31 333 THR A CA 1
ATOM 2652 C C . THR A 1 333 ? 17.620 -1.262 14.532 1.00 91.31 333 THR A C 1
ATOM 2654 O O . THR A 1 333 ? 18.423 -2.175 14.341 1.00 91.31 333 THR A O 1
ATOM 2657 N N . THR A 1 334 ? 16.330 -1.378 14.205 1.00 90.62 334 THR A N 1
ATOM 2658 C CA . THR A 1 334 ? 15.775 -2.617 13.642 1.00 90.62 334 THR A CA 1
ATOM 2659 C C . THR A 1 334 ? 16.354 -2.902 12.252 1.00 90.62 334 THR A C 1
ATOM 2661 O O . THR A 1 334 ? 16.786 -4.024 11.988 1.00 90.62 334 THR A O 1
ATOM 2664 N N . ALA A 1 335 ? 16.436 -1.897 11.373 1.00 91.94 335 ALA A N 1
ATOM 2665 C CA . ALA A 1 335 ? 17.035 -2.046 10.046 1.00 91.94 335 ALA A CA 1
ATOM 2666 C C . ALA A 1 335 ? 18.519 -2.447 10.117 1.00 91.94 335 ALA A C 1
ATOM 2668 O O . ALA A 1 335 ? 18.951 -3.327 9.370 1.00 91.94 335 ALA A O 1
ATOM 2669 N N . GLN A 1 336 ? 19.279 -1.859 11.044 1.00 89.81 336 GLN A N 1
ATOM 2670 C CA . GLN A 1 336 ? 20.681 -2.204 11.266 1.00 89.81 336 GLN A CA 1
ATOM 2671 C C . GLN A 1 336 ? 20.834 -3.634 11.800 1.00 89.81 336 GLN A C 1
ATOM 2673 O O . GLN A 1 336 ? 21.640 -4.395 11.270 1.00 89.81 336 GLN A O 1
ATOM 2678 N N . SER A 1 337 ? 20.003 -4.048 12.763 1.00 85.94 337 SER A N 1
ATOM 2679 C CA . SER A 1 337 ? 19.979 -5.429 13.271 1.00 85.94 337 SER A CA 1
ATOM 2680 C C . SER A 1 337 ? 19.677 -6.449 12.162 1.00 85.94 337 SER A C 1
ATOM 2682 O O . SER A 1 337 ? 20.314 -7.504 12.081 1.00 85.94 337 SER A O 1
ATOM 2684 N N . ILE A 1 338 ? 18.750 -6.122 11.252 1.00 84.25 338 ILE A N 1
ATOM 2685 C CA . ILE A 1 338 ? 18.458 -6.956 10.079 1.00 84.25 338 ILE A CA 1
ATOM 2686 C C . ILE A 1 338 ? 19.691 -7.074 9.175 1.00 84.25 338 ILE A C 1
ATOM 2688 O O . ILE A 1 338 ? 20.016 -8.182 8.743 1.00 84.25 338 ILE A O 1
ATOM 2692 N N . LYS A 1 339 ? 20.378 -5.956 8.911 1.00 82.12 339 LYS A N 1
ATOM 2693 C CA . LYS A 1 339 ? 21.575 -5.906 8.062 1.00 82.12 339 LYS A CA 1
ATOM 2694 C C . LYS A 1 339 ? 22.740 -6.711 8.648 1.00 82.12 339 LYS A C 1
ATOM 2696 O O . LYS A 1 339 ? 23.357 -7.490 7.931 1.00 82.12 339 LYS A O 1
ATOM 2701 N N . GLU A 1 340 ? 23.040 -6.532 9.932 1.00 78.00 340 GLU A N 1
ATOM 2702 C CA . GLU A 1 340 ? 24.220 -7.126 10.577 1.00 78.00 340 GLU A CA 1
ATOM 2703 C C . GLU A 1 340 ? 24.034 -8.604 10.925 1.00 78.00 340 GLU A C 1
ATOM 2705 O O . GLU A 1 340 ? 24.927 -9.419 10.690 1.00 78.00 340 GLU A O 1
ATOM 2710 N N . VAL A 1 341 ? 22.878 -8.959 11.490 1.00 70.12 341 VAL A N 1
ATOM 2711 C CA . VAL A 1 341 ? 22.674 -10.272 12.115 1.00 70.12 341 VAL A CA 1
ATOM 2712 C C . VAL A 1 341 ? 21.812 -11.169 11.236 1.00 70.12 341 VAL A C 1
ATOM 2714 O O . VAL A 1 341 ? 22.170 -12.317 10.975 1.00 70.12 341 VAL A O 1
ATOM 2717 N N . ARG A 1 342 ? 20.677 -10.663 10.738 1.00 68.38 342 ARG A N 1
ATOM 2718 C CA . ARG A 1 342 ? 19.684 -11.529 10.081 1.00 68.38 342 ARG A CA 1
ATOM 2719 C C . ARG A 1 342 ? 20.036 -11.883 8.654 1.00 68.38 342 ARG A C 1
ATOM 2721 O O . ARG A 1 342 ? 19.891 -13.040 8.292 1.00 68.38 342 ARG A O 1
ATOM 2728 N N . GLN A 1 343 ? 20.494 -10.930 7.846 1.00 70.00 343 GLN A N 1
ATOM 2729 C CA . GLN A 1 343 ? 20.819 -11.211 6.444 1.00 70.00 343 GLN A CA 1
ATOM 2730 C C . GLN A 1 343 ? 21.935 -12.249 6.318 1.00 70.00 343 GLN A C 1
ATOM 2732 O O . GLN A 1 343 ? 21.828 -13.168 5.510 1.00 70.00 343 GLN A O 1
ATOM 2737 N N . LYS A 1 344 ? 22.961 -12.144 7.169 1.00 68.69 344 LYS A N 1
ATOM 2738 C CA . LYS A 1 344 ? 24.055 -13.113 7.222 1.00 68.69 344 LYS A CA 1
ATOM 2739 C C . LYS A 1 344 ? 23.555 -14.510 7.601 1.00 68.69 344 LYS A C 1
ATOM 2741 O O . LYS A 1 344 ? 23.809 -15.461 6.871 1.00 68.69 344 LYS A O 1
ATOM 2746 N N . LEU A 1 345 ? 22.823 -14.630 8.711 1.00 65.69 345 LEU A N 1
ATOM 2747 C CA . LEU A 1 345 ? 22.348 -15.926 9.211 1.00 65.69 345 LEU A CA 1
ATOM 2748 C C . LEU A 1 345 ? 21.306 -16.566 8.294 1.00 65.69 345 LEU A C 1
ATOM 2750 O O . LEU A 1 345 ? 21.333 -17.770 8.070 1.00 65.69 345 LEU A O 1
ATOM 2754 N N . ALA A 1 346 ? 20.391 -15.771 7.750 1.00 65.00 346 ALA A N 1
ATOM 2755 C CA . ALA A 1 346 ? 19.283 -16.295 6.975 1.00 65.00 346 ALA A CA 1
ATOM 2756 C C . ALA A 1 346 ? 19.703 -16.755 5.577 1.00 65.00 346 ALA A C 1
ATOM 2758 O O . ALA A 1 346 ? 19.090 -17.678 5.065 1.00 65.00 346 ALA A O 1
ATOM 2759 N N . VAL A 1 347 ? 20.729 -16.165 4.951 1.00 64.50 347 VAL A N 1
ATOM 2760 C CA . VAL A 1 347 ? 21.169 -16.623 3.621 1.00 64.50 347 VAL A CA 1
ATOM 2761 C C . VAL A 1 347 ? 22.151 -17.784 3.715 1.00 64.50 347 VAL A C 1
ATOM 2763 O O . VAL A 1 347 ? 21.987 -18.759 2.990 1.00 64.50 347 VAL A O 1
ATOM 2766 N N . VAL A 1 348 ? 23.131 -17.710 4.621 1.00 66.00 348 VAL A N 1
ATOM 2767 C CA . VAL A 1 348 ? 24.148 -18.766 4.765 1.00 66.00 348 VAL A CA 1
ATOM 2768 C C . VAL A 1 348 ? 23.527 -20.060 5.293 1.00 66.00 348 VAL A C 1
ATOM 2770 O O . VAL A 1 348 ? 23.905 -21.137 4.846 1.00 66.00 348 VAL A O 1
ATOM 2773 N N . ASN A 1 349 ? 22.514 -19.958 6.161 1.00 78.00 349 ASN A N 1
ATOM 2774 C CA . ASN A 1 349 ? 21.932 -21.132 6.802 1.00 78.00 349 ASN A CA 1
ATOM 2775 C C . ASN A 1 349 ? 20.574 -21.536 6.213 1.00 78.00 349 ASN A C 1
ATOM 2777 O O . ASN A 1 349 ? 20.009 -22.499 6.708 1.00 78.00 349 ASN A O 1
ATOM 2781 N N . LYS A 1 350 ? 19.998 -20.853 5.204 1.00 87.94 350 LYS A N 1
ATOM 2782 C CA . LYS A 1 350 ? 18.660 -21.238 4.692 1.00 87.94 350 LYS A CA 1
ATOM 2783 C C . LYS A 1 350 ? 18.642 -22.696 4.231 1.00 87.94 350 LYS A C 1
ATOM 2785 O O . LYS A 1 350 ? 17.808 -23.465 4.699 1.00 87.94 350 LYS A O 1
ATOM 2790 N N . ASP A 1 351 ? 19.571 -23.075 3.360 1.00 89.31 351 ASP A N 1
ATOM 2791 C CA . ASP A 1 351 ? 19.634 -24.436 2.820 1.00 89.31 351 ASP A CA 1
ATOM 2792 C C . ASP A 1 351 ? 19.984 -25.457 3.909 1.00 89.31 351 ASP A C 1
ATOM 2794 O O . ASP A 1 351 ? 19.437 -26.555 3.923 1.00 89.31 351 ASP A O 1
ATOM 2798 N N . GLU A 1 352 ? 20.843 -25.085 4.860 1.00 90.00 352 GLU A N 1
ATOM 2799 C CA . GLU A 1 352 ? 21.149 -25.906 6.035 1.00 90.00 352 GLU A CA 1
ATOM 2800 C C . GLU A 1 352 ? 19.902 -26.127 6.904 1.00 90.00 352 GLU A C 1
ATOM 2802 O O . GLU A 1 352 ? 19.576 -27.263 7.229 1.00 90.00 352 GLU A O 1
ATOM 2807 N N . LYS A 1 353 ? 19.136 -25.071 7.203 1.00 91.81 353 LYS A N 1
ATOM 2808 C CA . LYS A 1 353 ? 17.884 -25.136 7.973 1.00 91.81 353 LYS A CA 1
ATOM 2809 C C . LYS A 1 353 ? 16.794 -25.939 7.276 1.00 91.81 353 LYS A C 1
ATOM 2811 O O . LYS A 1 353 ? 16.051 -26.660 7.940 1.00 91.81 353 LYS A O 1
ATOM 2816 N N . ILE A 1 354 ? 16.725 -25.857 5.953 1.00 93.38 354 ILE A N 1
ATOM 2817 C CA . ILE A 1 354 ? 15.853 -26.713 5.146 1.00 93.38 354 ILE A CA 1
ATOM 2818 C C . ILE A 1 354 ? 16.287 -28.181 5.288 1.00 93.38 354 ILE A C 1
ATOM 2820 O O . ILE A 1 354 ? 15.449 -29.043 5.556 1.00 93.38 354 ILE A O 1
ATOM 2824 N N . ARG A 1 355 ? 17.590 -28.478 5.195 1.00 93.94 355 ARG A N 1
ATOM 2825 C CA . ARG A 1 355 ? 18.115 -29.843 5.382 1.00 93.94 355 ARG A CA 1
ATOM 2826 C C . ARG A 1 355 ? 17.904 -30.369 6.804 1.00 93.94 355 ARG A C 1
ATOM 2828 O O . ARG A 1 355 ? 17.549 -31.532 6.956 1.00 93.94 355 ARG A O 1
ATOM 2835 N N . GLU A 1 356 ? 18.029 -29.529 7.834 1.00 94.06 356 GLU A N 1
ATOM 2836 C CA . GLU A 1 356 ? 17.692 -29.869 9.230 1.00 94.06 356 GLU A CA 1
ATOM 2837 C C . GLU A 1 356 ? 16.216 -30.286 9.390 1.00 94.06 356 GLU A C 1
ATOM 2839 O O . GLU A 1 356 ? 15.881 -31.049 10.295 1.00 94.06 356 GLU A O 1
ATOM 2844 N N . LYS A 1 357 ? 15.326 -29.822 8.500 1.00 94.50 357 LYS A N 1
ATOM 2845 C CA . LYS A 1 357 ? 13.917 -30.245 8.422 1.00 94.50 357 LYS A CA 1
ATOM 2846 C C . LYS A 1 357 ? 13.703 -31.525 7.604 1.00 94.50 357 LYS A C 1
ATOM 2848 O O . LYS A 1 357 ? 12.557 -31.921 7.404 1.00 94.50 357 LYS A O 1
ATOM 2853 N N . GLY A 1 358 ? 14.775 -32.170 7.141 1.00 95.31 358 GLY A N 1
ATOM 2854 C CA . GLY A 1 358 ? 14.718 -33.355 6.284 1.00 95.31 358 GLY A CA 1
ATOM 2855 C C . GLY A 1 358 ? 14.298 -33.046 4.846 1.00 95.31 358 GLY A C 1
ATOM 2856 O O . GLY A 1 358 ? 13.839 -33.941 4.138 1.00 95.31 358 GLY A O 1
ATOM 2857 N N . LEU A 1 359 ? 14.411 -31.787 4.417 1.00 96.31 359 LEU A N 1
ATOM 2858 C CA . LEU A 1 359 ? 13.961 -31.323 3.109 1.00 96.31 359 LEU A CA 1
ATOM 2859 C C . LEU A 1 359 ? 15.142 -31.038 2.182 1.00 96.31 359 LEU A C 1
ATOM 2861 O O . LEU A 1 359 ? 16.242 -30.696 2.619 1.00 96.31 359 LEU A O 1
ATOM 2865 N N . ASP A 1 360 ? 14.888 -31.145 0.886 1.00 95.25 360 ASP A N 1
ATOM 2866 C CA . ASP A 1 360 ? 15.838 -30.843 -0.173 1.00 95.25 360 ASP A CA 1
ATOM 2867 C C . ASP A 1 360 ? 15.624 -29.404 -0.701 1.00 95.25 360 ASP A C 1
ATOM 2869 O O . ASP A 1 360 ? 14.597 -29.128 -1.341 1.00 95.25 360 ASP A O 1
ATOM 2873 N N . PRO A 1 361 ? 16.576 -28.472 -0.475 1.00 93.12 361 PRO A N 1
ATOM 2874 C CA . PRO A 1 361 ? 16.475 -27.091 -0.959 1.00 93.12 361 PRO A CA 1
ATOM 2875 C C . PRO A 1 361 ? 16.339 -26.979 -2.485 1.00 93.12 361 PRO A C 1
ATOM 2877 O O . PRO A 1 361 ? 15.652 -26.085 -2.996 1.00 93.12 361 PRO A O 1
ATOM 2880 N N . GLU A 1 362 ? 16.960 -27.892 -3.235 1.00 91.56 362 GLU A N 1
ATOM 2881 C CA . GLU A 1 362 ? 16.875 -27.898 -4.691 1.00 91.56 362 GLU A CA 1
ATOM 2882 C C . GLU A 1 362 ? 15.468 -28.296 -5.135 1.00 91.56 362 GLU A C 1
ATOM 2884 O O . GLU A 1 362 ? 14.872 -27.605 -5.964 1.00 91.56 362 GLU A O 1
ATOM 2889 N N . LYS A 1 363 ? 14.867 -29.325 -4.524 1.00 95.00 363 LYS A N 1
ATOM 2890 C CA . LYS A 1 363 ? 13.474 -29.710 -4.818 1.00 95.00 363 LYS A CA 1
ATOM 2891 C C . LYS A 1 363 ? 12.493 -28.595 -4.462 1.00 95.00 363 LYS A C 1
ATOM 2893 O O . LYS A 1 363 ? 11.598 -28.314 -5.256 1.00 95.00 363 LYS A O 1
ATOM 2898 N N . LEU A 1 364 ? 12.671 -27.906 -3.330 1.00 93.94 364 LEU A N 1
ATOM 2899 C CA . LEU A 1 364 ? 11.804 -26.777 -2.950 1.00 93.94 364 LEU A CA 1
ATOM 2900 C C . LEU A 1 364 ? 11.820 -25.634 -3.980 1.00 93.94 364 LEU A C 1
ATOM 2902 O O . LEU A 1 364 ? 10.800 -24.970 -4.185 1.00 93.94 364 LEU A O 1
ATOM 2906 N N . SER A 1 365 ? 12.966 -25.400 -4.625 1.00 89.69 365 SER A N 1
ATOM 2907 C CA . SER A 1 365 ? 13.136 -24.321 -5.604 1.00 89.69 365 SER A CA 1
ATOM 2908 C C . SER A 1 365 ? 12.805 -24.723 -7.047 1.00 89.69 365 SER A C 1
ATOM 2910 O O . SER A 1 365 ? 12.361 -23.869 -7.819 1.00 89.69 365 SER A O 1
ATOM 2912 N N . SER A 1 366 ? 12.991 -25.996 -7.407 1.00 91.81 366 SER A N 1
ATOM 2913 C CA . SER A 1 366 ? 12.846 -26.508 -8.778 1.00 91.81 366 SER A CA 1
ATOM 2914 C C . SER A 1 366 ? 11.498 -27.172 -9.062 1.00 91.81 366 SER A C 1
ATOM 2916 O O . SER A 1 366 ? 11.017 -27.107 -10.195 1.00 91.81 366 SER A O 1
ATOM 2918 N N . VAL A 1 367 ? 10.851 -27.779 -8.061 1.00 94.31 367 VAL A N 1
ATOM 2919 C CA . VAL A 1 367 ? 9.534 -28.402 -8.232 1.00 94.31 367 VAL A CA 1
ATOM 2920 C C . VAL A 1 367 ? 8.469 -27.308 -8.259 1.00 94.31 367 VAL A C 1
ATOM 2922 O O . VAL A 1 367 ? 8.166 -26.651 -7.259 1.00 94.31 367 VAL A O 1
ATOM 2925 N N . MET A 1 368 ? 7.894 -27.115 -9.443 1.00 96.56 368 MET A N 1
ATOM 2926 C CA . MET A 1 368 ? 6.920 -26.067 -9.712 1.00 96.56 368 MET A CA 1
ATOM 2927 C C . MET A 1 368 ? 5.494 -26.596 -9.544 1.00 96.56 368 MET A C 1
ATOM 2929 O O . MET A 1 368 ? 5.108 -27.579 -10.167 1.00 96.56 368 MET A O 1
ATOM 2933 N N . ILE A 1 369 ? 4.701 -25.915 -8.725 1.00 97.69 369 ILE A N 1
ATOM 2934 C CA . ILE A 1 369 ? 3.291 -26.219 -8.477 1.00 97.69 369 ILE A CA 1
ATOM 2935 C C . ILE A 1 369 ? 2.437 -25.600 -9.580 1.00 97.69 369 ILE A C 1
ATOM 2937 O O . ILE A 1 369 ? 2.635 -24.430 -9.932 1.00 97.69 369 ILE A O 1
ATOM 2941 N N . SER A 1 370 ? 1.490 -26.372 -10.107 1.00 97.69 370 SER A N 1
ATOM 2942 C CA . SER A 1 370 ? 0.545 -25.954 -11.151 1.00 97.69 370 SER A CA 1
ATOM 2943 C C . SER A 1 370 ? -0.505 -24.957 -10.641 1.00 97.69 370 SER A C 1
ATOM 2945 O O . SER A 1 370 ? -0.655 -24.761 -9.433 1.00 97.69 370 SER A O 1
ATOM 2947 N N . ALA A 1 371 ? -1.189 -24.251 -11.546 1.00 97.19 371 ALA A N 1
ATOM 2948 C CA . ALA A 1 371 ? -2.258 -23.327 -11.156 1.00 97.19 371 ALA A CA 1
ATOM 2949 C C . ALA A 1 371 ? -3.475 -24.083 -10.606 1.00 97.19 371 ALA A C 1
ATOM 2951 O O . ALA A 1 371 ? -4.094 -23.640 -9.642 1.00 97.19 371 ALA A O 1
ATOM 2952 N N . GLU A 1 372 ? -3.743 -25.257 -11.166 1.00 97.44 372 GLU A N 1
ATOM 2953 C CA . GLU A 1 372 ? -4.815 -26.170 -10.791 1.00 97.44 372 GLU A CA 1
ATOM 2954 C C . GLU A 1 372 ? -4.617 -26.704 -9.366 1.00 97.44 372 GLU A C 1
ATOM 2956 O O . GLU A 1 372 ? -5.534 -26.618 -8.553 1.00 97.44 372 GLU A O 1
ATOM 2961 N N . GLU A 1 373 ? -3.409 -27.176 -9.022 1.00 97.81 373 GLU A N 1
ATOM 2962 C CA . GLU A 1 373 ? -3.086 -27.601 -7.648 1.00 97.81 373 GLU A CA 1
ATOM 2963 C C . GLU A 1 373 ? -3.288 -26.452 -6.649 1.00 97.81 373 GLU A C 1
ATOM 2965 O O . GLU A 1 373 ? -3.893 -26.640 -5.595 1.00 97.81 373 GLU A O 1
ATOM 2970 N N . ARG A 1 374 ? -2.823 -25.239 -6.980 1.00 97.81 374 ARG A N 1
ATOM 2971 C CA . ARG A 1 374 ? -2.982 -24.079 -6.088 1.00 97.81 374 ARG A CA 1
ATOM 2972 C C . ARG A 1 374 ? -4.436 -23.659 -5.929 1.00 97.81 374 ARG A C 1
ATOM 2974 O O . ARG A 1 374 ? -4.820 -23.280 -4.826 1.00 97.81 374 ARG A O 1
ATOM 2981 N N . GLN A 1 375 ? -5.235 -23.735 -6.993 1.00 98.12 375 GLN A N 1
ATOM 2982 C CA . GLN A 1 375 ? -6.667 -23.473 -6.908 1.00 98.12 375 GLN A CA 1
ATOM 2983 C C . GLN A 1 375 ? -7.351 -24.477 -5.977 1.00 98.12 375 GLN A C 1
ATOM 2985 O O . GLN A 1 375 ? -8.079 -24.056 -5.083 1.00 98.12 375 GLN A O 1
ATOM 2990 N N . GLN A 1 376 ? -7.063 -25.774 -6.121 1.00 98.19 376 GLN A N 1
ATOM 2991 C CA . GLN A 1 376 ? -7.615 -26.812 -5.244 1.00 98.19 376 GLN A CA 1
ATOM 2992 C C . GLN A 1 376 ? -7.262 -26.566 -3.774 1.00 98.19 376 GLN A C 1
ATOM 2994 O O . GLN A 1 376 ? -8.134 -26.629 -2.910 1.00 98.19 376 GLN A O 1
ATOM 2999 N N . TRP A 1 377 ? -6.002 -26.233 -3.484 1.00 98.44 377 TRP A N 1
ATOM 3000 C CA . TRP A 1 377 ? -5.563 -25.894 -2.127 1.00 98.44 377 TRP A CA 1
ATOM 3001 C C . TRP A 1 377 ? -6.253 -24.638 -1.594 1.00 98.44 377 TRP A C 1
ATOM 3003 O O . TRP A 1 377 ? -6.685 -24.612 -0.444 1.00 98.44 377 TRP A O 1
ATOM 3013 N N . GLY A 1 378 ? -6.395 -23.603 -2.426 1.00 98.19 378 GLY A N 1
ATOM 3014 C CA . GLY A 1 378 ? -7.108 -22.385 -2.058 1.00 98.19 378 GLY A CA 1
ATOM 3015 C C . GLY A 1 378 ? -8.575 -22.649 -1.719 1.00 98.19 378 GLY A C 1
ATOM 3016 O O . GLY A 1 378 ? -9.060 -22.194 -0.684 1.00 98.19 378 GLY A O 1
ATOM 3017 N N . GLU A 1 379 ? -9.269 -23.432 -2.545 1.00 98.50 379 GLU A N 1
ATOM 3018 C CA . GLU A 1 379 ? -10.658 -23.839 -2.314 1.00 98.50 379 GLU A CA 1
ATOM 3019 C C . GLU A 1 379 ? -10.804 -24.722 -1.066 1.00 98.50 379 GLU A C 1
ATOM 3021 O O . GLU A 1 379 ? -11.748 -24.537 -0.296 1.00 98.50 379 GLU A O 1
ATOM 3026 N N . GLU A 1 380 ? -9.854 -25.625 -0.804 1.00 98.38 380 GLU A N 1
ATOM 3027 C CA . GLU A 1 380 ? -9.809 -26.431 0.421 1.00 98.38 380 GLU A CA 1
ATOM 3028 C C . GLU A 1 380 ? -9.729 -25.550 1.673 1.00 98.38 380 GLU A C 1
ATOM 3030 O O . GLU A 1 380 ? -10.508 -25.739 2.613 1.00 98.38 380 GLU A O 1
ATOM 3035 N N . VAL A 1 381 ? -8.847 -24.545 1.668 1.00 98.38 381 VAL A N 1
ATOM 3036 C CA . VAL A 1 381 ? -8.735 -23.592 2.777 1.00 98.38 381 VAL A CA 1
ATOM 3037 C C . VAL A 1 381 ? -10.044 -22.822 2.944 1.00 98.38 381 VAL A C 1
ATOM 3039 O O . VAL A 1 381 ? -10.611 -22.823 4.036 1.00 98.38 381 VAL A O 1
ATOM 3042 N N . LEU A 1 382 ? -10.597 -22.233 1.879 1.00 98.50 382 LEU A N 1
ATOM 3043 C CA . LEU A 1 382 ? -11.876 -21.511 1.954 1.00 98.50 382 LEU A CA 1
ATOM 3044 C C . LEU A 1 382 ? -13.018 -22.396 2.483 1.00 98.50 382 LEU A C 1
ATOM 3046 O O . LEU A 1 382 ? -13.835 -21.946 3.292 1.00 98.50 382 LEU A O 1
ATOM 3050 N N . LYS A 1 383 ? -13.053 -23.673 2.090 1.00 98.38 383 LYS A N 1
ATOM 3051 C CA . LYS A 1 383 ? -14.027 -24.652 2.582 1.00 98.38 383 LYS A CA 1
ATOM 3052 C C . LYS A 1 383 ? -13.848 -24.930 4.075 1.00 98.38 383 LYS A C 1
ATOM 3054 O O . LYS A 1 383 ? -14.841 -24.973 4.797 1.00 98.38 383 LYS A O 1
ATOM 3059 N N . ALA A 1 384 ? -12.615 -25.045 4.563 1.00 98.12 384 ALA A N 1
ATOM 3060 C CA . ALA A 1 384 ? -12.318 -25.240 5.985 1.00 98.12 384 ALA A CA 1
ATOM 3061 C C . ALA A 1 384 ? -12.718 -24.036 6.865 1.00 98.12 384 ALA A C 1
ATOM 3063 O O . ALA A 1 384 ? -13.008 -24.195 8.058 1.00 98.12 384 ALA A O 1
ATOM 3064 N N . TYR A 1 385 ? -12.782 -22.829 6.298 1.00 97.69 385 TYR A N 1
ATOM 3065 C CA . TYR A 1 385 ? -13.364 -21.653 6.961 1.00 97.69 385 TYR A CA 1
ATOM 3066 C C . TYR A 1 385 ? -14.884 -21.525 6.766 1.00 97.69 385 TYR A C 1
ATOM 3068 O O . TYR A 1 385 ? -15.491 -20.675 7.409 1.00 97.69 385 TYR A O 1
ATOM 3076 N N . GLY A 1 386 ? -15.512 -22.373 5.943 1.00 97.81 386 GLY A N 1
ATOM 3077 C CA . GLY A 1 386 ? -16.949 -22.310 5.654 1.00 97.81 386 GLY A CA 1
ATOM 3078 C C . GLY A 1 386 ? -17.342 -21.110 4.791 1.00 97.81 386 GLY A C 1
ATOM 3079 O O . GLY A 1 386 ? -18.457 -20.614 4.907 1.00 97.81 386 GLY A O 1
ATOM 3080 N N . ILE A 1 387 ? -16.413 -20.618 3.966 1.00 98.06 387 ILE A N 1
ATOM 3081 C CA . ILE A 1 387 ? -16.566 -19.388 3.176 1.00 98.06 387 ILE A CA 1
ATOM 3082 C C . ILE A 1 387 ? -16.290 -19.598 1.682 1.00 98.06 387 ILE A C 1
ATOM 3084 O O . ILE A 1 387 ? -16.138 -18.617 0.960 1.00 98.06 387 ILE A O 1
ATOM 3088 N N . LEU A 1 388 ? -16.170 -20.844 1.215 1.00 98.56 388 LEU A N 1
ATOM 3089 C CA . LEU A 1 388 ? -16.064 -21.153 -0.213 1.00 98.56 388 LEU A CA 1
ATOM 3090 C C . LEU A 1 388 ? -17.419 -20.934 -0.892 1.00 98.56 388 LEU A C 1
ATOM 3092 O O . LEU A 1 388 ? -18.448 -21.358 -0.368 1.00 98.56 388 LEU A O 1
ATOM 3096 N N . SER A 1 389 ? -17.414 -20.272 -2.045 1.00 98.31 389 SER A N 1
ATOM 3097 C CA . SER A 1 389 ? -18.629 -20.052 -2.822 1.00 98.31 389 SER A CA 1
ATOM 3098 C C . SER A 1 389 ? -19.102 -21.320 -3.530 1.00 98.31 389 SER A C 1
ATOM 3100 O O . SER A 1 389 ? -18.297 -22.093 -4.044 1.00 98.31 389 SER A O 1
ATOM 3102 N N . GLU A 1 390 ? -20.418 -21.498 -3.595 1.00 97.94 390 GLU A N 1
ATOM 3103 C CA . GLU A 1 390 ? -21.094 -22.507 -4.413 1.00 97.94 390 GLU A CA 1
ATOM 3104 C C . GLU A 1 390 ? -20.986 -22.186 -5.911 1.00 97.94 390 GLU A C 1
ATOM 3106 O O . GLU A 1 390 ? -21.048 -23.087 -6.745 1.00 97.94 390 GLU A O 1
ATOM 3111 N N . MET A 1 391 ? -20.792 -20.909 -6.264 1.00 97.25 391 MET A N 1
ATOM 3112 C CA . MET A 1 391 ? -20.525 -20.498 -7.639 1.00 97.25 391 MET A CA 1
ATOM 3113 C C . MET A 1 391 ? -19.081 -20.872 -8.016 1.00 97.25 391 MET A C 1
ATOM 3115 O O . MET A 1 391 ? -18.137 -20.379 -7.384 1.00 97.25 391 MET A O 1
ATOM 3119 N N . PRO A 1 392 ? -18.859 -21.672 -9.072 1.00 95.56 392 PRO A N 1
ATOM 3120 C CA . PRO A 1 392 ? -17.518 -22.093 -9.453 1.00 95.56 392 PRO A CA 1
ATOM 3121 C C . PRO A 1 392 ? -16.689 -20.918 -9.984 1.00 95.56 392 PRO A C 1
ATOM 3123 O O . PRO A 1 392 ? -17.209 -19.968 -10.575 1.00 95.56 392 PRO A O 1
ATOM 3126 N N . ALA A 1 393 ? -15.367 -20.994 -9.818 1.00 94.94 393 ALA A N 1
ATOM 3127 C CA . ALA A 1 393 ? -14.439 -19.957 -10.274 1.00 94.94 393 ALA A CA 1
ATOM 3128 C C . ALA A 1 393 ? -14.525 -19.678 -11.788 1.00 94.94 393 ALA A C 1
ATOM 3130 O O . ALA A 1 393 ? -14.287 -18.552 -12.222 1.00 94.94 393 ALA A O 1
ATOM 3131 N N . SER A 1 394 ? -14.905 -20.680 -12.589 1.00 94.25 394 SER A N 1
ATOM 3132 C CA . SER A 1 394 ? -15.103 -20.564 -14.040 1.00 94.25 394 SER A CA 1
ATOM 3133 C C . SER A 1 394 ? -16.250 -19.630 -14.438 1.00 94.25 394 SER A C 1
ATOM 3135 O O . SER A 1 394 ? -16.266 -19.136 -15.561 1.00 94.25 394 SER A O 1
ATOM 3137 N N . GLU A 1 395 ? -17.199 -19.379 -13.534 1.00 95.88 395 GLU A N 1
ATOM 3138 C CA . GLU A 1 395 ? -18.333 -18.470 -13.749 1.00 95.88 395 GLU A CA 1
ATOM 3139 C C . GLU A 1 395 ? -18.064 -17.049 -13.226 1.00 95.88 395 GLU A C 1
ATOM 3141 O O . GLU A 1 395 ? -18.939 -16.183 -13.262 1.00 95.88 395 GLU A O 1
ATOM 3146 N N . PHE A 1 396 ? -16.852 -16.775 -12.733 1.00 95.81 396 PHE A N 1
ATOM 3147 C CA . PHE A 1 396 ? -16.497 -15.450 -12.244 1.00 95.81 396 PHE A CA 1
ATOM 3148 C C . PHE A 1 396 ? -16.543 -14.388 -13.359 1.00 95.81 396 PHE A C 1
ATOM 3150 O O . PHE A 1 396 ? -15.765 -14.416 -14.314 1.00 95.81 396 PHE A O 1
ATOM 3157 N N . ASP A 1 397 ? -17.389 -13.370 -13.174 1.00 92.25 397 ASP A N 1
ATOM 3158 C CA . ASP A 1 397 ? -17.393 -12.159 -13.994 1.00 92.25 397 ASP A CA 1
ATOM 3159 C C . ASP A 1 397 ? -16.565 -11.041 -13.344 1.00 92.25 397 ASP A C 1
ATOM 3161 O O . ASP A 1 397 ? -16.961 -10.445 -12.340 1.00 92.25 397 ASP A O 1
ATOM 3165 N N . SER A 1 398 ? -15.454 -10.673 -13.988 1.00 89.56 398 SER A N 1
ATOM 3166 C CA . SER A 1 398 ? -14.608 -9.539 -13.579 1.00 89.56 398 SER A CA 1
ATOM 3167 C C . SER A 1 398 ? -15.345 -8.198 -13.455 1.00 89.56 398 SER A C 1
ATOM 3169 O O . SER A 1 398 ? -14.850 -7.294 -12.779 1.00 89.56 398 SER A O 1
ATOM 3171 N N . GLN A 1 399 ? -16.502 -8.048 -14.106 1.00 89.31 399 GLN A N 1
ATOM 3172 C CA . GLN A 1 399 ? -17.305 -6.827 -14.121 1.00 89.31 399 GLN A CA 1
ATOM 3173 C C . GLN A 1 399 ? -18.360 -6.770 -13.015 1.00 89.31 399 GLN A C 1
ATOM 3175 O O . GLN A 1 399 ? -18.991 -5.719 -12.848 1.00 89.31 399 GLN A O 1
ATOM 3180 N N . ARG A 1 400 ? -18.555 -7.843 -12.238 1.00 92.50 400 ARG A N 1
ATOM 3181 C CA . ARG A 1 400 ? -19.562 -7.846 -11.174 1.00 92.50 400 ARG A CA 1
ATOM 3182 C C . ARG A 1 400 ? -19.223 -6.807 -10.091 1.00 92.50 400 ARG A C 1
ATOM 3184 O O . ARG A 1 400 ? -18.059 -6.651 -9.717 1.00 92.50 400 ARG A O 1
ATOM 3191 N N . PRO A 1 401 ? -20.203 -6.068 -9.546 1.00 91.94 401 PRO A N 1
ATOM 3192 C CA . PRO A 1 401 ? -19.913 -4.962 -8.633 1.00 91.94 401 PRO A CA 1
ATOM 3193 C C . PRO A 1 401 ? -19.523 -5.401 -7.211 1.00 91.94 401 PRO A C 1
ATOM 3195 O O . PRO A 1 401 ? -18.971 -4.571 -6.478 1.00 91.94 401 PRO A O 1
ATOM 3198 N N . GLY A 1 402 ? -19.810 -6.651 -6.828 1.00 95.19 402 GLY A N 1
ATOM 3199 C CA . GLY A 1 402 ? -19.677 -7.185 -5.469 1.00 95.19 402 GLY A CA 1
ATOM 3200 C C . GLY A 1 402 ? -19.405 -8.699 -5.431 1.00 95.19 402 GLY A C 1
ATOM 3201 O O . GLY A 1 402 ? -18.839 -9.226 -6.391 1.00 95.19 402 GLY A O 1
ATOM 3202 N N . PRO A 1 403 ? -19.741 -9.388 -4.328 1.00 97.06 403 PRO A N 1
ATOM 3203 C CA . PRO A 1 403 ? -19.451 -10.809 -4.149 1.00 97.06 403 PRO A CA 1
ATOM 3204 C C . PRO A 1 403 ? -20.309 -11.724 -5.033 1.00 97.06 403 PRO A C 1
ATOM 3206 O O . PRO A 1 403 ? -21.190 -11.258 -5.760 1.00 97.06 403 PRO A O 1
ATOM 3209 N N . ALA A 1 404 ? -20.031 -13.029 -4.979 1.00 97.19 404 ALA A N 1
ATOM 3210 C CA . ALA A 1 404 ? -20.908 -14.059 -5.537 1.00 97.19 404 ALA A CA 1
ATOM 3211 C C . ALA A 1 404 ? -22.303 -14.036 -4.859 1.00 97.19 404 ALA A C 1
ATOM 3213 O O . ALA A 1 404 ? -22.438 -13.437 -3.786 1.00 97.19 404 ALA A O 1
ATOM 32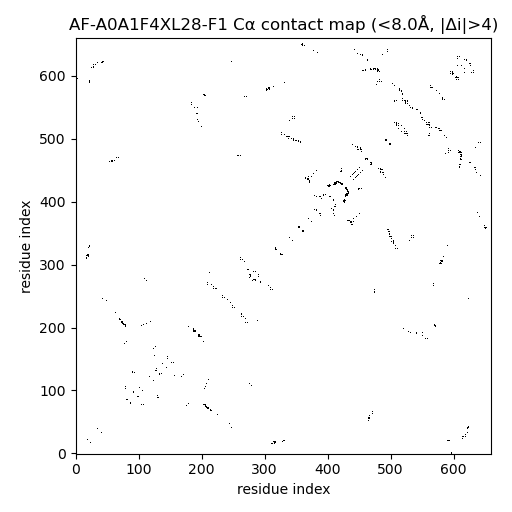14 N N . PRO A 1 405 ? -23.350 -14.649 -5.455 1.00 96.88 405 PRO A N 1
ATOM 3215 C CA . PRO A 1 405 ? -24.723 -14.592 -4.931 1.00 96.88 405 PRO A CA 1
ATOM 3216 C C . PRO A 1 405 ? -24.890 -15.089 -3.489 1.00 96.88 405 PRO A C 1
ATOM 3218 O O . PRO A 1 405 ? -25.704 -14.550 -2.745 1.00 96.88 405 PRO A O 1
ATOM 3221 N N . ASP A 1 406 ? -24.089 -16.070 -3.082 1.00 97.50 406 ASP A N 1
ATOM 3222 C CA . ASP A 1 406 ? -24.036 -16.629 -1.725 1.00 97.50 406 ASP A CA 1
ATOM 3223 C C . ASP A 1 406 ? -23.192 -15.793 -0.745 1.00 97.50 406 ASP A C 1
ATOM 3225 O O . ASP A 1 406 ? -23.040 -16.147 0.422 1.00 97.50 406 ASP A O 1
ATOM 3229 N N . ASN A 1 407 ? -22.640 -14.667 -1.210 1.00 97.31 407 ASN A N 1
ATOM 3230 C CA . ASN A 1 407 ? -21.764 -13.780 -0.456 1.00 97.31 407 ASN A CA 1
ATOM 3231 C C . ASN A 1 407 ? -20.485 -14.469 0.072 1.00 97.31 407 ASN A C 1
ATOM 3233 O O . ASN A 1 407 ? -19.891 -13.989 1.043 1.00 97.31 407 ASN A O 1
ATOM 3237 N N . ASN A 1 408 ? -20.030 -15.547 -0.566 1.00 98.00 408 ASN A N 1
ATOM 3238 C CA . ASN A 1 408 ? -18.809 -16.265 -0.206 1.00 98.00 408 ASN A CA 1
ATOM 3239 C C . ASN A 1 408 ? -17.627 -15.911 -1.124 1.00 98.00 408 ASN A C 1
ATOM 3241 O O . ASN A 1 408 ? -17.725 -15.049 -2.002 1.00 98.00 408 ASN A O 1
ATOM 3245 N N . TRP A 1 409 ? -16.471 -16.513 -0.842 1.00 98.50 409 TRP A N 1
ATOM 3246 C CA . TRP A 1 409 ? -15.209 -16.275 -1.531 1.00 98.50 409 TRP A CA 1
ATOM 3247 C C . TRP A 1 409 ? -14.965 -17.268 -2.665 1.00 98.50 409 TRP A C 1
ATOM 3249 O O . TRP A 1 409 ? -15.278 -18.451 -2.552 1.00 98.50 409 TRP A O 1
ATOM 3259 N N . GLN A 1 410 ? -14.339 -16.791 -3.739 1.00 98.25 410 GLN A N 1
ATOM 3260 C CA . GLN A 1 410 ? -13.879 -17.622 -4.856 1.00 98.25 410 GLN A CA 1
ATOM 3261 C C . GLN A 1 410 ? -12.364 -17.497 -5.039 1.00 98.25 410 GLN A C 1
ATOM 3263 O O . GLN A 1 410 ? -11.803 -16.414 -4.856 1.00 98.25 410 GLN A O 1
ATOM 3268 N N . PHE A 1 411 ? -11.712 -18.584 -5.451 1.00 98.38 411 PHE A N 1
ATOM 3269 C CA . PHE A 1 411 ? -10.310 -18.585 -5.869 1.00 98.38 411 PHE A CA 1
ATOM 3270 C C . PHE A 1 411 ? -10.245 -18.658 -7.398 1.00 98.38 411 PHE A C 1
ATOM 3272 O O . PHE A 1 411 ? -10.711 -19.626 -7.986 1.00 98.38 411 PHE A O 1
ATOM 3279 N N . VAL A 1 412 ? -9.708 -17.631 -8.057 1.00 97.75 412 VAL A N 1
ATOM 3280 C CA . VAL A 1 412 ? -9.793 -17.471 -9.517 1.00 97.75 412 VAL A CA 1
ATOM 3281 C C . VAL A 1 412 ? -8.400 -17.361 -10.135 1.00 97.75 412 VAL A C 1
ATOM 3283 O O . VAL A 1 412 ? -7.658 -16.410 -9.870 1.00 97.75 412 VAL A O 1
ATOM 3286 N N . ILE A 1 413 ? -8.074 -18.300 -11.025 1.00 97.25 413 ILE A N 1
ATOM 3287 C CA . ILE A 1 413 ? -6.872 -18.257 -11.865 1.00 97.25 413 ILE A CA 1
ATOM 3288 C C . ILE A 1 413 ? -7.095 -17.320 -13.056 1.00 97.25 413 ILE A C 1
ATOM 3290 O O . ILE A 1 413 ? -8.136 -17.360 -13.712 1.00 97.25 413 ILE A O 1
ATOM 3294 N N . ARG A 1 414 ? -6.113 -16.461 -13.350 1.00 93.56 414 ARG A N 1
ATOM 3295 C CA . ARG A 1 414 ? -6.168 -15.504 -14.459 1.00 93.56 414 ARG A CA 1
ATOM 3296 C C . ARG A 1 414 ? -4.867 -15.443 -15.259 1.00 93.56 414 ARG A C 1
ATOM 3298 O O . ARG A 1 414 ? -3.791 -15.226 -14.700 1.00 93.56 414 ARG A O 1
ATOM 3305 N N . SER A 1 415 ? -4.982 -15.505 -16.586 1.00 90.50 415 SER A N 1
ATOM 3306 C CA . SER A 1 415 ? -3.854 -15.368 -17.521 1.00 90.50 415 SER A CA 1
ATOM 3307 C C . SER A 1 415 ? -3.247 -13.960 -17.560 1.00 90.50 415 SER A C 1
ATOM 3309 O O . SER A 1 415 ? -2.081 -13.782 -17.904 1.00 90.50 415 SER A O 1
ATOM 3311 N N . ASP A 1 416 ? -4.045 -12.929 -17.261 1.00 84.06 416 ASP A N 1
ATOM 3312 C CA . ASP A 1 416 ? -3.651 -11.518 -17.357 1.00 84.06 416 ASP A CA 1
ATOM 3313 C C . ASP A 1 416 ? -2.983 -10.977 -16.084 1.00 84.06 416 ASP A C 1
ATOM 3315 O O . ASP A 1 416 ? -2.670 -9.788 -16.006 1.00 84.06 416 ASP A O 1
ATOM 3319 N N . ARG A 1 417 ? -2.739 -11.836 -15.087 1.00 87.44 417 ARG A N 1
ATOM 3320 C CA . ARG A 1 417 ? -2.056 -11.476 -13.842 1.00 87.44 417 ARG A CA 1
ATOM 3321 C C . ARG A 1 417 ? -0.690 -12.138 -13.718 1.00 87.44 417 ARG A C 1
ATOM 3323 O O . ARG A 1 417 ? -0.426 -13.205 -14.259 1.00 87.44 417 ARG A O 1
ATOM 3330 N N . SER A 1 418 ? 0.191 -11.480 -12.970 1.00 87.69 418 SER A N 1
ATOM 3331 C CA . SER A 1 418 ? 1.528 -11.979 -12.625 1.00 87.69 418 SER A CA 1
ATOM 3332 C C . SER A 1 418 ? 1.706 -12.248 -11.130 1.00 87.69 418 SER A C 1
ATOM 3334 O O . SER A 1 418 ? 2.639 -12.951 -10.746 1.00 87.69 418 SER A O 1
ATOM 3336 N N . THR A 1 419 ? 0.828 -11.703 -10.287 1.00 89.88 419 THR A N 1
ATOM 3337 C CA . THR A 1 419 ? 0.872 -11.815 -8.827 1.00 89.88 419 THR A CA 1
ATOM 3338 C C . THR A 1 419 ? -0.502 -12.177 -8.283 1.00 89.88 419 THR A C 1
ATOM 3340 O O . THR A 1 419 ? -1.515 -11.976 -8.959 1.00 89.88 419 THR A O 1
ATOM 3343 N N . MET A 1 420 ? -0.516 -12.699 -7.056 1.00 94.56 420 MET A N 1
ATOM 3344 C CA . MET A 1 420 ? -1.764 -12.894 -6.330 1.00 94.56 420 MET A CA 1
ATOM 3345 C C . MET A 1 420 ? -2.303 -11.554 -5.838 1.00 94.56 420 MET A C 1
ATOM 3347 O O . MET A 1 420 ? -1.569 -10.560 -5.810 1.00 94.56 420 MET A O 1
ATOM 3351 N N . ALA A 1 421 ? -3.603 -11.507 -5.570 1.00 95.06 421 ALA A N 1
ATOM 3352 C CA . ALA A 1 421 ? -4.232 -10.387 -4.888 1.00 95.06 421 ALA A CA 1
ATOM 3353 C C . ALA A 1 421 ? -5.581 -10.799 -4.306 1.00 95.06 421 ALA A C 1
ATOM 3355 O O . ALA A 1 421 ? -6.341 -11.527 -4.950 1.00 95.06 421 ALA A O 1
ATOM 3356 N N . VAL A 1 422 ? -5.927 -10.217 -3.167 1.00 96.75 422 VAL A N 1
ATOM 3357 C CA . VAL A 1 422 ? -7.246 -10.350 -2.549 1.00 96.75 422 VAL A CA 1
ATOM 3358 C C . VAL A 1 422 ? -8.107 -9.126 -2.859 1.00 96.75 422 VAL A C 1
ATOM 3360 O O . VAL A 1 422 ? -7.706 -7.984 -2.640 1.00 96.75 422 VAL A O 1
ATOM 3363 N N . ASP A 1 423 ? -9.316 -9.359 -3.367 1.00 96.50 423 ASP A N 1
ATOM 3364 C CA . ASP A 1 423 ? -10.352 -8.341 -3.528 1.00 96.50 423 ASP A CA 1
ATOM 3365 C C . ASP A 1 423 ? -11.480 -8.597 -2.525 1.00 96.50 423 ASP A C 1
ATOM 3367 O O . ASP A 1 423 ? -12.395 -9.385 -2.767 1.00 96.50 423 ASP A O 1
ATOM 3371 N N . GLY A 1 424 ? -11.437 -7.898 -1.389 1.00 95.12 424 GLY A N 1
ATOM 3372 C CA . GLY A 1 424 ? -12.478 -8.001 -0.365 1.00 95.12 424 GLY A CA 1
ATOM 3373 C C . GLY A 1 424 ? -13.841 -7.425 -0.756 1.00 95.12 424 GLY A C 1
ATOM 3374 O O . GLY A 1 424 ? -14.819 -7.692 -0.058 1.00 95.12 424 GLY A O 1
ATOM 3375 N N . LYS A 1 425 ? -13.945 -6.650 -1.845 1.00 94.50 425 LYS A N 1
ATOM 3376 C CA . LYS A 1 425 ? -15.228 -6.131 -2.345 1.00 94.50 425 LYS A CA 1
ATOM 3377 C C . LYS A 1 425 ? -15.949 -7.186 -3.181 1.00 94.50 425 LYS A C 1
ATOM 3379 O O . LYS A 1 425 ? -17.151 -7.376 -3.009 1.00 94.50 425 LYS A O 1
ATOM 3384 N N . GLN A 1 426 ? -15.225 -7.852 -4.079 1.00 96.94 426 GLN A N 1
ATOM 3385 C CA . GLN A 1 426 ? -15.755 -8.958 -4.883 1.00 96.94 426 GLN A CA 1
ATOM 3386 C C . GLN A 1 426 ? -15.675 -10.317 -4.175 1.00 96.94 426 GLN A C 1
ATOM 3388 O O . GLN A 1 426 ? -16.200 -11.293 -4.710 1.00 96.94 426 GLN A O 1
ATOM 3393 N N . LYS A 1 427 ? -15.021 -10.382 -3.006 1.00 97.94 427 LYS A N 1
ATOM 3394 C CA . LYS A 1 427 ? -14.672 -11.617 -2.292 1.00 97.94 427 LYS A CA 1
ATOM 3395 C C . LYS A 1 427 ? -13.993 -12.627 -3.221 1.00 97.94 427 LYS A C 1
ATOM 3397 O O . LYS A 1 427 ? -14.449 -13.751 -3.397 1.00 97.94 427 LYS A O 1
ATOM 3402 N N . VAL A 1 428 ? -12.907 -12.206 -3.863 1.00 98.12 428 VAL A N 1
ATOM 3403 C CA . VAL A 1 428 ? -12.132 -13.066 -4.768 1.00 98.12 428 VAL A CA 1
ATOM 3404 C C . VAL A 1 428 ? -10.657 -13.026 -4.409 1.00 98.12 428 VAL A C 1
ATOM 3406 O O . VAL A 1 428 ? -10.111 -11.955 -4.148 1.00 98.12 428 VAL A O 1
ATOM 3409 N N . ILE A 1 429 ? -10.013 -14.190 -4.430 1.00 98.19 429 ILE A N 1
ATOM 3410 C CA . ILE A 1 429 ? -8.557 -14.308 -4.479 1.00 98.19 429 ILE A CA 1
ATOM 3411 C C . ILE A 1 429 ? -8.172 -14.549 -5.933 1.00 98.19 429 ILE A C 1
ATOM 3413 O O . ILE A 1 429 ? -8.593 -15.530 -6.540 1.00 98.19 429 ILE A O 1
ATOM 3417 N N . PHE A 1 430 ? -7.394 -13.639 -6.506 1.00 97.31 430 PHE A N 1
ATOM 3418 C CA . PHE A 1 430 ? -6.832 -13.807 -7.837 1.00 97.31 430 PHE A CA 1
ATOM 3419 C C . PHE A 1 430 ? -5.451 -14.450 -7.745 1.00 97.31 430 PHE A C 1
ATOM 3421 O O . PHE A 1 430 ? -4.628 -13.993 -6.954 1.00 97.31 430 PHE A O 1
ATOM 3428 N N . ASP A 1 431 ? -5.159 -15.417 -8.613 1.00 97.00 431 ASP A N 1
ATOM 3429 C CA . ASP A 1 431 ? -3.802 -15.916 -8.869 1.00 97.00 431 ASP A CA 1
ATOM 3430 C C . ASP A 1 431 ? -3.498 -15.928 -10.378 1.00 97.00 431 ASP A C 1
ATOM 3432 O O . ASP A 1 431 ? -4.380 -15.781 -11.223 1.00 97.00 431 ASP A O 1
ATOM 3436 N N . ALA A 1 432 ? -2.219 -16.039 -10.717 1.00 95.25 432 ALA A N 1
ATOM 3437 C CA . ALA A 1 432 ? -1.706 -16.148 -12.070 1.00 95.25 432 ALA A CA 1
ATOM 3438 C C . ALA A 1 432 ? -1.649 -17.614 -12.527 1.00 95.25 432 ALA A C 1
ATOM 3440 O O . ALA A 1 432 ? -1.368 -18.505 -11.730 1.00 95.25 432 ALA A O 1
ATOM 3441 N N . GLU A 1 433 ? -1.786 -17.852 -13.832 1.00 95.88 433 GLU A N 1
ATOM 3442 C CA . GLU A 1 433 ? -1.610 -19.186 -14.446 1.00 95.88 433 GLU A CA 1
ATOM 3443 C C . GLU A 1 433 ? -0.184 -19.741 -14.313 1.00 95.88 433 GLU A C 1
ATOM 3445 O O . GLU A 1 433 ? 0.043 -20.945 -14.398 1.00 95.88 433 GLU A O 1
ATOM 3450 N N . LYS A 1 434 ? 0.809 -18.870 -14.102 1.00 95.31 434 LYS A N 1
ATOM 3451 C CA . LYS A 1 434 ? 2.210 -19.290 -14.009 1.00 95.31 434 LYS A CA 1
ATOM 3452 C C . LYS A 1 434 ? 2.417 -20.238 -12.833 1.00 95.31 434 LYS A C 1
ATOM 3454 O O . LYS A 1 434 ? 1.910 -20.011 -11.735 1.00 95.31 434 LYS A O 1
ATOM 3459 N N . THR A 1 435 ? 3.218 -21.271 -13.053 1.00 96.31 435 THR A N 1
ATOM 3460 C CA . THR A 1 435 ? 3.626 -22.198 -12.000 1.00 96.31 435 THR A CA 1
ATOM 3461 C C . THR A 1 435 ? 4.504 -21.496 -10.959 1.00 96.31 435 THR A C 1
ATOM 3463 O O . THR A 1 435 ? 5.190 -20.513 -11.267 1.00 96.31 435 THR A O 1
ATOM 3466 N N . ARG A 1 436 ? 4.506 -21.988 -9.716 1.00 95.81 436 ARG A N 1
ATOM 3467 C CA . ARG A 1 436 ? 5.253 -21.378 -8.599 1.00 95.81 436 ARG A CA 1
ATOM 3468 C C . ARG A 1 436 ? 6.027 -22.432 -7.805 1.00 95.81 436 ARG A C 1
ATOM 3470 O O . ARG A 1 436 ? 5.487 -23.515 -7.617 1.00 95.81 436 ARG A O 1
ATOM 3477 N N . PRO A 1 437 ? 7.221 -22.120 -7.272 1.00 96.31 437 PRO A N 1
ATOM 3478 C CA . PRO A 1 437 ? 7.876 -22.986 -6.291 1.00 96.31 437 PRO A CA 1
ATOM 3479 C C . PRO A 1 437 ? 6.976 -23.211 -5.072 1.00 96.31 437 PRO A C 1
ATOM 3481 O O . PRO A 1 437 ? 6.199 -22.316 -4.711 1.00 96.31 437 PRO A O 1
ATOM 3484 N N . ILE A 1 438 ? 7.103 -24.367 -4.419 1.00 96.44 438 ILE A N 1
ATOM 3485 C CA . ILE A 1 438 ? 6.221 -24.761 -3.310 1.00 96.44 438 ILE A CA 1
ATOM 3486 C C . ILE A 1 438 ? 6.227 -23.759 -2.149 1.00 96.44 438 ILE A C 1
ATOM 3488 O O . ILE A 1 438 ? 5.162 -23.435 -1.623 1.00 96.44 438 ILE A O 1
ATOM 3492 N N . GLU A 1 439 ? 7.393 -23.188 -1.820 1.00 95.00 439 GLU A N 1
ATOM 3493 C CA . GLU A 1 439 ? 7.516 -22.159 -0.779 1.00 95.00 439 GLU A CA 1
ATOM 3494 C C . GLU A 1 439 ? 6.583 -20.977 -1.071 1.00 95.00 439 GLU A C 1
ATOM 3496 O O . GLU A 1 439 ? 5.839 -20.531 -0.202 1.00 95.00 439 GLU A O 1
ATOM 3501 N N . LYS A 1 440 ? 6.564 -20.496 -2.322 1.00 95.25 440 LYS A N 1
ATOM 3502 C CA . LYS A 1 440 ? 5.694 -19.387 -2.736 1.00 95.25 440 LYS A CA 1
ATOM 3503 C C . LYS A 1 440 ? 4.234 -19.808 -2.841 1.00 95.25 440 LYS A C 1
ATOM 3505 O O . LYS A 1 440 ? 3.362 -18.985 -2.582 1.00 95.25 440 LYS A O 1
ATOM 3510 N N . ALA A 1 441 ? 3.961 -21.039 -3.263 1.00 96.56 441 ALA A N 1
ATOM 3511 C CA . ALA A 1 441 ? 2.597 -21.536 -3.388 1.00 96.56 441 ALA A CA 1
ATOM 3512 C C . ALA A 1 441 ? 1.903 -21.599 -2.020 1.00 96.56 441 ALA A C 1
ATOM 3514 O O . ALA A 1 441 ? 0.800 -21.079 -1.891 1.00 96.56 441 ALA A O 1
ATOM 3515 N N . LEU A 1 442 ? 2.564 -22.158 -1.001 1.00 97.25 442 LEU A N 1
ATOM 3516 C CA . LEU A 1 442 ? 1.989 -22.286 0.339 1.00 97.25 442 LEU A CA 1
ATOM 3517 C C . LEU A 1 442 ? 2.161 -21.018 1.174 1.00 97.25 442 LEU A C 1
ATOM 3519 O O . LEU A 1 442 ? 1.158 -20.426 1.558 1.00 97.25 442 LEU A O 1
ATOM 3523 N N . ALA A 1 443 ? 3.395 -20.563 1.419 1.00 96.62 443 ALA A N 1
ATOM 3524 C CA . ALA A 1 443 ? 3.639 -19.481 2.375 1.00 96.62 443 ALA A CA 1
ATOM 3525 C C . ALA A 1 443 ? 3.033 -18.149 1.920 1.00 96.62 443 ALA A C 1
ATOM 3527 O O . ALA A 1 443 ? 2.415 -17.451 2.718 1.00 96.62 443 ALA A O 1
ATOM 3528 N N . VAL A 1 444 ? 3.178 -17.816 0.633 1.00 95.12 444 VAL A N 1
ATOM 3529 C CA . VAL A 1 444 ? 2.568 -16.605 0.071 1.00 95.12 444 VAL A CA 1
ATOM 3530 C C . VAL A 1 444 ? 1.138 -16.909 -0.374 1.00 95.12 444 VAL A C 1
ATOM 3532 O O . VAL A 1 444 ? 0.193 -16.293 0.100 1.00 95.12 444 VAL A O 1
ATOM 3535 N N . GLY A 1 445 ? 0.944 -17.886 -1.259 1.00 94.88 445 GLY A N 1
ATOM 3536 C CA . GLY A 1 445 ? -0.357 -18.050 -1.902 1.00 94.88 445 GLY A CA 1
ATOM 3537 C C . GLY A 1 445 ? -1.495 -18.491 -0.987 1.00 94.88 445 GLY A C 1
ATOM 3538 O O . GLY A 1 445 ? -2.606 -17.987 -1.124 1.00 94.88 445 GLY A O 1
ATOM 3539 N N . ILE A 1 446 ? -1.234 -19.392 -0.043 1.00 97.19 446 ILE A N 1
ATOM 3540 C CA . ILE A 1 446 ? -2.260 -19.871 0.886 1.00 97.19 446 ILE A CA 1
ATOM 3541 C C . ILE A 1 446 ? -2.186 -19.097 2.202 1.00 97.19 446 ILE A C 1
ATOM 3543 O O . ILE A 1 446 ? -3.170 -18.487 2.618 1.00 97.19 446 ILE A O 1
ATOM 3547 N N . THR A 1 447 ? -1.024 -19.074 2.851 1.00 97.62 447 THR A N 1
ATOM 3548 C CA . THR A 1 447 ? -0.915 -18.564 4.222 1.00 97.62 447 THR A CA 1
ATOM 3549 C C . THR A 1 447 ? -0.984 -17.033 4.294 1.00 97.62 447 THR A C 1
ATOM 3551 O O . THR A 1 447 ? -1.699 -16.497 5.139 1.00 97.62 447 THR A O 1
ATOM 3554 N N . HIS A 1 448 ? -0.280 -16.315 3.413 1.00 97.62 448 HIS A N 1
ATOM 3555 C CA . HIS A 1 448 ? -0.286 -14.846 3.383 1.00 97.62 448 HIS A CA 1
ATOM 3556 C C . HIS A 1 448 ? -1.597 -14.303 2.791 1.00 97.62 448 HIS A C 1
ATOM 3558 O O . HIS A 1 448 ? -2.307 -13.527 3.432 1.00 97.62 448 HIS A O 1
ATOM 3564 N N . GLU A 1 449 ? -1.960 -14.732 1.581 1.00 97.19 449 GLU A N 1
ATOM 3565 C CA . GLU A 1 449 ? -3.109 -14.164 0.864 1.00 97.19 449 GLU A CA 1
ATOM 3566 C C . GLU A 1 449 ? -4.451 -14.645 1.447 1.00 97.19 449 GLU A C 1
ATOM 3568 O O . GLU A 1 449 ? -5.336 -13.834 1.714 1.00 97.19 449 GLU A O 1
ATOM 3573 N N . ILE A 1 450 ? -4.626 -15.949 1.697 1.00 97.31 450 ILE A N 1
ATOM 3574 C CA . ILE A 1 450 ? -5.903 -16.477 2.205 1.00 97.31 450 ILE A CA 1
ATOM 3575 C C . ILE A 1 450 ? -5.947 -16.363 3.729 1.00 97.31 450 ILE A C 1
ATOM 3577 O O . ILE A 1 450 ? -6.723 -15.581 4.275 1.00 97.31 450 ILE A O 1
ATOM 3581 N N . GLU A 1 451 ? -5.096 -17.091 4.447 1.00 97.19 451 GLU A N 1
ATOM 3582 C CA . GLU A 1 451 ? -5.169 -17.113 5.916 1.00 97.19 451 GLU A CA 1
ATOM 3583 C C . GLU A 1 451 ? -4.732 -15.784 6.564 1.00 97.19 451 GLU A C 1
ATOM 3585 O O . GLU A 1 451 ? -4.993 -15.563 7.743 1.00 97.19 451 GLU A O 1
ATOM 3590 N N . GLY A 1 452 ? -4.111 -14.872 5.810 1.00 97.25 452 GLY A N 1
ATOM 3591 C CA . GLY A 1 452 ? -3.843 -13.493 6.215 1.00 97.25 452 GLY A CA 1
ATOM 3592 C C . GLY A 1 452 ? -4.927 -12.518 5.755 1.00 97.25 452 GLY A C 1
ATOM 3593 O O . GLY A 1 452 ? -5.772 -12.097 6.552 1.00 97.25 452 GLY A O 1
ATOM 3594 N N . HIS A 1 453 ? -4.912 -12.132 4.476 1.00 97.81 453 HIS A N 1
ATOM 3595 C CA . HIS A 1 453 ? -5.763 -11.041 3.980 1.00 97.81 453 HIS A CA 1
ATOM 3596 C C . HIS A 1 453 ? -7.261 -11.370 3.936 1.00 97.81 453 HIS A C 1
ATOM 3598 O O . HIS A 1 453 ? -8.081 -10.494 4.236 1.00 97.81 453 HIS A O 1
ATOM 3604 N N . VAL A 1 454 ? -7.667 -12.604 3.606 1.00 97.94 454 VAL A N 1
ATOM 3605 C CA . VAL A 1 454 ? -9.101 -12.967 3.639 1.00 97.94 454 VAL A CA 1
ATOM 3606 C C . VAL A 1 454 ? -9.636 -12.875 5.067 1.00 97.94 454 VAL A C 1
ATOM 3608 O O . VAL A 1 454 ? -10.680 -12.254 5.278 1.00 97.94 454 VAL A O 1
ATOM 3611 N N . LEU A 1 455 ? -8.900 -13.385 6.063 1.00 97.06 455 LEU A N 1
ATOM 3612 C CA . LEU A 1 455 ? -9.290 -13.249 7.473 1.00 97.06 455 LEU A CA 1
ATOM 3613 C C . LEU A 1 455 ? -9.348 -11.789 7.914 1.00 97.06 455 LEU A C 1
ATOM 3615 O O . LEU A 1 455 ? -10.315 -11.381 8.558 1.00 97.06 455 LEU A O 1
ATOM 3619 N N . GLN A 1 456 ? -8.385 -10.969 7.491 1.00 96.94 456 GLN A N 1
ATOM 3620 C CA . GLN A 1 456 ? -8.428 -9.528 7.726 1.00 96.94 456 GLN A CA 1
ATOM 3621 C C . GLN A 1 456 ? -9.706 -8.880 7.183 1.00 96.94 456 GLN A C 1
ATOM 3623 O O . GLN A 1 456 ? -10.310 -8.039 7.860 1.00 96.94 456 GLN A O 1
ATOM 3628 N N . HIS A 1 457 ? -10.162 -9.288 5.998 1.00 96.62 457 HIS A N 1
ATOM 3629 C CA . HIS A 1 457 ? -11.420 -8.822 5.419 1.00 96.62 457 HIS A CA 1
ATOM 3630 C C . HIS A 1 457 ? -12.665 -9.344 6.147 1.00 96.62 457 HIS A C 1
ATOM 3632 O O . HIS A 1 457 ? -13.633 -8.588 6.268 1.00 96.62 457 HIS A O 1
ATOM 3638 N N . LEU A 1 458 ? -12.657 -10.582 6.647 1.00 96.44 458 LEU A N 1
ATOM 3639 C CA . LEU A 1 458 ? -13.746 -11.119 7.470 1.00 96.44 458 LEU A CA 1
ATOM 3640 C C . LEU A 1 458 ? -13.852 -10.356 8.794 1.00 96.44 458 LEU A C 1
ATOM 3642 O O . LEU A 1 458 ? -14.914 -9.838 9.131 1.00 96.44 458 LEU A O 1
ATOM 3646 N N . ASN A 1 459 ? -12.736 -10.174 9.496 1.00 97.38 459 ASN A N 1
ATOM 3647 C CA . ASN A 1 459 ? -12.700 -9.466 10.775 1.00 97.38 459 ASN A CA 1
ATOM 3648 C C . ASN A 1 459 ? -13.040 -7.977 10.637 1.00 97.38 459 ASN A C 1
ATOM 3650 O O . ASN A 1 459 ? -13.677 -7.397 11.515 1.00 97.38 459 ASN A O 1
ATOM 3654 N N . LYS A 1 460 ? -12.719 -7.351 9.498 1.00 96.00 460 LYS A N 1
ATOM 3655 C CA . LYS A 1 460 ? -13.164 -5.985 9.173 1.00 96.00 460 LYS A CA 1
ATOM 3656 C C . LYS A 1 460 ? -14.696 -5.841 9.190 1.00 96.00 460 LYS A C 1
ATOM 3658 O O . LYS A 1 460 ? -15.219 -4.747 9.430 1.00 96.00 460 LYS A O 1
ATOM 3663 N N . GLN A 1 461 ? -15.448 -6.919 8.950 1.00 93.94 461 GLN A N 1
ATOM 3664 C CA . GLN A 1 461 ? -16.913 -6.897 9.020 1.00 93.94 461 GLN A CA 1
ATOM 3665 C C . GLN A 1 461 ? -17.432 -6.767 10.456 1.00 93.94 461 GLN A C 1
ATOM 3667 O O . GLN A 1 461 ? -18.504 -6.194 10.630 1.00 93.94 461 GLN A O 1
ATOM 3672 N N . LEU A 1 462 ? -16.644 -7.165 11.458 1.00 94.25 462 LEU A N 1
ATOM 3673 C CA . LEU A 1 462 ? -16.982 -7.056 12.883 1.00 94.25 462 LEU A CA 1
ATOM 3674 C C . LEU A 1 462 ? -16.895 -5.619 13.414 1.00 94.25 462 LEU A C 1
ATOM 3676 O O . LEU A 1 462 ? -17.490 -5.301 14.437 1.00 94.25 462 LEU A O 1
ATOM 3680 N N . LEU A 1 463 ? -16.162 -4.742 12.722 1.00 95.94 463 LEU A N 1
ATOM 3681 C CA . LEU A 1 463 ? -16.022 -3.344 13.123 1.00 95.94 463 LEU A CA 1
ATOM 3682 C C . LEU A 1 463 ? -17.350 -2.595 12.942 1.00 95.94 463 LEU A C 1
ATOM 3684 O O . LEU A 1 463 ? -17.879 -2.602 11.829 1.00 95.94 463 LEU A O 1
ATOM 3688 N N . PRO A 1 464 ? -17.887 -1.916 13.965 1.00 94.75 464 PRO A N 1
ATOM 3689 C CA . PRO A 1 464 ? -19.231 -1.350 13.872 1.00 94.75 464 PRO A CA 1
ATOM 3690 C C . PRO A 1 464 ? -19.286 -0.044 13.069 1.00 94.75 464 PRO A C 1
ATOM 3692 O O . PRO A 1 464 ? -20.325 0.289 12.513 1.00 94.75 464 PRO A O 1
ATOM 3695 N N . PHE A 1 465 ? -18.168 0.678 12.969 1.00 96.88 465 PHE A N 1
ATOM 3696 C CA . PHE A 1 465 ? -18.129 1.997 12.340 1.00 96.88 465 PHE A CA 1
ATOM 3697 C C . PHE A 1 465 ? -18.018 1.940 10.820 1.00 96.88 465 PHE A C 1
ATOM 3699 O O . PHE A 1 465 ? -17.172 1.231 10.252 1.00 96.88 465 PHE A O 1
ATOM 3706 N N . ARG A 1 466 ? -18.825 2.773 10.161 1.00 96.44 466 ARG A N 1
ATOM 3707 C CA . ARG A 1 466 ? -18.808 2.996 8.717 1.00 96.44 466 ARG A CA 1
ATOM 3708 C C . ARG A 1 466 ? -17.454 3.498 8.232 1.00 96.44 466 ARG A C 1
ATOM 3710 O O . ARG A 1 466 ? -17.003 3.060 7.169 1.00 96.44 466 ARG A O 1
ATOM 3717 N N . LEU A 1 467 ? -16.768 4.318 9.037 1.00 96.44 467 LEU A N 1
ATOM 3718 C CA . LEU A 1 467 ? -15.416 4.813 8.755 1.00 96.44 467 LEU A CA 1
ATOM 3719 C C . LEU A 1 467 ? -14.494 3.699 8.249 1.00 96.44 467 LEU A C 1
ATOM 3721 O O . LEU A 1 467 ? -13.817 3.850 7.230 1.00 96.44 467 LEU A O 1
ATOM 3725 N N . PHE A 1 468 ? -14.500 2.554 8.934 1.00 95.81 468 PHE A N 1
ATOM 3726 C CA . PHE A 1 468 ? -13.585 1.460 8.643 1.00 95.81 468 PHE A CA 1
ATOM 3727 C C . PHE A 1 468 ? -14.005 0.633 7.439 1.00 95.81 468 PHE A C 1
ATOM 3729 O O . PHE A 1 468 ? -13.144 0.030 6.805 1.00 95.81 468 PHE A O 1
ATOM 3736 N N . LYS A 1 469 ? -15.288 0.615 7.062 1.00 91.75 469 LYS A N 1
ATOM 3737 C CA . LYS A 1 469 ? -15.769 -0.194 5.932 1.00 91.75 469 LYS A CA 1
ATOM 3738 C C . LYS A 1 469 ? -15.146 0.257 4.615 1.00 91.75 469 LYS A C 1
ATOM 3740 O O . LYS A 1 469 ? -14.649 -0.587 3.865 1.00 91.75 469 LYS A O 1
ATOM 3745 N N . LYS A 1 470 ? -15.101 1.570 4.372 1.00 90.06 470 LYS A N 1
ATOM 3746 C CA . LYS A 1 470 ? -14.673 2.135 3.084 1.00 90.06 470 LYS A CA 1
ATOM 3747 C C . LYS A 1 470 ? -13.433 3.021 3.160 1.00 90.06 470 LYS A C 1
ATOM 3749 O O . LYS A 1 470 ? -12.489 2.792 2.411 1.00 90.06 470 LYS A O 1
ATOM 3754 N N . VAL A 1 471 ? -13.436 4.018 4.042 1.00 94.06 471 VAL A N 1
ATOM 3755 C CA . VAL A 1 471 ? -12.381 5.049 4.105 1.00 94.06 471 VAL A CA 1
ATOM 3756 C C . VAL A 1 471 ? -11.131 4.526 4.821 1.00 94.06 471 VAL A C 1
ATOM 3758 O O . VAL A 1 471 ? -10.001 4.831 4.424 1.00 94.06 471 VAL A O 1
ATOM 3761 N N . GLY A 1 472 ? -11.348 3.709 5.852 1.00 93.81 472 GLY A N 1
ATOM 3762 C CA . GLY A 1 472 ? -10.314 3.173 6.722 1.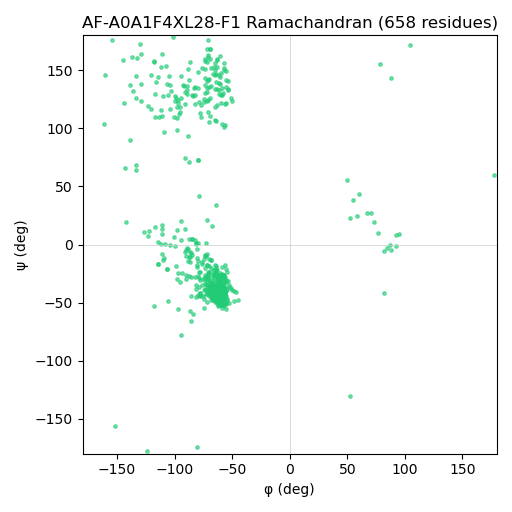00 93.81 472 GLY A CA 1
ATOM 3763 C C . GLY A 1 472 ? -9.824 4.181 7.760 1.00 93.81 472 GLY A C 1
ATOM 3764 O O . GLY A 1 472 ? -9.919 5.399 7.581 1.00 93.81 472 GLY A O 1
ATOM 3765 N N . GLY A 1 473 ? -9.294 3.646 8.854 1.00 89.75 473 GLY A N 1
ATOM 3766 C CA . GLY A 1 473 ? -8.607 4.392 9.895 1.00 89.75 473 GLY A CA 1
ATOM 3767 C C . GLY A 1 473 ? -7.269 4.949 9.416 1.00 89.75 473 GLY A C 1
ATOM 3768 O O . GLY A 1 473 ? -6.760 4.603 8.342 1.00 89.75 473 GLY A O 1
ATOM 3769 N N . GLY A 1 474 ? -6.695 5.839 10.222 1.00 83.56 474 GLY A N 1
ATOM 3770 C CA . GLY A 1 474 ? -5.386 6.403 9.916 1.00 83.56 474 GLY A CA 1
ATOM 3771 C C . GLY A 1 474 ? -4.291 5.350 9.992 1.00 83.56 474 GLY A C 1
ATOM 3772 O O . GLY A 1 474 ? -4.383 4.417 10.781 1.00 83.56 474 GLY A O 1
ATOM 3773 N N . ARG A 1 475 ? -3.255 5.448 9.152 1.00 83.06 475 ARG A N 1
ATOM 3774 C CA . ARG A 1 475 ? -2.090 4.526 9.161 1.00 83.06 475 ARG A CA 1
ATOM 3775 C C . ARG A 1 475 ? -2.414 3.028 9.106 1.00 83.06 475 ARG A C 1
ATOM 3777 O O . ARG A 1 475 ? -1.572 2.195 9.433 1.00 83.06 475 ARG A O 1
ATOM 3784 N N . GLN A 1 476 ? -3.594 2.676 8.606 1.00 87.75 476 GLN A N 1
ATOM 3785 C CA . GLN A 1 476 ? -4.042 1.292 8.443 1.00 87.75 476 GLN A CA 1
ATOM 3786 C C . GLN A 1 476 ? -3.093 0.428 7.595 1.00 87.75 476 GLN A C 1
ATOM 3788 O O . GLN A 1 476 ? -3.169 -0.789 7.663 1.00 87.75 476 GLN A O 1
ATOM 3793 N N . SER A 1 477 ? -2.184 1.021 6.807 1.00 86.81 477 SER A N 1
ATOM 3794 C CA . SER A 1 477 ? -1.200 0.278 6.009 1.00 86.81 477 SER A CA 1
ATOM 3795 C C . SER A 1 477 ? -0.244 -0.567 6.850 1.00 86.81 477 SER A C 1
ATOM 3797 O O . SER A 1 477 ? 0.271 -1.558 6.346 1.00 86.81 477 SER A O 1
ATOM 3799 N N . VAL A 1 478 ? 0.001 -0.198 8.114 1.00 88.88 478 VAL A N 1
ATOM 3800 C CA . VAL A 1 478 ? 0.792 -1.041 9.025 1.00 88.88 478 VAL A CA 1
ATOM 3801 C C . VAL A 1 478 ? 0.010 -2.310 9.378 1.00 88.88 478 VAL A C 1
ATOM 3803 O O . VAL A 1 478 ? 0.571 -3.390 9.393 1.00 88.88 478 VAL A O 1
ATOM 3806 N N . PHE A 1 479 ? -1.303 -2.223 9.575 1.00 90.75 479 PHE A N 1
ATOM 3807 C CA . PHE A 1 479 ? -2.134 -3.388 9.899 1.00 90.75 479 PHE A CA 1
ATOM 3808 C C . PHE A 1 479 ? -2.543 -4.196 8.669 1.00 90.75 479 PHE A C 1
ATOM 3810 O O . PHE A 1 479 ? -2.728 -5.402 8.771 1.00 90.75 479 PHE A O 1
ATOM 3817 N N . ALA A 1 480 ? -2.648 -3.550 7.505 1.00 90.00 480 ALA A N 1
ATOM 3818 C CA . ALA A 1 480 ? -3.107 -4.166 6.263 1.00 90.00 480 ALA A CA 1
ATOM 3819 C C . ALA A 1 480 ? -2.290 -5.401 5.853 1.00 90.00 480 ALA A C 1
ATOM 3821 O O . ALA A 1 480 ? -2.838 -6.295 5.231 1.00 90.00 480 ALA A O 1
ATOM 3822 N N . GLU A 1 481 ? -1.016 -5.469 6.238 1.00 92.56 481 GLU A N 1
ATOM 3823 C CA . GLU A 1 481 ? -0.120 -6.589 5.924 1.00 92.56 481 GLU A CA 1
ATOM 3824 C C . GLU A 1 481 ? 0.324 -7.361 7.174 1.00 92.56 481 GLU A C 1
ATOM 3826 O O . GLU A 1 481 ? 0.809 -8.478 7.046 1.00 92.56 481 GLU A O 1
ATOM 3831 N N . ALA A 1 482 ? 0.170 -6.800 8.383 1.00 92.69 482 ALA A N 1
ATOM 3832 C CA . ALA A 1 482 ? 0.754 -7.362 9.606 1.00 92.69 482 ALA A CA 1
ATOM 3833 C C . ALA A 1 482 ? 0.346 -8.826 9.840 1.00 92.69 482 ALA A C 1
ATOM 3835 O O . ALA A 1 482 ? 1.209 -9.683 10.003 1.00 92.69 482 ALA A O 1
ATOM 3836 N N . GLY A 1 483 ? -0.956 -9.133 9.788 1.00 94.69 483 GLY A N 1
ATOM 3837 C CA . GLY A 1 483 ? -1.453 -10.502 9.966 1.00 94.69 483 GLY A CA 1
ATOM 3838 C C . GLY A 1 483 ? -0.975 -11.468 8.876 1.00 94.69 483 GLY A C 1
ATOM 3839 O O . GLY A 1 483 ? -0.585 -12.592 9.178 1.00 94.69 483 GLY A O 1
ATOM 3840 N N . ALA A 1 484 ? -0.944 -11.022 7.618 1.00 95.69 484 ALA A N 1
ATOM 3841 C CA . ALA A 1 484 ? -0.493 -11.829 6.484 1.00 95.69 484 ALA A CA 1
ATOM 3842 C C . ALA A 1 484 ? 1.014 -12.132 6.542 1.00 95.69 484 ALA A C 1
ATOM 3844 O O . ALA A 1 484 ? 1.435 -13.281 6.401 1.00 95.69 484 ALA A O 1
ATOM 3845 N N . VAL A 1 485 ? 1.823 -11.118 6.845 1.00 93.69 485 VAL A N 1
ATOM 3846 C CA . VAL A 1 485 ? 3.274 -11.233 7.024 1.00 93.69 485 VAL A CA 1
ATOM 3847 C C . VAL A 1 485 ? 3.630 -12.086 8.240 1.00 93.69 485 VAL A C 1
ATOM 3849 O O . VAL A 1 485 ? 4.559 -12.897 8.172 1.00 93.69 485 VAL A O 1
ATOM 3852 N N . TYR A 1 486 ? 2.901 -11.933 9.347 1.00 94.81 486 TYR A N 1
ATOM 3853 C CA . TYR A 1 486 ? 3.080 -12.761 10.537 1.00 94.81 486 TYR A CA 1
ATOM 3854 C C . TYR A 1 486 ? 2.854 -14.240 10.215 1.00 94.81 486 TYR A C 1
ATOM 3856 O O . TYR A 1 486 ? 3.700 -15.082 10.519 1.00 94.81 486 TYR A O 1
ATOM 3864 N N . ASN A 1 487 ? 1.753 -14.534 9.526 1.00 95.38 487 ASN A N 1
ATOM 3865 C CA . ASN A 1 487 ? 1.408 -15.871 9.067 1.00 95.38 487 ASN A CA 1
ATOM 3866 C C . ASN A 1 487 ? 2.455 -16.492 8.166 1.00 95.38 487 ASN A C 1
ATOM 3868 O O . ASN A 1 487 ? 2.889 -17.618 8.405 1.00 95.38 487 ASN A O 1
ATOM 3872 N N . GLU A 1 488 ? 2.868 -15.753 7.141 1.00 95.62 488 GLU A N 1
ATOM 3873 C CA . GLU A 1 488 ? 3.932 -16.166 6.236 1.00 95.62 488 GLU A CA 1
ATOM 3874 C C . GLU A 1 488 ? 5.202 -16.504 7.026 1.00 95.62 488 GLU A C 1
ATOM 3876 O O . GLU A 1 488 ? 5.775 -17.579 6.857 1.00 95.62 488 GLU A O 1
ATOM 3881 N N . SER A 1 489 ? 5.607 -15.620 7.943 1.00 93.50 489 SER A N 1
ATOM 3882 C CA . SER A 1 489 ? 6.808 -15.799 8.764 1.00 93.50 489 SER A CA 1
ATOM 3883 C C . SER A 1 489 ? 6.721 -17.044 9.643 1.00 93.50 489 SER A C 1
ATOM 3885 O O . SER A 1 489 ? 7.674 -17.823 9.696 1.00 93.50 489 SER A O 1
ATOM 3887 N N . LEU A 1 490 ? 5.581 -17.253 10.307 1.00 95.06 490 LEU A N 1
ATOM 3888 C CA . LEU A 1 490 ? 5.356 -18.410 11.167 1.00 95.06 490 LEU A CA 1
ATOM 3889 C C . LEU A 1 490 ? 5.363 -19.709 10.356 1.00 95.06 490 LEU A C 1
ATOM 3891 O O . LEU A 1 490 ? 6.050 -20.662 10.719 1.00 95.06 490 LEU A O 1
ATOM 3895 N N . PHE A 1 491 ? 4.658 -19.725 9.224 1.00 96.81 491 PHE A N 1
ATOM 3896 C CA . PHE A 1 491 ? 4.597 -20.885 8.345 1.00 96.81 491 PHE A CA 1
ATOM 3897 C C . PHE A 1 491 ? 5.981 -21.260 7.808 1.00 96.81 491 PHE A C 1
ATOM 3899 O O . PHE A 1 491 ? 6.357 -22.430 7.871 1.00 96.81 491 PHE A O 1
ATOM 3906 N N . ILE A 1 492 ? 6.753 -20.284 7.319 1.00 95.38 492 ILE A N 1
ATOM 3907 C CA . ILE A 1 492 ? 8.103 -20.526 6.796 1.00 95.38 492 ILE A CA 1
ATOM 3908 C C . ILE A 1 492 ? 9.008 -21.093 7.891 1.00 95.38 492 ILE A C 1
ATOM 3910 O O . ILE A 1 492 ? 9.667 -22.112 7.680 1.00 95.38 492 ILE A O 1
ATOM 3914 N N . LYS A 1 493 ? 9.006 -20.477 9.075 1.00 94.12 493 LYS A N 1
ATOM 3915 C CA . LYS A 1 493 ? 9.844 -20.907 10.197 1.00 94.12 493 LYS A CA 1
ATOM 3916 C C . LYS A 1 493 ? 9.536 -22.336 10.627 1.00 94.12 493 LYS A C 1
ATOM 3918 O O . LYS A 1 493 ? 10.446 -23.141 10.820 1.00 94.12 493 LYS A O 1
ATOM 3923 N N . GLU A 1 494 ? 8.260 -22.662 10.783 1.00 96.00 494 GLU A N 1
ATOM 3924 C CA . GLU A 1 494 ? 7.852 -23.976 11.267 1.00 96.00 494 GLU A CA 1
ATOM 3925 C C . GLU A 1 494 ? 8.102 -25.084 10.238 1.00 96.00 494 GLU A C 1
ATOM 3927 O O . GLU A 1 494 ? 8.623 -26.143 10.606 1.00 96.00 494 GLU A O 1
ATOM 3932 N N . ASN A 1 495 ? 7.788 -24.832 8.963 1.00 96.00 495 ASN A N 1
ATOM 3933 C CA . ASN A 1 495 ? 7.763 -25.867 7.925 1.00 96.00 495 ASN A CA 1
ATOM 3934 C C . ASN A 1 495 ? 9.062 -25.960 7.117 1.00 96.00 495 ASN A C 1
ATOM 3936 O O . ASN A 1 495 ? 9.441 -27.058 6.722 1.00 96.00 495 ASN A O 1
ATOM 3940 N N . PHE A 1 496 ? 9.768 -24.845 6.912 1.00 94.69 496 PHE A N 1
ATOM 3941 C CA . PHE A 1 496 ? 11.028 -24.802 6.157 1.00 94.69 496 PHE A CA 1
ATOM 3942 C C . PHE A 1 496 ? 12.255 -24.506 7.032 1.00 94.69 496 PHE A C 1
ATOM 3944 O O . PHE A 1 496 ? 13.384 -24.610 6.564 1.00 94.69 496 PHE A O 1
ATOM 3951 N N . GLY A 1 497 ? 12.060 -24.161 8.309 1.00 92.75 497 GLY A N 1
ATOM 3952 C CA . GLY A 1 497 ? 13.136 -24.070 9.302 1.00 92.75 497 GLY A CA 1
ATOM 3953 C C . GLY A 1 497 ? 13.901 -22.746 9.337 1.00 92.75 497 GLY A C 1
ATOM 3954 O O . GLY A 1 497 ? 14.758 -22.580 10.204 1.00 92.75 497 GLY A O 1
ATOM 3955 N N . TYR A 1 498 ? 13.601 -21.796 8.450 1.00 90.94 498 TYR A N 1
ATOM 3956 C CA . TYR A 1 498 ? 14.298 -20.507 8.376 1.00 90.94 498 TYR A CA 1
ATOM 3957 C C . TYR A 1 498 ? 13.363 -19.322 8.654 1.00 90.94 498 TYR A C 1
ATOM 3959 O O . TYR A 1 498 ? 12.149 -19.422 8.521 1.00 90.94 498 TYR A O 1
ATOM 3967 N N . ASP A 1 499 ? 13.916 -18.177 9.054 1.00 87.88 499 ASP A N 1
ATOM 3968 C CA . ASP A 1 499 ? 13.123 -16.973 9.319 1.00 87.88 499 ASP A CA 1
ATOM 3969 C C . ASP A 1 499 ? 12.922 -16.140 8.039 1.00 87.88 499 ASP A C 1
ATOM 3971 O O . ASP A 1 499 ? 13.848 -15.951 7.243 1.00 87.88 499 ASP A O 1
ATOM 3975 N N . ARG A 1 500 ? 11.724 -15.566 7.863 1.00 87.44 500 ARG A N 1
ATOM 3976 C CA . ARG A 1 500 ? 11.500 -14.505 6.869 1.00 87.44 500 ARG A CA 1
ATOM 3977 C C . ARG A 1 500 ? 12.317 -13.273 7.263 1.00 87.44 500 ARG A C 1
ATOM 3979 O O . ARG A 1 500 ? 12.288 -12.845 8.415 1.00 87.44 500 ARG A O 1
ATOM 3986 N N . ILE A 1 501 ? 13.014 -12.668 6.301 1.00 83.50 501 ILE A N 1
ATOM 3987 C CA . ILE A 1 501 ? 13.805 -11.453 6.535 1.00 83.50 501 ILE A CA 1
ATOM 3988 C C . ILE A 1 501 ? 12.966 -10.216 6.169 1.00 83.50 501 ILE A C 1
ATOM 3990 O O . ILE A 1 501 ? 12.619 -10.055 4.995 1.00 83.50 501 ILE A O 1
ATOM 3994 N N . PRO A 1 502 ? 12.678 -9.313 7.124 1.00 82.38 502 PRO A N 1
ATOM 3995 C CA . PRO A 1 502 ? 12.040 -8.027 6.850 1.00 82.38 502 PRO A CA 1
ATOM 3996 C C . PRO A 1 502 ? 12.799 -7.149 5.846 1.00 82.38 502 PRO A C 1
ATOM 3998 O O . PRO A 1 502 ? 14.031 -7.167 5.757 1.00 82.38 502 PRO A O 1
ATOM 4001 N N . GLY A 1 503 ? 12.068 -6.291 5.133 1.00 80.81 503 GLY A N 1
ATOM 4002 C CA . GLY A 1 503 ? 12.624 -5.363 4.144 1.00 80.81 503 GLY A CA 1
ATOM 4003 C C . GLY A 1 503 ? 13.254 -4.098 4.744 1.00 80.81 503 GLY A C 1
ATOM 4004 O O . GLY A 1 503 ? 12.705 -3.013 4.578 1.00 80.81 503 GLY A O 1
ATOM 4005 N N . GLY A 1 504 ? 14.426 -4.198 5.382 1.00 86.56 504 GLY A N 1
ATOM 4006 C CA . GLY A 1 504 ? 15.111 -3.049 6.012 1.00 86.56 504 GLY A CA 1
ATOM 4007 C C . GLY A 1 504 ? 15.734 -2.018 5.050 1.00 86.56 504 GLY A C 1
ATOM 4008 O O . GLY A 1 504 ? 15.989 -0.883 5.443 1.00 86.56 504 GLY A O 1
ATOM 4009 N N . ALA A 1 505 ? 15.945 -2.367 3.777 1.00 92.38 505 ALA A N 1
ATOM 4010 C CA . ALA A 1 505 ? 16.692 -1.539 2.816 1.00 92.38 505 ALA A CA 1
ATOM 4011 C C . ALA A 1 505 ? 16.047 -0.174 2.498 1.00 92.38 505 ALA A C 1
ATOM 4013 O O . ALA A 1 505 ? 16.741 0.777 2.134 1.00 92.38 505 ALA A O 1
ATOM 4014 N N . TYR A 1 506 ? 14.728 -0.047 2.677 1.00 93.38 506 TYR A N 1
ATOM 4015 C CA . TYR A 1 506 ? 14.033 1.235 2.544 1.00 93.38 506 TYR A CA 1
ATOM 4016 C C . TYR A 1 506 ? 14.532 2.274 3.548 1.00 93.38 506 TYR A C 1
ATOM 4018 O O . TYR A 1 506 ? 14.646 3.445 3.196 1.00 93.38 506 TYR A O 1
ATOM 4026 N N . VAL A 1 507 ? 14.865 1.850 4.771 1.00 94.44 507 VAL A N 1
ATOM 4027 C CA . VAL A 1 507 ? 15.368 2.745 5.818 1.00 94.44 507 VAL A CA 1
ATOM 4028 C C . VAL A 1 507 ? 16.696 3.362 5.389 1.00 94.44 507 VAL A C 1
ATOM 4030 O O . VAL A 1 507 ? 16.837 4.578 5.457 1.00 94.44 507 VAL A O 1
ATOM 4033 N N . SER A 1 508 ? 17.618 2.567 4.837 1.00 94.25 508 SER A N 1
ATOM 4034 C CA . SER A 1 508 ? 18.906 3.070 4.341 1.00 94.25 508 SER A CA 1
ATOM 4035 C C . SER A 1 508 ? 18.741 4.114 3.232 1.00 94.25 508 SER A C 1
ATOM 4037 O O . SER A 1 508 ? 19.400 5.150 3.257 1.00 94.25 508 SER A O 1
ATOM 4039 N N . ALA A 1 509 ? 17.816 3.892 2.294 1.00 94.56 509 ALA A N 1
ATOM 4040 C CA . ALA A 1 509 ? 17.512 4.865 1.245 1.00 94.56 509 ALA A CA 1
ATOM 4041 C C . ALA A 1 509 ? 16.864 6.151 1.793 1.00 94.56 509 ALA A C 1
ATOM 4043 O O . ALA A 1 509 ? 17.193 7.251 1.350 1.00 94.56 509 ALA A O 1
ATOM 4044 N N . MET A 1 510 ? 15.971 6.040 2.783 1.00 93.75 510 MET A N 1
ATOM 4045 C CA . MET A 1 510 ? 15.374 7.203 3.450 1.00 93.75 510 MET A CA 1
ATOM 4046 C C . MET A 1 510 ? 16.408 8.011 4.239 1.00 93.75 510 MET A C 1
ATOM 4048 O O . MET A 1 510 ? 16.368 9.239 4.214 1.00 93.75 510 MET A O 1
ATOM 4052 N N . GLU A 1 511 ? 17.334 7.346 4.931 1.00 93.44 511 GLU A N 1
ATOM 4053 C CA . GLU A 1 511 ? 18.425 8.013 5.642 1.00 93.44 511 GLU A CA 1
ATOM 4054 C C . GLU A 1 511 ? 19.351 8.755 4.686 1.00 93.44 511 GLU A C 1
ATOM 4056 O O . GLU A 1 511 ? 19.710 9.899 4.957 1.00 93.44 511 GLU A O 1
ATOM 4061 N N . GLU A 1 512 ? 19.681 8.145 3.548 1.00 93.62 512 GLU A N 1
ATOM 4062 C CA . GLU A 1 512 ? 20.472 8.805 2.515 1.00 93.62 512 GLU A CA 1
ATOM 4063 C C . GLU A 1 512 ? 19.765 10.055 1.982 1.00 93.62 512 GLU A C 1
ATOM 4065 O O . GLU A 1 512 ? 20.377 11.117 1.859 1.00 93.62 512 GLU A O 1
ATOM 4070 N N . ARG A 1 513 ? 18.442 9.986 1.782 1.00 90.50 513 ARG A N 1
ATOM 4071 C CA . ARG A 1 513 ? 17.656 11.169 1.418 1.00 90.50 513 ARG A CA 1
ATOM 4072 C C . ARG A 1 513 ? 17.702 12.257 2.491 1.00 90.50 513 ARG A C 1
ATOM 4074 O O . ARG A 1 513 ? 17.878 13.428 2.168 1.00 90.50 513 ARG A O 1
ATOM 4081 N N . LEU A 1 514 ? 17.551 11.894 3.764 1.00 89.44 514 LEU A N 1
ATOM 4082 C CA . LEU A 1 514 ? 17.612 12.845 4.881 1.00 89.44 514 LEU A CA 1
ATOM 4083 C C . LEU A 1 514 ? 18.997 13.505 5.015 1.00 89.44 514 LEU A C 1
ATOM 4085 O O . LEU A 1 514 ? 19.081 14.632 5.495 1.00 89.44 514 LEU A O 1
ATOM 4089 N N . ARG A 1 515 ? 20.069 12.861 4.532 1.00 91.00 515 ARG A N 1
ATOM 4090 C CA . ARG A 1 515 ? 21.417 13.454 4.419 1.00 91.00 515 ARG A CA 1
ATOM 4091 C C . ARG A 1 515 ? 21.593 14.366 3.195 1.00 91.00 515 ARG A C 1
ATOM 4093 O O . ARG A 1 515 ? 22.675 14.907 2.997 1.00 91.00 515 ARG A O 1
ATOM 4100 N N . GLY A 1 516 ? 20.544 14.562 2.394 1.00 88.06 516 GLY A N 1
ATOM 4101 C CA . GLY A 1 516 ? 20.568 15.379 1.179 1.00 88.06 516 GLY A CA 1
ATOM 4102 C C . GLY A 1 516 ? 20.894 14.600 -0.097 1.00 88.06 516 GLY A C 1
ATOM 4103 O O . GLY A 1 516 ? 21.050 15.220 -1.146 1.00 88.06 516 GLY A O 1
ATOM 4104 N N . GLY A 1 517 ? 20.965 13.266 -0.043 1.00 89.56 517 GLY A N 1
ATOM 4105 C CA . GLY A 1 517 ? 21.178 12.430 -1.222 1.00 89.56 517 GLY A CA 1
ATOM 4106 C C . GLY A 1 517 ? 20.067 12.592 -2.267 1.00 89.56 517 GLY A C 1
ATOM 4107 O O . GLY A 1 517 ? 18.882 12.767 -1.943 1.00 89.56 517 GLY A O 1
ATOM 4108 N N . ASN A 1 518 ? 20.436 12.527 -3.546 1.00 87.94 518 ASN A N 1
ATOM 4109 C CA . ASN A 1 518 ? 19.479 12.523 -4.651 1.00 87.94 518 ASN A CA 1
ATOM 4110 C C . ASN A 1 518 ? 18.886 11.117 -4.870 1.00 87.94 518 ASN A C 1
ATOM 4112 O O . ASN A 1 518 ? 19.115 10.181 -4.097 1.00 87.94 518 ASN A O 1
ATOM 4116 N N . TYR A 1 519 ? 18.090 10.957 -5.928 1.00 89.81 519 TYR A N 1
ATOM 4117 C CA . TYR A 1 519 ? 17.479 9.672 -6.266 1.00 89.81 519 TYR A CA 1
ATOM 4118 C C . TYR A 1 519 ? 18.509 8.551 -6.471 1.00 89.81 519 TYR A C 1
ATOM 4120 O O . TYR A 1 519 ? 18.310 7.454 -5.952 1.00 89.81 519 TYR A O 1
ATOM 4128 N N . LEU A 1 520 ? 19.629 8.809 -7.152 1.00 91.56 520 LEU A N 1
ATOM 4129 C CA . LEU A 1 520 ? 20.652 7.788 -7.393 1.00 91.56 520 LEU A CA 1
ATOM 4130 C C . LEU A 1 520 ? 21.429 7.426 -6.128 1.00 91.56 520 LEU A C 1
ATOM 4132 O O . LEU A 1 520 ? 21.729 6.249 -5.929 1.00 91.56 520 LEU A O 1
ATOM 4136 N N . ASN A 1 521 ? 21.677 8.390 -5.233 1.00 92.44 521 ASN A N 1
ATOM 4137 C CA . ASN A 1 521 ? 22.196 8.086 -3.897 1.00 92.44 521 ASN A CA 1
ATOM 4138 C C . ASN A 1 521 ? 21.251 7.132 -3.150 1.00 92.44 521 ASN A C 1
ATOM 4140 O O . ASN A 1 521 ? 21.699 6.144 -2.574 1.00 92.44 521 ASN A O 1
ATOM 4144 N N . CYS A 1 522 ? 19.936 7.366 -3.223 1.00 93.62 522 CYS A N 1
ATOM 4145 C CA . CYS A 1 522 ? 18.940 6.492 -2.599 1.00 93.62 522 CYS A CA 1
ATOM 4146 C C . CYS A 1 522 ? 18.905 5.089 -3.234 1.00 93.62 522 CYS A C 1
ATOM 4148 O O . CYS A 1 522 ? 18.784 4.101 -2.509 1.00 93.62 522 CYS A O 1
ATOM 4150 N N . VAL A 1 523 ? 19.034 4.985 -4.566 1.00 94.56 523 VAL A N 1
ATOM 4151 C CA . VAL A 1 523 ? 19.164 3.697 -5.280 1.00 94.56 523 VAL A CA 1
ATOM 4152 C C . VAL A 1 523 ? 20.390 2.939 -4.777 1.00 94.56 523 VAL A C 1
ATOM 4154 O O . VAL A 1 523 ? 20.276 1.772 -4.405 1.00 94.56 523 VAL A O 1
ATOM 4157 N N . LYS A 1 524 ? 21.544 3.611 -4.708 1.00 95.88 524 LYS A N 1
ATOM 4158 C CA . LYS A 1 524 ? 22.791 3.033 -4.200 1.00 95.88 524 LYS A CA 1
ATOM 4159 C C . LYS A 1 524 ? 22.643 2.559 -2.755 1.00 95.88 524 LYS A C 1
ATOM 4161 O O . LYS A 1 524 ? 22.938 1.403 -2.473 1.00 95.88 524 LYS A O 1
ATOM 4166 N N . ALA A 1 525 ? 22.103 3.394 -1.870 1.00 95.88 525 ALA A N 1
ATOM 4167 C CA . ALA A 1 525 ? 21.898 3.042 -0.467 1.00 95.88 525 ALA A CA 1
ATOM 4168 C C . ALA A 1 525 ? 20.951 1.840 -0.287 1.00 95.88 525 ALA A C 1
ATOM 4170 O O . ALA A 1 525 ? 21.214 0.969 0.542 1.00 95.88 525 ALA A O 1
ATOM 4171 N N . PHE A 1 526 ? 19.874 1.752 -1.079 1.00 95.94 526 PHE A N 1
ATOM 4172 C CA . PHE A 1 526 ? 18.984 0.585 -1.075 1.00 95.94 526 PHE A CA 1
ATOM 4173 C C . PHE A 1 526 ? 19.712 -0.681 -1.547 1.00 95.94 526 PHE A C 1
ATOM 4175 O O . PHE A 1 526 ? 19.612 -1.732 -0.913 1.00 95.94 526 PHE A O 1
ATOM 4182 N N . TYR A 1 527 ? 20.436 -0.578 -2.664 1.00 96.25 527 TYR A N 1
ATOM 4183 C CA . TYR A 1 527 ? 21.189 -1.677 -3.260 1.00 96.25 527 TYR A CA 1
ATOM 4184 C C . TYR A 1 527 ? 22.240 -2.221 -2.282 1.00 96.25 527 TYR A C 1
ATOM 4186 O O . TYR A 1 527 ? 22.256 -3.412 -1.974 1.00 96.25 527 TYR A O 1
ATOM 4194 N N . GLU A 1 528 ? 23.066 -1.343 -1.714 1.00 95.00 528 GLU A N 1
ATOM 4195 C CA . GLU A 1 528 ? 24.135 -1.707 -0.779 1.00 95.00 528 GLU A CA 1
ATOM 4196 C C . GLU A 1 528 ? 23.600 -2.274 0.542 1.00 95.00 528 GLU A C 1
ATOM 4198 O O . GLU A 1 528 ? 24.265 -3.088 1.178 1.00 95.00 528 GLU A O 1
ATOM 4203 N N . ALA A 1 529 ? 22.382 -1.907 0.950 1.00 92.62 529 ALA A N 1
ATOM 4204 C CA . ALA A 1 529 ? 21.725 -2.502 2.114 1.00 92.62 529 ALA A CA 1
ATOM 4205 C C . ALA A 1 529 ? 21.251 -3.950 1.883 1.00 92.62 529 ALA A C 1
ATOM 4207 O O . ALA A 1 529 ? 20.983 -4.665 2.850 1.00 92.62 529 ALA A O 1
ATOM 4208 N N . LYS A 1 530 ? 21.132 -4.393 0.624 1.00 91.75 530 LYS A N 1
ATOM 4209 C CA . LYS A 1 530 ? 20.769 -5.772 0.252 1.00 91.75 530 LYS A CA 1
ATOM 4210 C C . LYS A 1 530 ? 21.939 -6.592 -0.286 1.00 91.75 530 LYS A C 1
ATOM 4212 O O . LYS A 1 530 ? 21.880 -7.817 -0.226 1.00 91.75 530 LYS A O 1
ATOM 4217 N N . LEU A 1 531 ? 22.996 -5.939 -0.771 1.00 92.06 531 LEU A N 1
ATOM 4218 C CA . LEU A 1 531 ? 24.196 -6.582 -1.305 1.00 92.06 531 LEU A CA 1
ATOM 4219 C C . LEU A 1 531 ? 24.797 -7.659 -0.374 1.00 92.06 531 LEU A C 1
ATOM 4221 O O . LEU A 1 531 ? 25.161 -8.711 -0.902 1.00 92.06 531 LEU A O 1
ATOM 4225 N N . PRO A 1 532 ? 24.837 -7.495 0.971 1.00 89.56 532 PRO A N 1
ATOM 4226 C CA . PRO A 1 532 ? 25.356 -8.527 1.865 1.00 89.56 532 PRO A CA 1
ATOM 4227 C C . PRO A 1 532 ? 24.714 -9.903 1.669 1.00 89.56 532 PRO A C 1
ATOM 4229 O O . PRO A 1 532 ? 25.402 -10.909 1.780 1.00 89.56 532 PRO A O 1
ATOM 4232 N N . ALA A 1 533 ? 23.423 -9.984 1.338 1.00 86.06 533 ALA A N 1
ATOM 4233 C CA . ALA A 1 533 ? 22.772 -11.268 1.078 1.00 86.06 533 ALA A CA 1
ATOM 4234 C C . ALA A 1 533 ? 23.438 -12.029 -0.086 1.00 86.06 533 ALA A C 1
ATOM 4236 O O . ALA A 1 533 ? 23.627 -13.238 -0.011 1.00 86.06 533 ALA A O 1
ATOM 4237 N N . ILE A 1 534 ? 23.845 -11.317 -1.139 1.00 88.81 534 ILE A N 1
ATOM 4238 C CA . ILE A 1 534 ? 24.495 -11.905 -2.315 1.00 88.81 534 ILE A CA 1
ATOM 4239 C C . ILE A 1 534 ? 25.961 -12.229 -2.001 1.00 88.81 534 ILE A C 1
ATOM 4241 O O . ILE A 1 534 ? 26.423 -13.326 -2.305 1.00 88.81 534 ILE A O 1
ATOM 4245 N N . THR A 1 535 ? 26.689 -11.320 -1.349 1.00 89.44 535 THR A N 1
ATOM 4246 C CA . THR A 1 535 ? 28.127 -11.511 -1.078 1.00 89.44 535 THR A CA 1
ATOM 4247 C C . THR A 1 535 ? 28.419 -12.595 -0.046 1.00 89.44 535 THR A C 1
ATOM 4249 O O . THR A 1 535 ? 29.490 -13.190 -0.083 1.00 89.44 535 THR A O 1
ATOM 4252 N N . HIS A 1 536 ? 27.471 -12.909 0.841 1.00 85.88 536 HIS A N 1
ATOM 4253 C CA . HIS A 1 536 ? 27.581 -14.078 1.718 1.00 85.88 536 HIS A CA 1
ATOM 4254 C C . HIS A 1 536 ? 27.222 -15.391 1.008 1.00 85.88 536 HIS A C 1
ATOM 4256 O O . HIS A 1 536 ? 27.740 -16.439 1.383 1.00 85.88 536 HIS A O 1
ATOM 4262 N N . LYS A 1 537 ? 26.344 -15.347 -0.004 1.00 84.94 537 LYS A N 1
ATOM 4263 C CA . LYS A 1 537 ? 25.930 -16.524 -0.782 1.00 84.94 537 LYS A CA 1
ATOM 4264 C C . LYS A 1 537 ? 26.997 -16.973 -1.782 1.00 84.94 537 LYS A C 1
ATOM 4266 O O . LYS A 1 537 ? 27.132 -18.166 -2.036 1.00 84.94 537 LYS A O 1
ATOM 4271 N N . TYR A 1 538 ? 27.738 -16.029 -2.358 1.00 87.44 538 TYR A N 1
ATOM 4272 C CA . TYR A 1 538 ? 28.709 -16.289 -3.418 1.00 87.44 538 TYR A CA 1
ATOM 4273 C C . TYR A 1 538 ? 30.111 -15.846 -3.001 1.00 87.44 538 TYR A C 1
ATOM 4275 O O . TYR A 1 538 ? 30.364 -14.656 -2.839 1.00 87.44 538 TYR A O 1
ATOM 4283 N N . THR A 1 539 ? 31.045 -16.796 -2.902 1.00 87.56 539 THR A N 1
ATOM 4284 C CA . THR A 1 539 ? 32.470 -16.491 -2.674 1.00 87.56 539 THR A CA 1
ATOM 4285 C C . THR A 1 539 ? 33.103 -15.784 -3.876 1.00 87.56 539 THR A C 1
ATOM 4287 O O . THR A 1 539 ? 33.980 -14.945 -3.698 1.00 87.56 539 THR A O 1
ATOM 4290 N N . ASP A 1 540 ? 32.639 -16.095 -5.093 1.00 92.69 540 ASP A N 1
ATOM 4291 C CA . ASP A 1 540 ? 33.030 -15.420 -6.333 1.00 92.69 540 ASP A CA 1
ATOM 4292 C C . ASP A 1 540 ? 31.819 -14.732 -6.991 1.00 92.69 540 ASP A C 1
ATOM 4294 O O . ASP A 1 540 ? 30.920 -15.373 -7.551 1.00 92.69 540 ASP A O 1
ATOM 4298 N N . LEU A 1 541 ? 31.819 -13.398 -6.953 1.00 94.25 541 LEU A N 1
ATOM 4299 C CA . LEU A 1 541 ? 30.790 -12.552 -7.566 1.00 94.25 541 LEU A CA 1
ATOM 4300 C C . LEU A 1 541 ? 30.883 -12.500 -9.099 1.00 94.25 541 LEU A C 1
ATOM 4302 O O . LEU A 1 541 ? 29.984 -11.972 -9.758 1.00 94.25 541 LEU A O 1
ATOM 4306 N N . SER A 1 542 ? 31.948 -13.048 -9.690 1.00 93.94 542 SER A N 1
ATOM 4307 C CA . SER A 1 542 ? 32.138 -13.088 -11.139 1.00 93.94 542 SER A CA 1
ATOM 4308 C C . SER A 1 542 ? 31.277 -14.151 -11.837 1.00 93.94 542 SER A C 1
ATOM 4310 O O . SER A 1 542 ? 31.089 -14.073 -13.061 1.00 93.94 542 SER A O 1
ATOM 4312 N N . THR A 1 543 ? 30.715 -15.094 -11.070 1.00 95.12 543 THR A N 1
ATOM 4313 C CA . THR A 1 543 ? 29.871 -16.183 -11.577 1.00 95.12 543 THR A CA 1
ATOM 4314 C C . THR A 1 543 ? 28.617 -15.655 -12.299 1.00 95.12 543 THR A C 1
ATOM 4316 O O . THR A 1 543 ? 28.071 -14.608 -11.927 1.00 95.12 543 THR A O 1
ATOM 4319 N N . PRO A 1 544 ? 28.108 -16.360 -13.332 1.00 95.62 544 PRO A N 1
ATOM 4320 C CA . PRO A 1 544 ? 26.901 -15.940 -14.051 1.00 95.62 544 PRO A CA 1
ATOM 4321 C C . PRO A 1 544 ? 25.674 -15.756 -13.144 1.00 95.62 544 PRO A C 1
ATOM 4323 O O . PRO A 1 544 ? 24.881 -14.835 -13.347 1.00 95.62 544 PRO A O 1
ATOM 4326 N N . GLN A 1 545 ? 25.526 -16.610 -12.130 1.00 92.12 545 GLN A N 1
ATOM 4327 C CA . GLN A 1 545 ? 24.429 -16.582 -11.165 1.00 92.12 545 GLN A CA 1
ATOM 4328 C C . GLN A 1 545 ? 24.516 -15.352 -10.254 1.00 92.12 545 GLN A C 1
ATOM 4330 O O . GLN A 1 545 ? 23.528 -14.622 -10.145 1.00 92.12 545 GLN A O 1
ATOM 4335 N N . ALA A 1 546 ? 25.692 -15.065 -9.682 1.00 93.25 546 ALA A N 1
ATOM 4336 C CA . ALA A 1 546 ? 25.899 -13.874 -8.860 1.00 93.25 546 ALA A CA 1
ATOM 4337 C C . ALA A 1 546 ? 25.636 -12.590 -9.661 1.00 93.25 546 ALA A C 1
ATOM 4339 O O . ALA A 1 546 ? 24.880 -11.727 -9.216 1.00 93.25 546 ALA A O 1
ATOM 4340 N N . LYS A 1 547 ? 26.165 -12.496 -10.890 1.00 95.69 547 LYS A N 1
ATOM 4341 C CA . LYS A 1 547 ? 25.909 -11.360 -11.795 1.00 95.69 547 LYS A CA 1
ATOM 4342 C C . LYS A 1 547 ? 24.422 -11.164 -12.081 1.00 95.69 547 LYS A C 1
ATOM 4344 O O . LYS A 1 547 ? 23.933 -10.039 -12.025 1.00 95.69 547 LYS A O 1
ATOM 4349 N N . LYS A 1 548 ? 23.684 -12.246 -12.346 1.00 95.44 548 LYS A N 1
ATOM 4350 C CA . LYS A 1 548 ? 22.234 -12.186 -12.587 1.00 95.44 548 LYS A CA 1
ATOM 4351 C C . LYS A 1 548 ? 21.460 -11.699 -11.357 1.00 95.44 548 LYS A C 1
ATOM 4353 O O . LYS A 1 548 ? 20.527 -10.907 -11.506 1.00 95.44 548 LYS A O 1
ATOM 4358 N N . GLU A 1 549 ? 21.823 -12.155 -10.158 1.00 94.19 549 GLU A N 1
ATOM 4359 C CA . GLU A 1 549 ? 21.201 -11.687 -8.911 1.00 94.19 549 GLU A CA 1
ATOM 4360 C C . GLU A 1 549 ? 21.522 -10.212 -8.630 1.00 94.19 549 GLU A C 1
ATOM 4362 O O . GLU A 1 549 ? 20.608 -9.457 -8.300 1.00 94.19 549 GLU A O 1
ATOM 4367 N N . MET A 1 550 ? 22.766 -9.770 -8.842 1.00 95.94 550 MET A N 1
ATOM 4368 C CA . MET A 1 550 ? 23.156 -8.359 -8.695 1.00 95.94 550 MET A CA 1
ATOM 4369 C C . MET A 1 550 ? 22.423 -7.451 -9.690 1.00 95.94 550 MET A C 1
ATOM 4371 O O . MET A 1 550 ? 21.906 -6.403 -9.308 1.00 95.94 550 MET A O 1
ATOM 4375 N N . GLU A 1 551 ? 22.286 -7.866 -10.950 1.00 95.31 551 GLU A N 1
ATOM 4376 C CA . GLU A 1 551 ? 21.505 -7.123 -11.948 1.00 95.31 551 GLU A CA 1
ATOM 4377 C C . GLU A 1 551 ? 20.015 -7.058 -11.587 1.00 95.31 551 GLU A C 1
ATOM 4379 O O . GLU A 1 551 ? 19.379 -6.010 -11.716 1.00 95.31 551 GLU A O 1
ATOM 4384 N N . THR A 1 552 ? 19.460 -8.151 -11.055 1.00 94.94 552 THR A N 1
ATOM 4385 C CA . THR A 1 552 ? 18.080 -8.167 -10.545 1.00 94.94 552 THR A CA 1
ATOM 4386 C C . THR A 1 552 ? 17.921 -7.202 -9.369 1.00 94.94 552 THR A C 1
ATOM 4388 O O . THR A 1 552 ? 16.963 -6.427 -9.336 1.00 94.94 552 THR A O 1
ATOM 4391 N N . LEU A 1 553 ? 18.880 -7.194 -8.437 1.00 95.44 553 LEU A N 1
ATOM 4392 C CA . LEU A 1 553 ? 18.896 -6.284 -7.295 1.00 95.44 553 LEU A CA 1
ATOM 4393 C C . LEU A 1 553 ? 19.038 -4.818 -7.729 1.00 95.44 553 LEU A C 1
ATOM 4395 O O . LEU A 1 553 ? 18.390 -3.948 -7.150 1.00 95.44 553 LEU A O 1
ATOM 4399 N N . LYS A 1 554 ? 19.830 -4.531 -8.767 1.00 96.06 554 LYS A N 1
ATOM 4400 C CA . LYS A 1 554 ? 19.960 -3.188 -9.351 1.00 96.06 554 LYS A CA 1
ATOM 4401 C C . LYS A 1 554 ? 18.619 -2.678 -9.873 1.00 96.06 554 LYS A C 1
ATOM 4403 O O . LYS A 1 554 ? 18.199 -1.581 -9.506 1.00 96.06 554 LYS A O 1
ATOM 4408 N N . VAL A 1 555 ? 17.924 -3.478 -10.683 1.00 94.94 555 VAL A N 1
ATOM 4409 C CA . VAL A 1 555 ? 16.590 -3.127 -11.204 1.00 94.94 555 VAL A CA 1
ATOM 4410 C C . VAL A 1 555 ? 15.581 -2.964 -10.066 1.00 94.94 555 VAL A C 1
ATOM 4412 O O . VAL A 1 555 ? 14.783 -2.026 -10.077 1.00 94.94 555 VAL A O 1
ATOM 4415 N N . GLU A 1 556 ? 15.643 -3.826 -9.048 1.00 94.56 556 GLU A N 1
ATOM 4416 C CA . GLU A 1 556 ? 14.811 -3.686 -7.854 1.00 94.56 556 GLU A CA 1
ATOM 4417 C C . GLU A 1 556 ? 15.092 -2.360 -7.128 1.00 94.56 556 GLU A C 1
ATOM 4419 O O . GLU A 1 556 ? 14.157 -1.625 -6.820 1.00 94.56 556 GLU A O 1
ATOM 4424 N N . ALA A 1 557 ? 16.357 -2.012 -6.889 1.00 95.50 557 ALA A N 1
ATOM 4425 C CA . ALA A 1 557 ? 16.737 -0.783 -6.198 1.00 95.50 557 ALA A CA 1
ATOM 4426 C C . ALA A 1 557 ? 16.242 0.476 -6.930 1.00 95.50 557 ALA A C 1
ATOM 4428 O O . ALA A 1 557 ? 15.749 1.402 -6.281 1.00 95.50 557 ALA A O 1
ATOM 4429 N N . ILE A 1 558 ? 16.297 0.478 -8.268 1.00 93.06 558 ILE A N 1
ATOM 4430 C CA . ILE A 1 558 ? 15.726 1.530 -9.123 1.00 93.06 558 ILE A CA 1
ATOM 4431 C C . ILE A 1 558 ? 14.215 1.665 -8.862 1.00 93.06 558 ILE A C 1
ATOM 4433 O O . ILE A 1 558 ? 13.758 2.746 -8.491 1.00 93.06 558 ILE A O 1
ATOM 4437 N N . ASP A 1 559 ? 13.427 0.586 -8.972 1.00 91.12 559 ASP A N 1
ATOM 4438 C CA . ASP A 1 559 ? 11.971 0.642 -8.722 1.00 91.12 559 ASP A CA 1
ATOM 4439 C C . ASP A 1 559 ? 11.639 1.105 -7.295 1.00 91.12 559 ASP A C 1
ATOM 4441 O O . ASP A 1 559 ? 10.756 1.942 -7.074 1.00 91.12 559 ASP A O 1
ATOM 4445 N N . ARG A 1 560 ? 12.342 0.554 -6.303 1.00 91.56 560 ARG A N 1
ATOM 4446 C CA . ARG A 1 560 ? 12.018 0.741 -4.886 1.00 91.56 560 ARG A CA 1
ATOM 4447 C C . ARG A 1 560 ? 12.374 2.143 -4.411 1.00 91.56 560 ARG A C 1
ATOM 4449 O O . ARG A 1 560 ? 11.543 2.767 -3.750 1.00 91.56 560 ARG A O 1
ATOM 4456 N N . ALA A 1 561 ? 13.528 2.682 -4.805 1.00 91.56 561 ALA A N 1
ATOM 4457 C CA . ALA A 1 561 ? 13.934 4.036 -4.431 1.00 91.56 561 ALA A CA 1
ATOM 4458 C C . ALA A 1 561 ? 12.989 5.109 -4.997 1.00 91.56 561 ALA A C 1
ATOM 4460 O O . ALA A 1 561 ? 12.712 6.090 -4.308 1.00 91.56 561 ALA A O 1
ATOM 4461 N N . LYS A 1 562 ? 12.404 4.913 -6.194 1.00 87.94 562 LYS A N 1
ATOM 4462 C CA . LYS A 1 562 ? 11.454 5.881 -6.793 1.00 87.94 562 LYS A CA 1
ATOM 4463 C C . LYS A 1 562 ? 10.269 6.182 -5.890 1.00 87.94 562 LYS A C 1
ATOM 4465 O O . LYS A 1 562 ? 9.703 7.272 -5.941 1.00 87.94 562 LYS A O 1
ATOM 4470 N N . ARG A 1 563 ? 9.857 5.210 -5.077 1.00 86.00 563 ARG A N 1
ATOM 4471 C CA . ARG A 1 563 ? 8.688 5.326 -4.199 1.00 86.00 563 ARG A CA 1
ATOM 4472 C C . ARG A 1 563 ? 8.851 6.430 -3.153 1.00 86.00 563 ARG A C 1
ATOM 4474 O O . ARG A 1 563 ? 7.852 7.052 -2.796 1.00 86.00 563 ARG A O 1
ATOM 4481 N N . LEU A 1 564 ? 10.092 6.732 -2.759 1.00 83.94 564 LEU A N 1
ATOM 4482 C CA . LEU A 1 564 ? 10.444 7.830 -1.849 1.00 83.94 564 LEU A CA 1
ATOM 4483 C C . LEU A 1 564 ? 10.215 9.220 -2.463 1.00 83.94 564 LEU A C 1
ATOM 4485 O O . LEU A 1 564 ? 10.075 10.206 -1.741 1.00 83.94 564 LEU A O 1
ATOM 4489 N N . PHE A 1 565 ? 10.155 9.291 -3.795 1.00 82.06 565 PHE A N 1
ATOM 4490 C CA . PHE A 1 565 ? 10.021 10.526 -4.569 1.00 82.06 565 PHE A CA 1
ATOM 4491 C C . PHE A 1 565 ? 8.634 10.689 -5.205 1.00 82.06 565 PHE A C 1
ATOM 4493 O O . PHE A 1 565 ? 8.380 11.689 -5.876 1.00 82.06 565 PHE A O 1
ATOM 4500 N N . ARG A 1 566 ? 7.710 9.738 -4.990 1.00 75.06 566 ARG A N 1
ATOM 4501 C CA . ARG A 1 566 ? 6.310 9.873 -5.427 1.00 75.06 566 ARG A CA 1
ATOM 4502 C C . ARG A 1 566 ? 5.710 11.160 -4.860 1.00 75.06 566 ARG A C 1
ATOM 4504 O O . ARG A 1 566 ? 5.975 11.520 -3.718 1.00 75.06 566 ARG A O 1
ATOM 4511 N N . GLY A 1 567 ? 4.884 11.835 -5.654 1.00 68.00 567 GLY A N 1
ATOM 4512 C CA . GLY A 1 567 ? 4.338 13.137 -5.271 1.00 68.00 567 GLY A CA 1
ATOM 4513 C C . GLY A 1 567 ? 5.229 14.327 -5.639 1.00 68.00 567 GLY A C 1
ATOM 4514 O O . GLY A 1 567 ? 4.841 15.456 -5.357 1.00 68.00 567 GLY A O 1
ATOM 4515 N N . ALA A 1 568 ? 6.405 14.105 -6.248 1.00 66.25 568 ALA A N 1
ATOM 4516 C CA . ALA A 1 568 ? 7.319 15.177 -6.627 1.00 66.25 568 ALA A CA 1
ATOM 4517 C C . ALA A 1 568 ? 8.248 14.831 -7.811 1.00 66.25 568 ALA A C 1
ATOM 4519 O O . ALA A 1 568 ? 8.227 13.708 -8.313 1.00 66.25 568 ALA A O 1
ATOM 4520 N N . ASP A 1 569 ? 9.057 15.802 -8.254 1.00 66.00 569 ASP A N 1
ATOM 4521 C CA . ASP A 1 569 ? 10.065 15.597 -9.303 1.00 66.00 569 ASP A CA 1
ATOM 4522 C C . ASP A 1 569 ? 11.231 14.722 -8.803 1.00 66.00 569 ASP A C 1
ATOM 4524 O O . ASP A 1 569 ? 11.760 14.941 -7.703 1.00 66.00 569 ASP A O 1
ATOM 4528 N N . LEU A 1 570 ? 11.644 13.756 -9.638 1.00 69.50 570 LEU A N 1
ATOM 4529 C CA . LEU A 1 570 ? 12.820 12.898 -9.413 1.00 69.50 570 LEU A CA 1
ATOM 4530 C C . LEU A 1 570 ? 14.138 13.670 -9.586 1.00 69.50 570 LEU A C 1
ATOM 4532 O O . LEU A 1 570 ? 15.124 13.349 -8.927 1.00 69.50 570 LEU A O 1
ATOM 4536 N N . ASN A 1 571 ? 14.123 14.727 -10.403 1.00 60.50 571 ASN A N 1
ATOM 4537 C CA . ASN A 1 571 ? 15.275 15.562 -10.758 1.00 60.50 571 ASN A CA 1
ATOM 4538 C C . ASN A 1 571 ? 15.645 16.581 -9.675 1.00 60.50 571 ASN A C 1
ATOM 4540 O O . ASN A 1 571 ? 15.971 17.725 -9.975 1.00 60.50 571 ASN A O 1
ATOM 4544 N N . SER A 1 572 ? 15.627 16.199 -8.395 1.00 51.94 572 SER A N 1
ATOM 4545 C CA . SER A 1 572 ? 16.036 17.113 -7.317 1.00 51.94 572 SER A CA 1
ATOM 4546 C C . SER A 1 572 ? 17.536 17.458 -7.325 1.00 51.94 572 SER A C 1
ATOM 4548 O O . SER A 1 572 ? 18.031 17.942 -6.313 1.00 51.94 572 SER A O 1
ATOM 4550 N N . ASP A 1 573 ? 18.262 17.207 -8.416 1.00 48.81 573 ASP A N 1
ATOM 4551 C CA . ASP A 1 573 ? 19.652 17.634 -8.601 1.00 48.81 573 ASP A CA 1
ATOM 4552 C C . ASP A 1 573 ? 19.789 19.164 -8.472 1.00 48.81 573 ASP A C 1
ATOM 4554 O O . ASP A 1 573 ? 20.820 19.654 -8.022 1.00 48.81 573 ASP A O 1
ATOM 4558 N N . GLU A 1 574 ? 18.727 19.928 -8.760 1.00 47.34 574 GLU A N 1
ATOM 4559 C CA . GLU A 1 574 ? 18.713 21.392 -8.601 1.00 47.34 574 GLU A CA 1
ATOM 4560 C C . GLU A 1 574 ? 18.607 21.863 -7.135 1.00 47.34 574 GLU A C 1
ATOM 4562 O O . GLU A 1 574 ? 18.833 23.039 -6.845 1.00 47.34 574 GLU A O 1
ATOM 4567 N N . SER A 1 575 ? 18.288 20.977 -6.182 1.00 50.72 575 SER A N 1
ATOM 4568 C CA . SER A 1 575 ? 18.386 21.286 -4.752 1.00 50.72 575 SER A CA 1
ATOM 4569 C C . SER A 1 575 ? 18.406 19.998 -3.916 1.00 50.72 575 SER A C 1
ATOM 4571 O O . SER A 1 575 ? 17.342 19.393 -3.715 1.00 50.72 575 SER A O 1
ATOM 4573 N N . PRO A 1 576 ? 19.573 19.559 -3.400 1.00 62.00 576 PRO A N 1
ATOM 4574 C CA . PRO A 1 576 ? 19.622 18.504 -2.395 1.00 62.00 576 PRO A CA 1
ATOM 4575 C C . PRO A 1 576 ? 18.811 18.966 -1.184 1.00 62.00 576 PRO A C 1
ATOM 4577 O O . PRO A 1 576 ? 19.233 19.831 -0.419 1.00 62.00 576 PRO A O 1
ATOM 4580 N N . SER A 1 577 ? 17.601 18.428 -1.035 1.00 69.25 577 SER A N 1
ATOM 4581 C CA . SER A 1 577 ? 16.775 18.691 0.132 1.00 69.25 577 SER A CA 1
ATOM 4582 C C . SER A 1 577 ? 16.919 17.537 1.109 1.00 69.25 577 SER A C 1
ATOM 4584 O O . SER A 1 577 ? 16.682 16.382 0.763 1.00 69.25 577 SER A O 1
ATOM 4586 N N . SER A 1 578 ? 17.268 17.860 2.353 1.00 81.31 578 SER A N 1
ATOM 4587 C CA . SER A 1 578 ? 17.329 16.932 3.492 1.00 81.31 578 SER A CA 1
ATOM 4588 C C . SER A 1 578 ? 15.937 16.502 3.983 1.00 81.31 578 SER A C 1
ATOM 4590 O O . SER A 1 578 ? 15.751 16.078 5.122 1.00 81.31 578 SER A O 1
ATOM 4592 N N . TYR A 1 579 ? 14.925 16.633 3.125 1.00 84.25 579 TYR A N 1
ATOM 4593 C CA . TYR A 1 579 ? 13.537 16.335 3.420 1.00 84.25 579 TYR A CA 1
ATOM 4594 C C . TYR A 1 579 ? 13.132 15.038 2.732 1.00 84.25 579 TYR A C 1
ATOM 4596 O O . TYR A 1 579 ? 13.279 14.867 1.517 1.00 84.25 579 TYR A O 1
ATOM 4604 N N . LEU A 1 580 ? 12.549 14.139 3.517 1.00 86.81 580 LEU A N 1
ATOM 4605 C CA . LEU A 1 580 ? 11.845 12.987 2.989 1.00 86.81 580 LEU A CA 1
ATOM 4606 C C . LEU A 1 580 ? 10.416 13.429 2.637 1.00 86.81 580 LEU A C 1
ATOM 4608 O O . LEU A 1 580 ? 9.732 14.051 3.448 1.00 86.81 580 LEU A O 1
ATOM 4612 N N . ARG A 1 581 ? 9.970 13.162 1.409 1.00 83.75 581 ARG A N 1
ATOM 4613 C CA . ARG A 1 581 ? 8.629 13.558 0.935 1.00 83.75 581 ARG A CA 1
ATOM 4614 C C . ARG A 1 581 ? 7.591 12.450 1.124 1.00 83.75 581 ARG A C 1
ATOM 4616 O O . ARG A 1 581 ? 6.406 12.744 1.210 1.00 83.75 581 ARG A O 1
ATOM 4623 N N . SER A 1 582 ? 8.053 11.203 1.181 1.00 88.06 582 SER A N 1
ATOM 4624 C CA . SER A 1 582 ? 7.249 10.010 1.415 1.00 88.06 582 SER A CA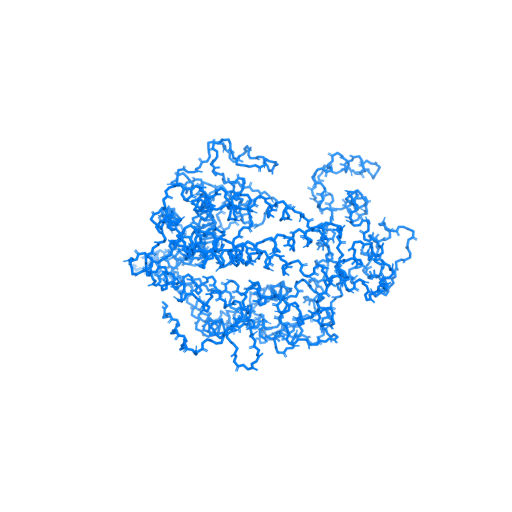 1
ATOM 4625 C C . SER A 1 582 ? 8.046 9.021 2.261 1.00 88.06 582 SER A C 1
ATOM 4627 O O . SER A 1 582 ? 9.129 8.586 1.865 1.00 88.06 582 SER A O 1
ATOM 4629 N N . SER A 1 583 ? 7.505 8.647 3.412 1.00 91.50 583 SER A N 1
ATOM 4630 C CA . SER A 1 583 ? 8.017 7.597 4.288 1.00 91.50 583 SER A CA 1
ATOM 4631 C C . SER A 1 583 ? 7.108 6.375 4.323 1.00 91.50 583 SER A C 1
ATOM 4633 O O . SER A 1 583 ? 7.346 5.469 5.114 1.00 91.50 583 SER A O 1
ATOM 4635 N N . LYS A 1 584 ? 6.092 6.302 3.453 1.00 91.19 584 LYS A N 1
ATOM 4636 C CA . LYS A 1 584 ? 5.087 5.228 3.438 1.00 91.19 584 LYS A CA 1
ATOM 4637 C C . LYS A 1 584 ? 5.684 3.819 3.500 1.00 91.19 584 LYS A C 1
ATOM 4639 O O . LYS A 1 584 ? 5.152 2.975 4.210 1.00 91.19 584 LYS A O 1
ATOM 4644 N N . ASP A 1 585 ? 6.784 3.572 2.791 1.00 90.12 585 ASP A N 1
ATOM 4645 C CA . ASP A 1 585 ? 7.403 2.241 2.722 1.00 90.12 585 ASP A CA 1
ATOM 4646 C C . ASP A 1 585 ? 8.116 1.823 4.028 1.00 90.12 585 ASP A C 1
ATOM 4648 O O . ASP A 1 585 ? 8.474 0.661 4.185 1.00 90.12 585 ASP A O 1
ATOM 4652 N N . SER A 1 586 ? 8.263 2.719 5.012 1.00 90.62 586 SER A N 1
ATOM 4653 C CA . SER A 1 586 ? 8.670 2.325 6.372 1.00 90.62 586 SER A CA 1
ATOM 4654 C C . SER A 1 586 ? 7.625 1.433 7.047 1.00 90.62 586 SER A C 1
ATOM 4656 O O . SER A 1 586 ? 7.985 0.646 7.920 1.00 90.62 586 SER A O 1
ATOM 4658 N N . ALA A 1 587 ? 6.371 1.465 6.571 1.00 90.88 587 ALA A N 1
ATOM 4659 C CA . ALA A 1 587 ? 5.305 0.588 7.038 1.00 90.88 587 ALA A CA 1
ATOM 4660 C C . ALA A 1 587 ? 5.686 -0.897 6.963 1.00 90.88 587 ALA A C 1
ATOM 4662 O O . ALA A 1 587 ? 5.255 -1.646 7.828 1.00 90.88 587 ALA A O 1
ATOM 4663 N N . TYR A 1 588 ? 6.522 -1.313 6.000 1.00 89.56 588 TYR A N 1
ATOM 4664 C CA . TYR A 1 588 ? 6.989 -2.701 5.909 1.00 89.56 588 TYR A CA 1
ATOM 4665 C C . TYR A 1 588 ? 7.787 -3.138 7.137 1.00 89.56 588 TYR A C 1
ATOM 4667 O O . TYR A 1 588 ? 7.627 -4.256 7.602 1.00 89.56 588 TYR A O 1
ATOM 4675 N N . LEU A 1 589 ? 8.629 -2.256 7.677 1.00 92.00 589 LEU A N 1
ATOM 4676 C CA . LEU A 1 589 ? 9.393 -2.555 8.884 1.00 92.00 589 LEU A CA 1
ATOM 4677 C C . LEU A 1 589 ? 8.551 -2.339 10.148 1.00 92.00 589 LEU A C 1
ATOM 4679 O O . LEU A 1 589 ? 8.682 -3.090 11.110 1.00 92.00 589 LEU A O 1
ATOM 4683 N N . GLU A 1 590 ? 7.660 -1.342 10.140 1.00 93.19 590 GLU A N 1
ATOM 4684 C CA . GLU A 1 590 ? 6.709 -1.133 11.239 1.00 93.19 590 GLU A CA 1
ATOM 4685 C C . GLU A 1 590 ? 5.763 -2.326 11.416 1.00 93.19 590 GLU A C 1
ATOM 4687 O O . GLU A 1 590 ? 5.438 -2.656 12.549 1.00 93.19 590 GLU A O 1
ATOM 4692 N N . GLN A 1 591 ? 5.347 -2.985 10.330 1.00 93.50 591 GLN A N 1
ATOM 4693 C CA . GLN A 1 591 ? 4.525 -4.202 10.356 1.00 93.50 591 GLN A CA 1
ATOM 4694 C C . GLN A 1 591 ? 5.174 -5.306 11.188 1.00 93.50 591 GLN A C 1
ATOM 4696 O O . GLN A 1 591 ? 4.524 -5.858 12.075 1.00 93.50 591 GLN A O 1
ATOM 4701 N N . ASP A 1 592 ? 6.448 -5.601 10.919 1.00 90.94 592 ASP A N 1
ATOM 4702 C CA . ASP A 1 592 ? 7.193 -6.637 11.634 1.00 90.94 592 ASP A CA 1
ATOM 4703 C C . ASP A 1 592 ? 7.358 -6.252 13.118 1.00 90.94 592 ASP A C 1
ATOM 4705 O O . ASP A 1 592 ? 6.999 -7.037 13.992 1.00 90.94 592 ASP A O 1
ATOM 4709 N N . ILE A 1 593 ? 7.761 -5.005 13.414 1.00 92.31 593 ILE A N 1
ATOM 4710 C CA . ILE A 1 593 ? 7.898 -4.513 14.799 1.00 92.31 593 ILE A CA 1
ATOM 4711 C C . ILE A 1 593 ? 6.565 -4.614 15.550 1.00 92.31 593 ILE A C 1
ATOM 4713 O O . ILE A 1 593 ? 6.505 -5.179 16.638 1.00 92.31 593 ILE A O 1
ATOM 4717 N N . VAL A 1 594 ? 5.480 -4.079 14.988 1.00 94.06 594 VAL A N 1
ATOM 4718 C CA . VAL A 1 594 ? 4.164 -4.098 15.642 1.00 94.06 594 VAL A CA 1
ATOM 4719 C C . VAL A 1 594 ? 3.706 -5.531 15.896 1.00 94.06 594 VAL A C 1
ATOM 4721 O O . VAL A 1 594 ? 3.207 -5.829 16.980 1.00 94.06 594 VAL A O 1
ATOM 4724 N N . THR A 1 595 ? 3.913 -6.424 14.931 1.00 93.75 595 THR A N 1
ATOM 4725 C CA . THR A 1 595 ? 3.584 -7.846 15.070 1.00 93.75 595 THR A CA 1
ATOM 4726 C C . THR A 1 595 ? 4.361 -8.493 16.212 1.00 93.75 595 THR A C 1
ATOM 4728 O O . THR A 1 595 ? 3.750 -9.164 17.041 1.00 93.75 595 THR A O 1
ATOM 4731 N N . ASP A 1 596 ? 5.673 -8.264 16.305 1.00 92.62 596 ASP A N 1
ATOM 4732 C CA . ASP A 1 596 ? 6.510 -8.838 17.364 1.00 92.62 596 ASP A CA 1
ATOM 4733 C C . ASP A 1 596 ? 6.011 -8.432 18.761 1.00 92.62 596 ASP A C 1
ATOM 4735 O O . ASP A 1 596 ? 5.877 -9.274 19.652 1.00 92.62 596 ASP A O 1
ATOM 4739 N N . TYR A 1 597 ? 5.656 -7.156 18.939 1.00 95.00 597 TYR A N 1
ATOM 4740 C CA . TYR A 1 597 ? 5.092 -6.648 20.192 1.00 95.00 597 TYR A CA 1
ATOM 4741 C C . TYR A 1 597 ? 3.701 -7.227 20.495 1.00 95.00 597 TYR A C 1
ATOM 4743 O O . TYR A 1 597 ? 3.412 -7.576 21.645 1.00 95.00 597 TYR A O 1
ATOM 4751 N N . LEU A 1 598 ? 2.839 -7.363 19.480 1.00 95.81 598 LEU A N 1
ATOM 4752 C CA . LEU A 1 598 ? 1.520 -7.981 19.637 1.00 95.81 598 LEU A CA 1
ATOM 4753 C C . LEU A 1 598 ? 1.641 -9.445 20.067 1.00 95.81 598 LEU A C 1
ATOM 4755 O O . LEU A 1 598 ? 0.962 -9.854 21.005 1.00 95.81 598 LEU A O 1
ATOM 4759 N N . VAL A 1 599 ? 2.523 -10.217 19.430 1.00 94.38 599 VAL A N 1
ATOM 4760 C CA . VAL A 1 599 ? 2.774 -11.627 19.770 1.00 94.38 599 VAL A CA 1
ATOM 4761 C C . VAL A 1 599 ? 3.312 -11.751 21.192 1.00 94.38 599 VAL A C 1
ATOM 4763 O O . VAL A 1 599 ? 2.797 -12.547 21.974 1.00 94.38 599 VAL A O 1
ATOM 4766 N N . ALA A 1 600 ? 4.296 -10.926 21.558 1.00 95.25 600 ALA A N 1
ATOM 4767 C CA . ALA A 1 600 ? 4.864 -10.913 22.904 1.00 95.25 600 ALA A CA 1
ATOM 4768 C C . ALA A 1 600 ? 3.835 -10.612 24.005 1.00 95.25 600 ALA A C 1
ATOM 4770 O O . ALA A 1 600 ? 4.006 -11.039 25.145 1.00 95.25 600 ALA A O 1
ATOM 4771 N N . SER A 1 601 ? 2.767 -9.898 23.653 1.00 95.81 601 SER A N 1
ATOM 4772 C CA . SER A 1 601 ? 1.697 -9.500 24.570 1.00 95.81 601 SER A CA 1
ATOM 4773 C C . SER A 1 601 ? 0.447 -10.379 24.460 1.00 95.81 601 SER A C 1
ATOM 4775 O O . SER A 1 601 ? -0.567 -10.068 25.079 1.00 95.81 601 SER A O 1
ATOM 4777 N N . ASN A 1 602 ? 0.494 -11.462 23.673 1.00 95.94 602 ASN A N 1
ATOM 4778 C CA . ASN A 1 602 ? -0.646 -12.332 23.355 1.00 95.94 602 ASN A CA 1
ATOM 4779 C C . ASN A 1 602 ? -1.861 -11.580 22.755 1.00 95.94 602 ASN A C 1
ATOM 4781 O O . ASN A 1 602 ? -3.019 -11.866 23.059 1.00 95.94 602 ASN A O 1
ATOM 4785 N N . LEU A 1 603 ? -1.587 -10.585 21.907 1.00 96.62 603 LEU A N 1
ATOM 4786 C CA . LEU A 1 603 ? -2.563 -9.727 21.226 1.00 96.62 603 LEU A CA 1
ATOM 4787 C C . LEU A 1 603 ? -2.513 -9.863 19.693 1.00 96.62 603 LEU A C 1
ATOM 4789 O O . LEU A 1 603 ? -3.086 -9.045 18.973 1.00 96.62 603 LEU A O 1
ATOM 4793 N N . GLN A 1 604 ? -1.865 -10.905 19.168 1.00 95.62 604 GLN A N 1
ATOM 4794 C CA . GLN A 1 604 ? -1.692 -11.163 17.732 1.00 95.62 604 GLN A CA 1
ATOM 4795 C C . GLN A 1 604 ? -3.005 -11.191 16.936 1.00 95.62 604 GLN A C 1
ATOM 4797 O O . GLN A 1 604 ? -2.993 -10.893 15.746 1.00 95.62 604 GLN A O 1
ATOM 4802 N N . ALA A 1 605 ? -4.147 -11.473 17.579 1.00 95.88 605 ALA A N 1
ATOM 4803 C CA . ALA A 1 605 ? -5.467 -11.381 16.953 1.00 95.88 605 ALA A CA 1
ATOM 4804 C C . ALA A 1 605 ? -5.704 -10.006 16.290 1.00 95.88 605 ALA A C 1
ATOM 4806 O O . ALA A 1 605 ? -6.255 -9.928 15.194 1.00 95.88 605 ALA A O 1
ATOM 4807 N N . LEU A 1 606 ? -5.211 -8.919 16.892 1.00 96.38 606 LEU A N 1
ATOM 4808 C CA . LEU A 1 606 ? -5.362 -7.563 16.358 1.00 96.38 606 LEU A CA 1
ATOM 4809 C C . LEU A 1 606 ? -4.707 -7.364 14.983 1.00 96.38 606 LEU A C 1
ATOM 4811 O O . LEU A 1 606 ? -5.211 -6.569 14.189 1.00 96.38 606 LEU A O 1
ATOM 4815 N N . ALA A 1 607 ? -3.637 -8.101 14.665 1.00 95.88 607 ALA A N 1
ATOM 4816 C CA . ALA A 1 607 ? -2.973 -8.030 13.360 1.00 95.88 607 ALA A CA 1
ATOM 4817 C C . ALA A 1 607 ? -3.876 -8.528 12.208 1.00 95.88 607 ALA A C 1
ATOM 4819 O O . ALA A 1 607 ? -3.648 -8.201 11.039 1.00 95.88 607 ALA A O 1
ATOM 4820 N N . TYR A 1 608 ? -4.934 -9.276 12.539 1.00 96.50 608 TYR A N 1
ATOM 4821 C CA . TYR A 1 608 ? -5.925 -9.795 11.601 1.00 96.50 608 TYR A CA 1
ATOM 4822 C C . TYR A 1 608 ? -7.154 -8.899 11.460 1.00 96.50 608 TYR A C 1
ATOM 4824 O O . TYR A 1 608 ? -8.190 -9.378 11.017 1.00 96.50 608 TYR A O 1
ATOM 4832 N N . ILE A 1 609 ? -7.091 -7.613 11.811 1.00 95.62 609 ILE A N 1
ATOM 4833 C CA . ILE A 1 609 ? -8.183 -6.670 11.538 1.00 95.62 609 ILE A CA 1
ATOM 4834 C C . ILE A 1 609 ? -7.741 -5.664 10.472 1.00 95.62 609 ILE A C 1
ATOM 4836 O O . ILE A 1 609 ? -6.932 -4.776 10.736 1.00 95.62 609 ILE A O 1
ATOM 4840 N N . ALA A 1 610 ? -8.317 -5.747 9.269 1.00 94.31 610 ALA A N 1
ATOM 4841 C CA . ALA A 1 610 ? -8.100 -4.713 8.259 1.00 94.31 610 ALA A CA 1
ATOM 4842 C C . ALA A 1 610 ? -8.856 -3.422 8.594 1.00 94.31 610 ALA A C 1
ATOM 4844 O O . ALA A 1 610 ? -9.962 -3.431 9.134 1.00 94.31 610 ALA A O 1
ATOM 4845 N N . GLY A 1 611 ? -8.304 -2.297 8.143 1.00 92.25 611 GLY A N 1
ATOM 4846 C CA . GLY A 1 611 ? -9.008 -1.019 8.157 1.00 92.25 611 GLY A CA 1
ATOM 4847 C C . GLY A 1 611 ? -8.784 -0.159 9.397 1.00 92.25 611 GLY A C 1
ATOM 4848 O O . GLY A 1 611 ? -9.340 0.934 9.443 1.00 92.25 611 GLY A O 1
ATOM 4849 N N . ILE 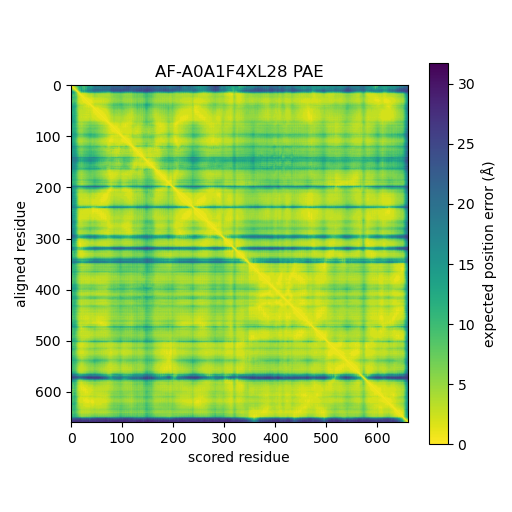A 1 612 ? -8.001 -0.615 10.378 1.00 95.19 612 ILE A N 1
ATOM 4850 C CA . ILE A 1 612 ? -7.738 0.096 11.641 1.00 95.19 612 ILE A CA 1
ATOM 4851 C C . ILE A 1 612 ? -6.236 0.169 11.944 1.00 95.19 612 ILE A C 1
ATOM 4853 O O . ILE A 1 612 ? -5.429 -0.448 11.255 1.00 95.19 612 ILE A O 1
ATOM 4857 N N . ASN A 1 613 ? -5.870 0.922 12.979 1.00 93.62 613 ASN A N 1
ATOM 4858 C CA . ASN A 1 613 ? -4.559 0.890 13.632 1.00 93.62 613 ASN A CA 1
ATOM 4859 C C . ASN A 1 613 ? -4.720 0.606 15.145 1.00 93.62 613 ASN A C 1
ATOM 4861 O O . ASN A 1 613 ? -5.847 0.443 15.624 1.00 93.62 613 ASN A O 1
ATOM 4865 N N . LEU A 1 614 ? -3.620 0.582 15.908 1.00 94.69 614 LEU A N 1
ATOM 4866 C CA . LEU A 1 614 ? -3.673 0.340 17.358 1.00 94.69 614 LEU A CA 1
ATOM 4867 C C . LEU A 1 614 ? -4.470 1.400 18.124 1.00 94.69 614 LEU A C 1
ATOM 4869 O O . LEU A 1 614 ? -5.255 1.046 18.998 1.00 94.69 614 LEU A O 1
ATOM 4873 N N . ASP A 1 615 ? -4.331 2.679 17.774 1.00 94.44 615 ASP A N 1
ATOM 4874 C CA . ASP A 1 615 ? -5.087 3.757 18.423 1.00 94.44 615 ASP A CA 1
ATOM 4875 C C . ASP A 1 615 ? -6.598 3.578 18.216 1.00 94.44 615 ASP A C 1
ATOM 4877 O O . ASP A 1 615 ? -7.394 3.781 19.130 1.00 94.44 615 ASP A O 1
ATOM 4881 N N . ASN A 1 616 ? -7.012 3.146 17.023 1.00 95.94 616 ASN A N 1
ATOM 4882 C CA . ASN A 1 616 ? -8.404 2.831 16.721 1.00 95.94 616 ASN A CA 1
ATOM 4883 C C . ASN A 1 616 ? -8.886 1.605 17.503 1.00 95.94 616 ASN A C 1
ATOM 4885 O O . ASN A 1 616 ? -10.016 1.625 17.985 1.00 95.94 616 ASN A O 1
ATOM 4889 N N . ALA A 1 617 ? -8.050 0.573 17.664 1.00 96.62 617 ALA A N 1
ATOM 4890 C CA . ALA A 1 617 ? -8.372 -0.580 18.504 1.00 96.62 617 ALA A CA 1
ATOM 4891 C C . ALA A 1 617 ? -8.573 -0.161 19.971 1.00 96.62 617 ALA A C 1
ATOM 4893 O O . ALA A 1 617 ? -9.593 -0.511 20.563 1.00 96.62 617 ALA A O 1
ATOM 4894 N N . VAL A 1 618 ? -7.673 0.668 20.518 1.00 97.12 618 VAL A N 1
ATOM 4895 C CA . VAL A 1 618 ? -7.807 1.268 21.859 1.00 97.12 618 VAL A CA 1
ATOM 4896 C C . VAL A 1 618 ? -9.127 2.027 21.974 1.00 97.12 618 VAL A C 1
ATOM 4898 O O . VAL A 1 618 ? -9.887 1.794 22.913 1.00 97.12 618 VAL A O 1
ATOM 4901 N N . THR A 1 619 ? -9.440 2.908 21.015 1.00 97.00 619 THR A N 1
ATOM 4902 C CA . THR A 1 619 ? -10.701 3.658 21.029 1.00 97.00 619 THR A CA 1
ATOM 4903 C C . THR A 1 619 ? -11.906 2.723 21.004 1.00 97.00 619 THR A C 1
ATOM 4905 O O . THR A 1 619 ? -12.804 2.881 21.823 1.00 97.00 619 THR A O 1
ATOM 4908 N N . LEU A 1 620 ? -11.941 1.730 20.115 1.00 97.25 620 LEU A N 1
ATOM 4909 C CA . LEU A 1 620 ? -13.075 0.811 20.029 1.00 97.25 620 LEU A CA 1
ATOM 4910 C C . LEU A 1 620 ? -13.247 -0.028 21.299 1.00 97.25 620 LEU A C 1
ATOM 4912 O O . LEU A 1 620 ? -14.376 -0.197 21.753 1.00 97.25 620 LEU A O 1
ATOM 4916 N N . MET A 1 621 ? -12.161 -0.506 21.908 1.00 97.19 621 MET A N 1
ATOM 4917 C CA . MET A 1 621 ? -12.228 -1.219 23.189 1.00 97.19 621 MET A CA 1
ATOM 4918 C C . MET A 1 621 ? -12.721 -0.310 24.313 1.00 97.19 621 MET A C 1
ATOM 4920 O O . MET A 1 621 ? -13.592 -0.707 25.084 1.00 97.19 621 MET A O 1
ATOM 4924 N N . LYS A 1 622 ? -12.246 0.940 24.362 1.00 97.06 622 LYS A N 1
ATOM 4925 C CA . LYS A 1 622 ? -12.721 1.952 25.314 1.00 97.06 622 LYS A CA 1
ATOM 4926 C C . LYS A 1 622 ? -14.219 2.225 25.167 1.00 97.06 622 LYS A C 1
ATOM 4928 O O . LYS A 1 622 ? -14.887 2.462 26.166 1.00 97.06 622 LYS A O 1
ATOM 4933 N N . LEU A 1 623 ? -14.756 2.173 23.950 1.00 96.88 623 LEU A N 1
ATOM 4934 C CA . LEU A 1 623 ? -16.191 2.319 23.679 1.00 96.88 623 LEU A CA 1
ATOM 4935 C C . LEU A 1 623 ? -17.000 1.028 23.920 1.00 96.88 623 LEU A C 1
ATOM 4937 O O . LEU A 1 623 ? -18.217 1.046 23.756 1.00 96.88 623 LEU A O 1
ATOM 4941 N N . GLY A 1 624 ? -16.355 -0.095 24.263 1.00 95.81 624 GLY A N 1
ATOM 4942 C CA . GLY A 1 624 ? -17.014 -1.403 24.363 1.00 95.81 624 GLY A CA 1
ATOM 4943 C C . GLY A 1 624 ? -17.497 -1.944 23.009 1.00 95.81 624 GLY A C 1
ATOM 4944 O O . GLY A 1 624 ? -18.475 -2.684 22.946 1.00 95.81 624 GLY A O 1
ATOM 4945 N N . MET A 1 625 ? -16.841 -1.534 21.922 1.00 95.69 625 MET A N 1
ATOM 4946 C CA . MET A 1 625 ? -17.236 -1.763 20.526 1.00 95.69 625 MET A CA 1
ATOM 4947 C C . MET A 1 625 ? -16.264 -2.666 19.749 1.00 95.69 625 MET A C 1
ATOM 4949 O O . MET A 1 625 ? -16.464 -2.905 18.559 1.00 95.69 625 MET A O 1
ATOM 4953 N N . LEU A 1 626 ? -15.218 -3.175 20.405 1.00 96.06 626 LEU A N 1
ATOM 4954 C CA . LEU A 1 626 ? -14.339 -4.217 19.878 1.00 96.06 626 LEU A CA 1
ATOM 4955 C C . LEU A 1 626 ? -14.213 -5.339 20.906 1.00 96.06 626 LEU A C 1
ATOM 4957 O O . LEU A 1 626 ? -13.792 -5.109 22.036 1.00 96.06 626 LEU A O 1
ATOM 4961 N N . ASP A 1 627 ? -14.551 -6.549 20.476 1.00 94.75 627 ASP A N 1
ATOM 4962 C CA . ASP A 1 627 ? -14.444 -7.772 21.263 1.00 94.75 627 ASP A CA 1
ATOM 4963 C C . ASP A 1 627 ? -13.382 -8.673 20.630 1.00 94.75 627 ASP A C 1
ATOM 4965 O O . ASP A 1 627 ? -13.579 -9.215 19.540 1.00 94.75 627 ASP A O 1
ATOM 4969 N N . LEU A 1 628 ? -12.243 -8.807 21.314 1.00 94.88 628 LEU A N 1
ATOM 4970 C CA . LEU A 1 628 ? -11.101 -9.561 20.799 1.00 94.88 628 LEU A CA 1
ATOM 4971 C C . LEU A 1 628 ? -11.402 -11.058 20.655 1.00 94.88 628 LEU A C 1
ATOM 4973 O O . LEU A 1 628 ? -10.800 -11.712 19.808 1.00 94.88 628 LEU A O 1
ATOM 4977 N N . SER A 1 629 ? -12.356 -11.592 21.426 1.00 95.25 629 SER A N 1
ATOM 4978 C CA . SER A 1 629 ? -12.722 -13.014 21.378 1.00 95.25 629 SER A CA 1
ATOM 4979 C C . SER A 1 629 ? -13.452 -13.410 20.091 1.00 95.25 629 SER A C 1
ATOM 4981 O O . SER A 1 629 ? -13.496 -14.586 19.740 1.00 95.25 629 SER A O 1
ATOM 4983 N N . LYS A 1 630 ? -14.006 -12.429 19.367 1.00 96.31 630 LYS A N 1
ATOM 4984 C CA . LYS A 1 630 ? -14.721 -12.641 18.100 1.00 96.31 630 LYS A CA 1
ATOM 4985 C C . LYS A 1 630 ? -13.816 -12.576 16.875 1.00 96.31 630 LYS A C 1
ATOM 4987 O O . LYS A 1 630 ? -14.274 -12.879 15.774 1.00 96.31 630 LYS A O 1
ATOM 4992 N N . ILE A 1 631 ? -12.566 -12.149 17.042 1.00 96.94 631 ILE A N 1
ATOM 4993 C CA . ILE A 1 631 ? -11.622 -12.029 15.935 1.00 96.94 631 ILE A CA 1
ATOM 4994 C C . ILE A 1 631 ? -11.212 -13.431 15.492 1.00 96.94 631 ILE A C 1
ATOM 4996 O O . ILE A 1 631 ? -10.689 -14.218 16.279 1.00 96.94 631 ILE A O 1
ATOM 5000 N N . GLN A 1 632 ? -11.413 -13.730 14.213 1.00 96.19 632 GLN A N 1
ATOM 5001 C CA . GLN A 1 632 ? -10.941 -14.971 13.624 1.00 96.19 632 GLN A CA 1
ATOM 5002 C C . GLN A 1 632 ? -9.427 -14.925 13.447 1.00 96.19 632 GLN A C 1
ATOM 5004 O O . GLN A 1 632 ? -8.885 -13.976 12.874 1.00 96.19 632 GLN A O 1
ATOM 5009 N N . THR A 1 633 ? -8.759 -15.974 13.906 1.00 95.62 633 THR A N 1
ATOM 5010 C CA . THR A 1 633 ? -7.334 -16.208 13.692 1.00 95.62 633 THR A CA 1
ATOM 5011 C C . THR A 1 633 ? -7.126 -17.408 12.760 1.00 95.62 633 THR A C 1
ATOM 5013 O O . THR A 1 633 ? -8.057 -18.187 12.525 1.00 95.62 633 THR A O 1
ATOM 5016 N N . PRO A 1 634 ? -5.922 -17.562 12.192 1.00 96.19 634 PRO A N 1
ATOM 5017 C CA . PRO A 1 634 ? -5.610 -18.656 11.282 1.00 96.19 634 PRO A CA 1
ATOM 5018 C C . PRO A 1 634 ? -5.755 -20.033 11.930 1.00 96.19 634 PRO A C 1
ATOM 5020 O O . PRO A 1 634 ? -5.223 -20.288 13.010 1.00 96.19 634 PRO A O 1
ATOM 5023 N N . LYS A 1 635 ? -6.434 -20.936 11.222 1.00 95.81 635 LYS A N 1
ATOM 5024 C CA . LYS A 1 635 ? -6.504 -22.377 11.495 1.00 95.81 635 LYS A CA 1
ATOM 5025 C C . LYS A 1 635 ? -5.262 -23.128 10.999 1.00 95.81 635 LYS A C 1
ATOM 5027 O O . LYS A 1 635 ? -5.057 -24.262 11.411 1.00 95.81 635 LYS A O 1
ATOM 5032 N N . PHE A 1 636 ? -4.445 -22.497 10.151 1.00 94.31 636 PHE A N 1
ATOM 5033 C CA . PHE A 1 636 ? -3.245 -23.064 9.533 1.00 94.31 636 PHE A CA 1
ATOM 5034 C C . PHE A 1 636 ? -3.514 -24.302 8.670 1.00 94.31 636 PHE A C 1
ATOM 5036 O O . PHE A 1 636 ? -2.735 -25.253 8.685 1.00 94.31 636 PHE A O 1
ATOM 5043 N N . VAL A 1 637 ? -4.572 -24.264 7.854 1.00 97.50 637 VAL A N 1
ATOM 5044 C CA . VAL A 1 637 ? -4.921 -25.355 6.915 1.00 97.50 637 VAL A CA 1
ATOM 5045 C C . VAL A 1 637 ? -3.787 -25.605 5.911 1.00 97.50 637 VAL A C 1
ATOM 5047 O O . VAL A 1 637 ? -3.576 -26.728 5.455 1.00 97.50 637 VAL A O 1
ATOM 5050 N N . ALA A 1 638 ? -2.983 -24.576 5.617 1.00 96.62 638 ALA A N 1
ATOM 5051 C CA . ALA A 1 638 ? -1.767 -24.714 4.820 1.00 96.62 638 ALA A CA 1
ATOM 5052 C C . ALA A 1 638 ? -0.787 -25.763 5.382 1.00 96.62 638 ALA A C 1
ATOM 5054 O O . ALA A 1 638 ? -0.064 -26.391 4.606 1.00 96.62 638 ALA A O 1
ATOM 5055 N N . LYS A 1 639 ? -0.750 -25.967 6.709 1.00 97.00 639 LYS A N 1
ATOM 5056 C CA . LYS A 1 639 ? 0.097 -26.990 7.343 1.00 97.00 639 LYS A CA 1
ATOM 5057 C C . LYS A 1 639 ? -0.407 -28.390 7.021 1.00 97.00 639 LYS A C 1
ATOM 5059 O O . LYS A 1 639 ? 0.397 -29.237 6.661 1.00 97.00 639 LYS A O 1
ATOM 5064 N N . ASP A 1 640 ? -1.717 -28.613 7.046 1.00 97.94 640 ASP A N 1
ATOM 5065 C CA . ASP A 1 640 ? -2.297 -29.911 6.683 1.00 97.94 640 ASP A CA 1
ATOM 5066 C C . ASP A 1 640 ? -2.013 -30.251 5.215 1.00 97.94 640 ASP A C 1
ATOM 5068 O O . ASP A 1 640 ? -1.648 -31.381 4.885 1.00 97.94 640 ASP A O 1
ATOM 5072 N N . ILE A 1 641 ? -2.112 -29.256 4.326 1.00 98.00 641 ILE A N 1
ATOM 5073 C CA . ILE A 1 641 ? -1.730 -29.406 2.917 1.00 98.00 641 ILE A CA 1
ATOM 5074 C C . ILE A 1 641 ? -0.244 -29.763 2.807 1.00 98.00 641 ILE A C 1
ATOM 5076 O O . ILE A 1 641 ? 0.097 -30.721 2.110 1.00 98.00 641 ILE A O 1
ATOM 5080 N N . TRP A 1 642 ? 0.628 -29.026 3.505 1.00 97.81 642 TRP A N 1
ATOM 5081 C CA . TRP A 1 642 ? 2.069 -29.277 3.525 1.00 97.81 642 TRP A CA 1
ATOM 5082 C C . TRP A 1 642 ? 2.399 -30.694 3.991 1.00 97.81 642 TRP A C 1
ATOM 5084 O O . TRP A 1 642 ? 3.120 -31.407 3.298 1.00 97.81 642 TRP A O 1
ATOM 5094 N N . GLU A 1 643 ? 1.825 -31.140 5.106 1.00 97.75 643 GLU A N 1
ATOM 5095 C CA . GLU A 1 643 ? 2.068 -32.467 5.676 1.00 97.75 643 GLU A CA 1
ATOM 5096 C C . GLU A 1 643 ? 1.736 -33.600 4.695 1.00 97.75 643 GLU A C 1
ATOM 5098 O O . GLU A 1 643 ? 2.464 -34.592 4.639 1.00 97.75 643 GLU A O 1
ATOM 5103 N N . ARG A 1 644 ? 0.706 -33.435 3.853 1.00 97.50 644 ARG A N 1
ATOM 5104 C CA . ARG A 1 644 ? 0.358 -34.422 2.816 1.00 97.50 644 ARG A CA 1
ATOM 5105 C C . ARG A 1 644 ? 1.346 -34.469 1.654 1.00 97.50 644 ARG A C 1
ATOM 5107 O O . ARG A 1 644 ? 1.499 -35.519 1.036 1.00 97.50 644 ARG A O 1
ATOM 5114 N N . ILE A 1 645 ? 1.980 -33.347 1.314 1.00 97.19 645 ILE A N 1
ATOM 5115 C CA . ILE A 1 645 ? 2.796 -33.232 0.094 1.00 97.19 645 ILE A CA 1
ATOM 5116 C C . ILE A 1 645 ? 4.298 -33.136 0.358 1.00 97.19 645 ILE A C 1
ATOM 5118 O O . ILE A 1 645 ? 5.074 -33.279 -0.588 1.00 97.19 645 ILE A O 1
ATOM 5122 N N . LYS A 1 646 ? 4.729 -32.927 1.609 1.00 96.38 646 LYS A N 1
ATOM 5123 C CA . LYS A 1 646 ? 6.137 -32.688 1.963 1.00 96.38 646 LYS A CA 1
ATOM 5124 C C . LYS A 1 646 ? 7.079 -33.811 1.533 1.00 96.38 646 LYS A C 1
ATOM 5126 O O . LYS A 1 646 ? 8.228 -33.537 1.209 1.00 96.38 646 LYS A O 1
ATOM 5131 N N . GLY A 1 647 ? 6.582 -35.049 1.427 1.00 96.06 647 GLY A N 1
ATOM 5132 C CA . GLY A 1 647 ? 7.350 -36.195 0.926 1.00 96.06 647 GLY A CA 1
ATOM 5133 C C . GLY A 1 647 ? 7.911 -35.999 -0.491 1.00 96.06 647 GLY A C 1
ATOM 5134 O O . GLY A 1 647 ? 8.974 -36.524 -0.799 1.00 96.06 647 GLY A O 1
ATOM 5135 N N . ARG A 1 648 ? 7.274 -35.164 -1.330 1.00 95.19 648 ARG A N 1
ATOM 5136 C CA . ARG A 1 648 ? 7.787 -34.778 -2.665 1.00 95.19 648 ARG A CA 1
ATOM 5137 C C . ARG A 1 648 ? 9.098 -33.984 -2.601 1.00 95.19 648 ARG A C 1
ATOM 5139 O O . ARG A 1 648 ? 9.778 -33.848 -3.614 1.00 95.19 648 ARG A O 1
ATOM 5146 N N . PHE A 1 649 ? 9.413 -33.427 -1.436 1.00 96.44 649 PHE A N 1
ATOM 5147 C CA . PHE A 1 649 ? 10.519 -32.501 -1.205 1.00 96.44 649 PHE A CA 1
ATOM 5148 C C . PHE A 1 649 ? 11.475 -33.004 -0.125 1.00 96.44 649 PHE A C 1
ATOM 5150 O O . PHE A 1 649 ? 12.350 -32.255 0.301 1.00 96.44 649 PHE A O 1
ATOM 5157 N N . ALA A 1 650 ? 11.296 -34.240 0.343 1.00 94.56 650 ALA A N 1
ATOM 5158 C CA . ALA A 1 650 ? 12.210 -34.849 1.290 1.00 94.56 650 ALA A CA 1
ATOM 5159 C C . ALA A 1 650 ? 13.591 -35.043 0.646 1.00 94.56 650 ALA A C 1
ATOM 5161 O O . ALA A 1 650 ? 13.707 -35.242 -0.573 1.00 94.56 650 ALA A O 1
ATOM 5162 N N . LEU A 1 651 ? 14.628 -35.000 1.482 1.00 92.25 651 LEU A N 1
ATOM 5163 C CA . LEU A 1 651 ? 15.940 -35.511 1.100 1.00 92.25 651 LEU A CA 1
ATOM 5164 C C . LEU A 1 651 ? 15.774 -36.965 0.655 1.00 92.25 651 LEU A C 1
ATOM 5166 O O . LEU A 1 651 ? 15.054 -37.731 1.294 1.00 92.25 651 LEU A O 1
ATOM 5170 N N . GLU A 1 652 ? 16.414 -37.337 -0.451 1.00 83.94 652 GLU A N 1
ATOM 5171 C CA . GLU A 1 652 ? 16.545 -38.754 -0.772 1.00 83.94 652 GLU A CA 1
ATOM 5172 C C . GLU A 1 652 ? 17.295 -39.414 0.380 1.00 83.94 652 GLU A C 1
ATOM 5174 O O . GLU A 1 652 ? 18.396 -38.986 0.737 1.00 83.94 652 GLU A O 1
ATOM 5179 N N . GLU A 1 653 ? 16.673 -40.416 1.006 1.00 68.94 653 GLU A N 1
ATOM 5180 C CA . GLU A 1 653 ? 17.415 -41.304 1.886 1.00 68.94 653 GLU A CA 1
ATOM 5181 C C . GLU A 1 653 ? 18.556 -41.857 1.041 1.00 68.94 653 GLU A C 1
ATOM 5183 O O . GLU A 1 653 ? 18.318 -42.404 -0.038 1.00 68.94 653 GLU A O 1
ATOM 5188 N N . ALA A 1 654 ? 19.797 -41.641 1.482 1.00 54.72 654 ALA A N 1
ATOM 5189 C CA . ALA A 1 654 ? 20.936 -42.297 0.872 1.00 54.72 654 ALA A CA 1
ATOM 5190 C C . ALA A 1 654 ? 20.655 -43.795 0.979 1.00 54.72 654 ALA A C 1
ATOM 5192 O O . ALA A 1 654 ? 20.774 -44.368 2.061 1.00 54.72 654 ALA A O 1
ATOM 5193 N N . SER A 1 655 ? 20.198 -44.403 -0.115 1.00 45.88 655 SER A N 1
ATOM 5194 C CA . SER A 1 655 ? 20.007 -45.838 -0.199 1.00 45.88 655 SER A CA 1
ATOM 5195 C C . SER A 1 655 ? 21.300 -46.472 0.292 1.00 45.88 655 SER A C 1
ATOM 5197 O O . SER A 1 655 ? 22.366 -46.166 -0.247 1.00 45.88 655 SER A O 1
ATOM 5199 N N . GLU A 1 656 ? 21.226 -47.329 1.311 1.00 46.00 656 GLU A N 1
ATOM 5200 C CA . GLU A 1 656 ? 22.344 -48.134 1.825 1.00 46.00 656 GLU A CA 1
ATOM 5201 C C . GLU A 1 656 ? 22.867 -49.153 0.779 1.00 46.00 656 GLU A C 1
ATOM 5203 O O . GLU A 1 656 ? 23.327 -50.241 1.106 1.00 46.00 656 GLU A O 1
ATOM 5208 N N . GLU A 1 657 ? 22.843 -48.820 -0.509 1.00 48.56 657 GLU A N 1
ATOM 5209 C CA . GLU A 1 657 ? 23.459 -49.569 -1.595 1.00 48.56 657 GLU A CA 1
ATOM 5210 C C . GLU A 1 657 ? 24.919 -49.131 -1.764 1.00 48.56 657 GLU A C 1
ATOM 5212 O O . GLU A 1 657 ? 25.269 -48.432 -2.708 1.00 48.56 657 GLU A O 1
ATOM 5217 N N . THR A 1 658 ? 25.777 -49.498 -0.805 1.00 46.91 658 THR A N 1
ATOM 5218 C CA . THR A 1 658 ? 27.193 -49.902 -1.020 1.00 46.91 658 THR A CA 1
ATOM 5219 C C . THR A 1 658 ? 27.898 -50.190 0.312 1.00 46.91 658 THR A C 1
ATOM 5221 O O . THR A 1 658 ? 28.919 -49.603 0.668 1.00 46.91 658 THR A O 1
ATOM 5224 N N . LYS A 1 659 ? 27.371 -51.157 1.065 1.00 45.41 659 LYS A N 1
ATOM 5225 C CA . LYS A 1 659 ? 28.184 -51.982 1.971 1.00 45.41 659 LYS A CA 1
ATOM 5226 C C . LYS A 1 659 ? 27.808 -53.450 1.776 1.00 45.41 659 LYS A C 1
ATOM 5228 O O . LYS A 1 659 ? 27.194 -54.058 2.645 1.00 45.41 659 LYS A O 1
ATOM 5233 N N . SER A 1 660 ? 28.158 -53.991 0.609 1.00 41.53 660 SER A N 1
ATOM 5234 C CA . SER A 1 660 ? 28.367 -55.432 0.433 1.00 41.53 660 SER A CA 1
ATOM 5235 C C . SER A 1 660 ? 29.844 -55.688 0.217 1.00 41.53 660 SER A C 1
ATOM 5237 O O . SER A 1 660 ? 30.375 -55.047 -0.723 1.00 41.53 660 SER A O 1
#

Foldseek 3Di:
DPQPPQDDDDPDDDDPFFAFCLNCLVVLLVLVCCLVVVVDDFQPDDPVLVVVLLVVLVVLLVLLVVLVPLDWDKAKFQQVCCLDPVNVQQCCQLCVPDDQDNDSLVNLLVVQLCLQCLLDQCVLLSQCLGPVNVVVVCVVVPPPQDPDSVCRSVVCVVCVVVSGPVSRVVNSVSRVVVQLVVQLVQWDQDQLRAIDNPRDDRTWMAMRTNCLVSLLSSLVSLVVSLVVLVVLLVVLVPDDDHSSSVLSNLSSVQSNLLSLLVNLVSVLVLVNLLVSCVSHNLVSDDPSSNVSPVPDDPSVPSLVSLLVSQCRQRNFEDDPDVDTHPQYPSLVVLLVCLLPPVLLCQLLCLQVQLVVLLFHPCLLAPVWAFPVNLQVLQQVQQVVVVQRDPDALVPDDPPDQAEDPVNGAHEHEDQPDDAWAADLRHRYIYDYRDTDRPLCSQLVSRQQHPQAQVLQSVQQVLFSGSCQVPVFTGPLLLLNRLQSQVRSQVCCCVNRVGGDRFQSLQSQLLQCLLVLHALVSSLSSSLVSNVVSLVSNDVRCVDPVNVVVSSVSSSVSNVSSVQQQPSHISSCVVPSDSGGSHPSVSSRVSSVSSCVSCVVSVNNLSSSHGRYRSSVVSSCSSNVSDDSVPRDHGPPVSVVVCVVCSVSGGDPDPPPPPDD

Radius of gyration: 26.79 Å; Cα contacts (8 Å, |Δi|>4): 950; chains: 1; bounding box: 64×89×77 Å

pLDDT: mean 89.72, std 10.6, range [41.53, 98.56]

Sequence (660 aa):
MEIPSPIPKSPEKLSFYPKRQADAVQDSIDKIVALSTGVERPLQLSETEKEQVLTEENQLGEKLEKVFDLKINNVTLYVDFFLTPQGKKIMEELFPEEVIPSDILELKKLLLKKQSIFADKDFYRKYFSTTVGQEKLKKLFKDKVPTDVAEIPTFIASNEKQLKGKALDEFKGDTLKHYDSEIAKKLAVNADGTLSITDGKIPDTITIGLNPDTVLKKYQGYRELRSQIKKELNSLKSAEASELSKARTEILKMYLTRINELIAENYPELYYITKKAQLMGPENLLGSEKQLIEGLVGSKNIDKSLSRFDKLIHGADIETTGEHPQVSTQLKTTAQSIKEVRQKLAVVNKDEKIREKGLDPEKLSSVMISAEERQQWGEEVLKAYGILSEMPASEFDSQRPGPAPDNNWQFVIRSDRSTMAVDGKQKVIFDAEKTRPIEKALAVGITHEIEGHVLQHLNKQLLPFRLFKKVGGGRQSVFAEAGAVYNESLFIKENFGYDRIPGGAYVSAMEERLRGGNYLNCVKAFYEAKLPAITHKYTDLSTPQAKKEMETLKVEAIDRAKRLFRGADLNSDESPSSYLRSSKDSAYLEQDIVTDYLVASNLQALAYIAGINLDNAVTLMKLGMLDLSKIQTPKFVAKDIWERIKGRFALEEASEETKS

Organism: NCBI:txid1817814

Mean predicted aligned error: 6.23 Å

Secondary structure (DSSP, 8-state):
-PPPPPPP-------SSPBPHHHHHHHHHHHHHHHHTTSSPPP---HHHHHHHHHHHHHHHHHHHHHHT----EEEEEGGGGGSHHHHHHHHHH-TTS---SSHHHHHHHHHHTHHHHS-TTHHHHHHHSHHHHHHHHHHHGGGS-SSGGGHHHHHHHTHHHHTTHHHHHHHHHHHHHHHHHHHHH-EE-TTSPEE-TT-PPPPEEEEES-HHHHHHHHHHHHHHHHHHHHHHHHHHTS---HHHHHHHHHHHHHHHHHHHHHHHTHHHHHHHHHHHHHH-GGGS-HHHHHHHHT-S-TT-HHHHHHHHHHHHH-B---SSS---SS-HHHHHHHHHIIIIIHHHHHHSHHHHHHHTTB-HHHHHH-EEPHHHHHHHHHHHHHHTT-B-SS-GGG--TT-SSS-TTS-BEEEEETT-SS-EEETTTTEEEEESS-EEHHIIIIIIIIIIIIIIIHHHHHHTT---HHHHHT--TTTHHHHHHHHHHHHHHHHHHHHSSPPPP-THHHHHHHHHHTT--HHHHHHHHHHHHHHHHHHH-S-TTSHHHHHHHHHHHHHHHHHHHGGGTTS-S-GGG------S--GGGHHHHHHHHHHHHHHTT-GGGGG-TT--HHHHHHHHHTT---GGG------HHHHHHHHHGGGGBPPP---TT--

Nearest PDB structures (foldseek):
  8v2d-assembly1_y  TM=2.017E-01  e=6.535E-01  synthetic construct
  4hnx-assembly1_A  TM=1.811E-01  e=4.619E+00  Saccharomyces cerevisiae S288C